Protein AF-A0A6N8J4V5-F1 (afdb_monomer)

Foldseek 3Di:
DVVVVVVVVVVVVVVVPPPPPQPPPDPQQVVLLVLLVQLLVQVLLCVLCCVVCDPPQDDPNFGWDWAWDDDPLKTKIFIWGDDPDIWTQKMWIWNDSDPPTDIDIDRDTGHDDPVRVLLVLLVVVVVVVVVVDPLQDDDDQWDWDWHWDADPVATKIKIDTDHNDPQKDKDFSIKMFGAHPVRHTDDIDGQHPDIDIDGLDDPPPPDAAEAEDECQVPPDQEDGSNNSSRCSNCCVSNVYQKYWYGYNFKIWIQHVVVRDITIDGVVCVCCQVPPDADADDDDDDDDDDDDDPPAPADDPVVVVQLVLLVQLLLFVVLVVLVVVVCVVVVNPPDDAKDWAWDDDDQKTKIFIDGPVDQFWTQKIWIAGVVSDPVRIDIDRDIDGDDPVRNVFSLLQVLVVVVVVVVCPVVDPVQKDWDWYWDDDPQWTKIKIAIAGPDPQKGKDAVIWMWTADPVRDTDDIGGPHPDIDIHGRDPPPDLPRAEAEDECQVDPDQEQGSNNLSSCQNCVVPNSYQWYWYGGPQWIWIQGNVVRWIWIDGVVVVVCVVVVHDDDDDTHTD

Sequence (558 aa):
MKCIAMLFAAMLTAFAALAQKEEPLAKNALEAETEGRLLARLDYIHAFAYPYFGKMSMYNNKPTIYIPYVDGDSNRVIVCTSAAEPKVVYSVAFTEMTKTANVITSHQVRDFTSTERELYTMIERTVLEAKRDSFFHFPENAYAKFRPIITPFGHKLYLYADPVKHDKLYFGDDFVLEFDKDNRLMARKQLHKYVYDYGLHDRNLPDTVFGYHSHTQEDNDDFTATDICKILYYQTIAGWNNFVVEGNHFLTFWDYKKDRAVRYDKDEFVDYYTNKPYHGKHLVLVQTERQDSGQIPLTTEMQQIATDGLYLANLSTITIFATHHSAKQGKLTNQNLHAVAYMEGHICKLVFFKEANFGKAFATVSFDERYDSSYLKTEYQSRNFTPYERKLYQMYVSAIDVIKDYNLQKRDTSVHFIIQPVISGSSKKVYVTTESNDPGKLIFGNDFYIEFAKNKDYLKIIPLHNTAEFLTQSNNISADTLLGIHSHFNEADDFLTATDISKLARYRLRAGWSHFVVRGKTHLCFWNFEKAQVIYWDAKLFKSLYTGKPYHGKIMFL

Nearest PDB structures (foldseek):
  4akr-assembly1_A  TM=2.526E-01  e=6.071E-03  Dictyostelium discoideum AX2
  1y8c-assembly1_A  TM=4.325E-01  e=2.622E-01  Clostridium acetobutylicum ATCC 824
  3k44-assembly1_A  TM=2.724E-01  e=1.715E-01  Drosophila melanogaster
  5gao-assembly1_p  TM=2.629E-01  e=2.307E+00  Saccharomyces cerevisiae
  7krj-assembly1_B  TM=1.492E-01  e=2.852E+00  Homo sapiens

Radius of gyration: 31.16 Å; Cα contacts (8 Å, |Δi|>4): 994; chains: 1; bounding box: 76×67×89 Å

Solvent-accessible surface area (backbone atoms only — not comparable to full-atom values): 31638 Å² total; per-residue (Å²): 116,75,70,60,56,53,55,51,55,56,53,60,60,64,70,73,67,78,67,80,76,69,52,74,69,55,73,68,39,55,50,17,50,57,50,3,54,50,49,23,50,36,53,51,50,42,61,69,47,38,82,80,64,57,92,56,60,55,56,95,92,26,47,45,46,73,49,45,47,75,57,88,74,34,38,34,35,37,35,26,42,63,55,100,78,56,35,32,46,31,38,40,38,28,69,55,99,52,100,82,42,71,71,48,74,44,71,64,72,39,77,63,53,74,67,55,44,54,44,49,49,46,52,53,52,50,55,57,49,52,73,76,37,83,86,69,60,74,62,92,68,44,45,81,43,74,45,56,46,80,52,101,91,43,35,35,35,39,38,34,47,40,52,73,50,89,50,45,44,56,48,41,40,24,34,42,35,35,31,46,98,85,57,46,80,74,47,74,45,75,74,30,93,53,71,48,82,43,74,50,66,68,92,80,63,96,70,49,57,63,45,57,52,77,27,65,90,43,98,47,40,58,60,46,28,64,52,45,14,50,52,66,60,42,27,82,74,58,54,44,54,31,37,38,32,34,20,73,57,23,38,27,35,38,37,62,90,77,70,46,76,49,47,44,55,39,60,67,48,48,50,60,74,72,75,58,91,84,88,80,67,76,89,93,91,80,76,84,82,92,74,75,95,68,72,55,78,65,56,72,62,59,56,47,31,53,52,49,2,53,51,47,21,50,38,51,51,50,48,53,53,50,48,54,53,38,40,75,70,67,74,61,82,64,88,66,68,45,63,50,47,49,72,60,86,65,34,38,37,38,39,28,30,38,75,96,48,77,77,36,31,44,27,39,37,33,27,43,80,80,74,46,75,90,56,55,44,76,43,83,54,76,38,74,50,51,81,64,52,45,50,43,51,53,52,45,55,54,48,54,55,51,58,67,68,68,64,66,77,82,65,58,85,57,48,48,77,50,68,47,50,44,78,56,92,92,47,37,39,33,39,37,38,42,38,47,70,46,91,57,38,49,48,47,39,56,21,30,35,37,37,43,44,99,85,71,52,74,71,49,78,44,73,60,27,79,53,68,48,77,46,74,56,61,100,73,71,56,88,77,45,57,38,45,69,54,77,28,62,87,34,88,43,46,59,74,45,32,65,53,43,14,49,49,67,64,40,42,89,78,66,50,35,52,32,35,40,35,34,23,74,57,22,37,28,38,37,34,59,86,76,75,31,45,34,46,36,39,39,62,43,53,49,23,70,72,66,78,44,92,69,94,64,72,64,40,74,93

Secondary structure (DSSP, 8-state):
-HHHHHHHHHHHHHSS--S---PPPPHHHHHHHHHHHHHHHHHHHHHHHHHHH-S--EETTEEEEEEEEEETTEEEEEEEE-SSS--EEEEEEES--STT---EEE---BPPPHHHHHHHHHHHHHHHHHHH-TT----TTEEEEEEEEEETTEEEEEEEEEESSTTEEEE---EEEEE-TT--EEEEEES-SS-EEEE---TT-TT--EEEEE-TTSS-SS--HHHHHHHHHHHHHHT-SEEEEE-SSEEEEEETTTTEEEEEEHHHHHHHHHSS---S----------S--------HHHHHHHHHHHHHHHHHHHHHHHHHHHHHTT----TTEEEEEEEETTEEEEEEEEGGGTTEESEEEEEETT--GGG-EEE---EEPPHHHHHHHHHHHHHHHHHHHTT--S--TTEEEEEEEEEETTEEEEEEEEEESSTTEEEEES-EEEEE-TTS-EEEEEES-SSEEEEE--TT--TT--EEEEE-TTSS-SS--HHHHHHHHHHHHHH--SEEEEE-SSEEEEEETTTTEEEEEEHHHHHHHHTT------EEE-

Organism: NCBI:txid1031224

Mean predicted aligned error: 16.58 Å

Structure (mmCIF, N/CA/C/O backbone):
data_AF-A0A6N8J4V5-F1
#
_entry.id   AF-A0A6N8J4V5-F1
#
loop_
_atom_site.group_PDB
_atom_site.id
_atom_site.type_symbol
_atom_site.label_atom_id
_atom_site.label_alt_id
_atom_site.label_comp_id
_atom_site.label_asym_id
_atom_site.label_entity_id
_atom_site.label_seq_id
_atom_site.pdbx_PDB_ins_code
_atom_site.Cartn_x
_atom_site.Cartn_y
_atom_site.Cartn_z
_atom_site.occupancy
_atom_site.B_iso_or_equiv
_atom_site.auth_seq_id
_atom_site.auth_comp_id
_atom_site.auth_asym_id
_atom_site.auth_atom_id
_atom_site.pdbx_PDB_model_num
ATOM 1 N N . MET A 1 1 ? 13.779 48.898 -19.397 1.00 43.38 1 MET A N 1
ATOM 2 C CA . MET A 1 1 ? 14.444 47.848 -18.583 1.00 43.38 1 MET A CA 1
ATOM 3 C C . MET A 1 1 ? 13.754 47.556 -17.245 1.00 43.38 1 MET A C 1
ATOM 5 O O . MET A 1 1 ? 13.722 46.395 -16.871 1.00 43.38 1 MET A O 1
ATOM 9 N N . LYS A 1 2 ? 13.133 48.525 -16.549 1.00 35.12 2 LYS A N 1
ATOM 10 C CA . LYS A 1 2 ? 12.426 48.260 -15.272 1.00 35.12 2 LYS A CA 1
ATOM 11 C C . LYS A 1 2 ? 11.104 47.468 -15.394 1.00 35.12 2 LYS A C 1
ATOM 13 O O . LYS A 1 2 ? 10.768 46.748 -14.465 1.00 35.12 2 LYS A O 1
ATOM 18 N N . CYS A 1 3 ? 10.409 47.502 -16.538 1.00 31.02 3 CYS A N 1
ATOM 19 C CA . CYS A 1 3 ? 9.178 46.710 -16.737 1.00 31.02 3 CYS A CA 1
ATOM 20 C C . CYS A 1 3 ? 9.423 45.225 -17.074 1.00 31.02 3 CYS A C 1
ATOM 22 O O . CYS A 1 3 ? 8.566 44.396 -16.801 1.00 31.02 3 CYS A O 1
ATOM 24 N N . ILE A 1 4 ? 10.598 44.867 -17.607 1.00 35.50 4 ILE A N 1
ATOM 25 C CA . ILE A 1 4 ? 10.940 43.467 -17.934 1.00 35.50 4 ILE A CA 1
ATOM 26 C C . ILE A 1 4 ? 11.382 42.709 -16.671 1.00 35.50 4 ILE A C 1
ATOM 28 O O . ILE A 1 4 ? 11.051 41.541 -16.505 1.00 35.50 4 ILE A O 1
ATOM 32 N N . ALA A 1 5 ? 12.031 43.398 -15.725 1.00 32.78 5 ALA A N 1
ATOM 33 C CA . ALA A 1 5 ? 12.398 42.823 -14.430 1.00 32.78 5 ALA A CA 1
ATOM 34 C C . ALA A 1 5 ? 11.179 42.540 -13.524 1.00 32.78 5 ALA A C 1
ATOM 36 O O . ALA A 1 5 ? 11.186 41.556 -12.791 1.00 32.78 5 ALA A O 1
ATOM 37 N N . MET A 1 6 ? 10.109 43.345 -13.609 1.00 31.02 6 MET A N 1
ATOM 38 C CA . MET A 1 6 ? 8.864 43.094 -12.861 1.00 31.02 6 MET A CA 1
ATOM 39 C C . MET A 1 6 ? 8.032 41.936 -13.440 1.00 31.02 6 MET A C 1
ATOM 41 O O . MET A 1 6 ? 7.442 41.182 -12.673 1.00 31.02 6 MET A O 1
ATOM 45 N N . LEU A 1 7 ? 8.045 41.728 -14.762 1.00 29.95 7 LEU A N 1
ATOM 46 C CA . LEU A 1 7 ? 7.399 40.567 -15.396 1.00 29.95 7 LEU A CA 1
ATOM 47 C C . LEU A 1 7 ? 8.146 39.251 -15.122 1.00 29.95 7 LEU A C 1
ATOM 49 O O . LEU A 1 7 ? 7.507 38.217 -14.953 1.00 29.95 7 LEU A O 1
ATOM 53 N N . PHE A 1 8 ? 9.476 39.287 -14.990 1.00 32.00 8 PHE A N 1
ATOM 54 C CA . PHE A 1 8 ? 10.262 38.111 -14.596 1.00 32.00 8 PHE A CA 1
ATOM 55 C C . PHE A 1 8 ? 10.085 37.751 -13.111 1.00 32.00 8 PHE A C 1
ATOM 57 O O . PHE A 1 8 ? 9.993 36.573 -12.777 1.00 32.00 8 PHE A O 1
ATOM 64 N N . ALA A 1 9 ? 9.961 38.744 -12.222 1.00 30.38 9 ALA A N 1
ATOM 65 C CA . ALA A 1 9 ? 9.697 38.508 -10.800 1.00 30.38 9 ALA A CA 1
ATOM 66 C C . ALA A 1 9 ? 8.271 37.981 -10.531 1.00 30.38 9 ALA A C 1
ATOM 68 O O . ALA A 1 9 ? 8.096 37.158 -9.638 1.00 30.38 9 ALA A O 1
ATOM 69 N N . ALA A 1 10 ? 7.275 38.385 -11.331 1.00 29.69 10 ALA A N 1
ATOM 70 C CA . ALA A 1 10 ? 5.906 37.865 -11.242 1.00 29.69 10 ALA A CA 1
ATOM 71 C C . ALA A 1 10 ? 5.740 36.457 -11.856 1.00 29.69 10 ALA A C 1
ATOM 73 O O . ALA A 1 10 ? 4.889 35.692 -11.410 1.00 29.69 10 ALA A O 1
ATOM 74 N N . MET A 1 11 ? 6.569 36.074 -12.838 1.00 30.78 11 MET A N 1
ATOM 75 C CA . MET A 1 11 ? 6.603 34.692 -13.350 1.00 30.78 11 MET A CA 1
ATOM 76 C C . MET A 1 11 ? 7.375 33.736 -12.429 1.00 30.78 11 MET A C 1
ATOM 78 O O . MET A 1 11 ? 7.034 32.560 -12.355 1.00 30.78 11 MET A O 1
ATOM 82 N N . LEU A 1 12 ? 8.372 34.224 -11.684 1.00 28.36 12 LEU A N 1
ATOM 83 C CA . LEU A 1 12 ? 9.133 33.409 -10.726 1.00 28.36 12 LEU A CA 1
ATOM 84 C C . LEU A 1 12 ? 8.368 33.109 -9.426 1.00 28.36 12 LEU A C 1
ATOM 86 O O . LEU A 1 12 ? 8.661 32.108 -8.778 1.00 28.36 12 LEU A O 1
ATOM 90 N N . THR A 1 13 ? 7.358 33.903 -9.063 1.00 29.02 13 THR A N 1
ATOM 91 C CA . THR A 1 13 ? 6.465 33.597 -7.929 1.00 29.02 13 THR A CA 1
ATOM 92 C C . THR A 1 13 ? 5.266 32.728 -8.319 1.00 29.02 13 THR A C 1
ATOM 94 O O . THR A 1 13 ? 4.735 32.027 -7.463 1.00 29.02 13 THR A O 1
ATOM 97 N N . ALA A 1 14 ? 4.884 32.685 -9.602 1.00 27.34 14 ALA A N 1
ATOM 98 C CA . ALA A 1 14 ? 3.804 31.823 -10.093 1.00 27.34 14 ALA A CA 1
ATOM 99 C C . ALA A 1 14 ? 4.209 30.342 -10.257 1.00 27.34 14 ALA A C 1
ATOM 101 O O . ALA A 1 14 ? 3.346 29.471 -10.244 1.00 27.34 14 ALA A O 1
ATOM 102 N N . PHE A 1 15 ? 5.508 30.032 -10.357 1.00 30.36 15 PHE A N 1
ATOM 103 C CA . PHE A 1 15 ? 6.008 28.649 -10.462 1.00 30.36 15 PHE A CA 1
ATOM 104 C C . PHE A 1 15 ? 6.510 28.048 -9.139 1.00 30.36 15 PHE A C 1
ATOM 106 O O . PHE A 1 15 ? 6.890 26.881 -9.100 1.00 30.36 15 PHE A O 1
ATOM 113 N N . ALA A 1 16 ? 6.469 28.809 -8.041 1.00 28.78 16 ALA A N 1
ATOM 114 C CA . ALA A 1 16 ? 6.816 28.328 -6.701 1.00 28.78 16 ALA A CA 1
ATOM 115 C C . ALA A 1 16 ? 5.611 27.766 -5.912 1.00 28.78 16 ALA A C 1
ATOM 117 O O . ALA A 1 16 ? 5.762 27.400 -4.750 1.00 28.78 16 ALA A O 1
ATOM 118 N N . ALA A 1 17 ? 4.423 27.675 -6.521 1.00 30.38 17 ALA A N 1
ATOM 119 C CA . ALA A 1 17 ? 3.192 27.247 -5.853 1.00 30.38 17 ALA A CA 1
ATOM 120 C C . ALA A 1 17 ? 2.355 26.286 -6.716 1.00 30.38 17 ALA A C 1
ATOM 122 O O . ALA A 1 17 ? 1.204 26.553 -7.030 1.00 30.38 17 ALA A O 1
ATOM 123 N N . LEU A 1 18 ? 2.938 25.147 -7.086 1.00 31.78 18 LEU A N 1
ATOM 124 C CA . LEU A 1 18 ? 2.182 23.921 -7.373 1.00 31.78 18 LEU A CA 1
ATOM 125 C C . LEU A 1 18 ? 2.818 22.761 -6.592 1.00 31.78 18 LEU A C 1
ATOM 127 O O . LEU A 1 18 ? 3.110 21.693 -7.120 1.00 31.78 18 LEU A O 1
ATOM 131 N N . ALA A 1 19 ? 3.076 22.995 -5.304 1.00 34.00 19 ALA A N 1
ATOM 132 C CA . ALA A 1 19 ? 2.968 21.908 -4.344 1.00 34.00 19 ALA A CA 1
ATOM 133 C C . ALA A 1 19 ? 1.486 21.508 -4.337 1.00 34.00 19 ALA A C 1
ATOM 135 O O . ALA A 1 19 ? 0.637 22.398 -4.237 1.00 34.00 19 ALA A O 1
ATOM 136 N N . GLN A 1 20 ? 1.167 20.216 -4.493 1.00 41.47 20 GLN A N 1
ATOM 137 C CA . GLN A 1 20 ? -0.179 19.729 -4.182 1.00 41.47 20 GLN A CA 1
ATOM 138 C C . GLN A 1 20 ? -0.545 20.304 -2.819 1.00 41.47 20 GLN A C 1
ATOM 140 O O . GLN A 1 20 ? 0.218 20.163 -1.858 1.00 41.47 20 GLN A O 1
ATOM 145 N N . LYS A 1 21 ? -1.662 21.021 -2.756 1.00 42.50 21 LYS A N 1
ATOM 146 C CA . LYS A 1 21 ? -2.195 21.443 -1.477 1.00 42.50 21 LYS A CA 1
ATOM 147 C C . LYS A 1 21 ? -2.714 20.152 -0.855 1.00 42.50 21 LYS A C 1
ATOM 149 O O . LYS A 1 21 ? -3.780 19.687 -1.234 1.00 42.50 21 LYS A O 1
ATOM 154 N N . GLU A 1 22 ? -1.897 19.500 -0.022 1.00 47.97 22 GLU A N 1
ATOM 155 C CA . GLU A 1 22 ? -2.415 18.511 0.921 1.00 47.97 22 GLU A CA 1
ATOM 156 C C . GLU A 1 22 ? -3.588 19.213 1.598 1.00 47.97 22 GLU A C 1
ATOM 158 O O . GLU A 1 22 ? -3.392 20.232 2.272 1.00 47.97 22 GLU A O 1
ATOM 163 N N . GLU A 1 23 ? -4.808 18.756 1.320 1.00 51.62 23 GLU A N 1
ATOM 164 C CA . GLU A 1 23 ? -5.949 19.323 2.008 1.00 51.62 23 GLU A CA 1
ATOM 165 C C . GLU A 1 23 ? -5.798 18.884 3.462 1.00 51.62 23 GLU A C 1
ATOM 167 O O . GLU A 1 23 ? -5.682 17.680 3.734 1.00 51.62 23 GLU A O 1
ATOM 172 N N . PRO A 1 24 ? -5.698 19.837 4.405 1.00 57.16 24 PRO A N 1
ATOM 173 C CA . PRO A 1 24 ? -5.602 19.479 5.800 1.00 57.16 24 PRO A CA 1
ATOM 174 C C . PRO A 1 24 ? -6.800 18.599 6.130 1.00 57.16 24 PRO A C 1
ATOM 176 O O . PRO A 1 24 ? -7.930 18.889 5.725 1.00 57.16 24 PRO A O 1
ATOM 179 N N . LEU A 1 25 ? -6.541 17.517 6.863 1.00 58.78 25 LEU A N 1
ATOM 180 C CA . LEU A 1 25 ? -7.602 16.672 7.384 1.00 58.78 25 LEU A CA 1
ATOM 181 C C . LEU A 1 25 ? -8.667 17.568 8.017 1.00 58.78 25 LEU A C 1
ATOM 183 O O . LEU A 1 25 ? -8.349 18.496 8.774 1.00 58.78 25 LEU A O 1
ATOM 187 N N . ALA A 1 26 ? -9.935 17.298 7.704 1.00 67.12 26 ALA A N 1
ATOM 188 C CA . ALA A 1 26 ? -11.021 17.966 8.398 1.00 67.12 26 ALA A CA 1
ATOM 189 C C . ALA A 1 26 ? -10.807 17.808 9.912 1.00 67.12 26 ALA A C 1
ATOM 191 O O . ALA A 1 26 ? -10.281 16.794 10.370 1.00 67.12 26 ALA A O 1
ATOM 192 N N . LYS A 1 27 ? -11.231 18.790 10.713 1.00 66.75 27 LYS A N 1
ATOM 193 C CA . LYS A 1 27 ? -11.065 18.754 12.179 1.00 66.75 27 LYS A CA 1
ATOM 194 C C . LYS A 1 27 ? -11.504 17.410 12.790 1.00 66.75 27 LYS A C 1
ATOM 196 O O . LYS A 1 27 ? -10.830 16.884 13.669 1.00 66.75 27 LYS A O 1
ATOM 201 N N . ASN A 1 28 ? -12.582 16.837 12.257 1.00 72.12 28 ASN A N 1
ATOM 202 C CA . ASN A 1 28 ? -13.127 15.549 12.681 1.00 72.12 28 ASN A CA 1
ATOM 203 C C . ASN A 1 28 ? -12.191 14.364 12.369 1.00 72.12 28 ASN A C 1
ATOM 205 O O . ASN A 1 28 ? -12.191 13.389 13.108 1.00 72.12 28 ASN A O 1
ATOM 209 N N . ALA A 1 29 ? -11.382 14.441 11.311 1.00 72.50 29 ALA A N 1
ATOM 210 C CA . ALA A 1 29 ? -10.413 13.409 10.953 1.00 72.50 29 ALA A CA 1
ATOM 211 C C . ALA A 1 29 ? -9.157 13.449 11.847 1.00 72.50 29 ALA A C 1
ATOM 213 O O . ALA A 1 29 ? -8.621 12.399 12.185 1.00 72.50 29 ALA A O 1
ATOM 214 N N . LEU A 1 30 ? -8.731 14.627 12.323 1.00 77.69 30 LEU A N 1
ATOM 215 C CA . LEU A 1 30 ? -7.656 14.728 13.326 1.00 77.69 30 LEU A CA 1
ATOM 216 C C . LEU A 1 30 ? -8.088 14.165 14.693 1.00 77.69 30 LEU A C 1
ATOM 218 O O . LEU A 1 30 ? -7.321 13.493 15.389 1.00 77.69 30 LEU A O 1
ATOM 222 N N . GLU A 1 31 ? -9.332 14.444 15.078 1.00 86.81 31 GLU A N 1
ATOM 223 C CA . GLU A 1 31 ? -9.961 13.857 16.260 1.00 86.81 31 GLU A CA 1
ATOM 224 C C . GLU A 1 31 ? -10.067 12.332 16.121 1.00 86.81 31 GLU A C 1
ATOM 226 O O . GLU A 1 31 ? -9.621 11.608 17.013 1.00 86.81 31 GLU A O 1
ATOM 231 N N . ALA A 1 32 ? -10.541 11.846 14.968 1.00 88.75 32 ALA A N 1
ATOM 232 C CA . ALA A 1 32 ? -10.594 10.423 14.651 1.00 88.75 32 ALA A CA 1
ATOM 233 C C . ALA A 1 32 ? -9.212 9.756 14.711 1.00 88.75 32 ALA A C 1
ATOM 235 O O . ALA A 1 32 ? -9.100 8.653 15.239 1.00 88.75 32 ALA A O 1
ATOM 236 N N . GLU A 1 33 ? -8.150 10.416 14.244 1.00 87.56 33 GLU A N 1
ATOM 237 C CA . GLU A 1 33 ? -6.786 9.891 14.349 1.00 87.56 33 GLU A CA 1
ATOM 238 C C . GLU A 1 33 ? -6.322 9.763 15.800 1.00 87.56 33 GLU A C 1
ATOM 240 O O . GLU A 1 33 ? -5.808 8.715 16.202 1.00 87.56 33 GLU A O 1
ATOM 245 N N . THR A 1 34 ? -6.540 10.799 16.610 1.00 89.12 34 THR A N 1
ATOM 246 C CA . THR A 1 34 ? -6.152 10.783 18.026 1.00 89.12 34 THR A CA 1
ATOM 247 C C . THR A 1 34 ? -6.883 9.675 18.782 1.00 89.12 34 THR A C 1
ATOM 249 O O . THR A 1 34 ? -6.273 8.901 19.524 1.00 89.12 34 THR A O 1
ATOM 252 N N . GLU A 1 35 ? -8.195 9.576 18.578 1.00 94.19 35 GLU A N 1
ATOM 253 C CA . GLU A 1 35 ? -9.034 8.577 19.231 1.00 94.19 35 GLU A CA 1
ATOM 254 C C . GLU A 1 35 ? -8.734 7.170 18.705 1.00 94.19 35 GLU A C 1
ATOM 256 O O . GLU A 1 35 ? -8.572 6.249 19.500 1.00 94.19 35 GLU A O 1
ATOM 261 N N . GLY A 1 36 ? -8.549 7.002 17.396 1.00 93.50 36 GLY A N 1
ATOM 262 C CA . GLY A 1 36 ? -8.233 5.720 16.771 1.00 93.50 36 GLY A CA 1
ATOM 263 C C . GLY A 1 36 ? -6.896 5.134 17.218 1.00 93.50 36 GLY A C 1
ATOM 264 O O . GLY A 1 36 ? -6.810 3.938 17.498 1.00 93.50 36 GLY A O 1
ATOM 265 N N . ARG A 1 37 ? -5.863 5.968 17.393 1.00 93.06 37 ARG A N 1
ATOM 266 C CA . ARG A 1 37 ? -4.580 5.539 17.979 1.00 93.06 37 ARG A CA 1
ATOM 267 C C . ARG A 1 37 ? -4.731 5.088 19.430 1.00 93.06 37 ARG A C 1
ATOM 269 O O . ARG A 1 37 ? -4.135 4.084 19.827 1.00 93.06 37 ARG A O 1
ATOM 276 N N . LEU A 1 38 ? -5.531 5.804 20.224 1.00 94.50 38 LEU A N 1
ATOM 277 C CA . LEU A 1 38 ? -5.825 5.399 21.597 1.00 94.50 38 LEU A CA 1
ATOM 278 C C . LEU A 1 38 ? -6.577 4.063 21.620 1.00 94.50 38 LEU A C 1
ATOM 280 O O . LEU A 1 38 ? -6.174 3.165 22.353 1.00 94.50 38 LEU A O 1
ATOM 284 N N . LEU A 1 39 ? -7.606 3.897 20.787 1.00 96.12 39 LEU A N 1
ATOM 285 C CA . LEU A 1 39 ? -8.352 2.643 20.657 1.00 96.12 39 LEU A CA 1
ATOM 286 C C . LEU A 1 39 ? -7.438 1.472 20.266 1.00 96.12 39 LEU A C 1
ATOM 288 O O . LEU A 1 39 ? -7.474 0.434 20.930 1.00 96.12 39 LEU A O 1
ATOM 292 N N . ALA A 1 40 ? -6.551 1.660 19.279 1.00 93.56 40 ALA A N 1
ATOM 293 C CA . ALA A 1 40 ? -5.564 0.651 18.891 1.00 93.56 40 ALA A CA 1
ATOM 294 C C . ALA A 1 40 ? -4.680 0.252 20.080 1.00 93.56 40 ALA A C 1
ATOM 296 O O . ALA A 1 40 ? -4.491 -0.934 20.356 1.00 93.56 40 ALA A O 1
ATOM 297 N N . ARG A 1 41 ? -4.177 1.240 20.834 1.00 93.88 41 ARG A N 1
ATOM 298 C CA . ARG A 1 41 ? -3.389 1.000 22.049 1.00 93.88 41 ARG A CA 1
ATOM 299 C C . ARG A 1 41 ? -4.188 0.213 23.088 1.00 93.88 41 ARG A C 1
ATOM 301 O O . ARG A 1 41 ? -3.642 -0.722 23.661 1.00 93.88 41 ARG A O 1
ATOM 308 N N . LEU A 1 42 ? -5.458 0.541 23.324 1.00 95.56 42 LEU A N 1
ATOM 309 C CA . LEU A 1 42 ? -6.314 -0.193 24.265 1.00 95.56 42 LEU A CA 1
ATOM 310 C C . LEU A 1 42 ? -6.540 -1.651 23.833 1.00 95.56 42 LEU A C 1
ATOM 312 O O . LEU A 1 42 ? -6.533 -2.545 24.683 1.00 95.56 42 LEU A O 1
ATOM 316 N N . ASP A 1 43 ? -6.684 -1.910 22.532 1.00 92.88 43 ASP A N 1
ATOM 317 C CA . ASP A 1 43 ? -6.781 -3.270 21.991 1.00 92.88 43 ASP A CA 1
ATOM 318 C C . ASP A 1 43 ? -5.472 -4.054 22.156 1.00 92.88 43 ASP A C 1
ATOM 320 O O . ASP A 1 43 ? -5.508 -5.220 22.565 1.00 92.88 43 ASP A O 1
ATOM 324 N N . TYR A 1 44 ? -4.316 -3.417 21.949 1.00 92.44 44 TYR A N 1
ATOM 325 C CA . TYR A 1 44 ? -3.015 -4.015 22.263 1.00 92.44 44 TYR A CA 1
ATOM 326 C C . TYR A 1 44 ? -2.846 -4.297 23.761 1.00 92.44 44 TYR A C 1
ATOM 328 O O . TYR A 1 44 ? -2.410 -5.389 24.124 1.00 92.44 44 TYR A O 1
ATOM 336 N N . ILE A 1 45 ? -3.245 -3.367 24.634 1.00 94.31 45 ILE A N 1
ATOM 337 C CA . ILE A 1 45 ? -3.204 -3.535 26.095 1.00 94.31 45 ILE A CA 1
ATOM 338 C C . ILE A 1 45 ? -4.047 -4.741 26.518 1.00 94.31 45 ILE A C 1
ATOM 340 O O . ILE A 1 45 ? -3.584 -5.586 27.286 1.00 94.31 45 ILE A O 1
ATOM 344 N N . HIS A 1 46 ? -5.269 -4.850 25.995 1.00 93.06 46 HIS A N 1
ATOM 345 C CA . HIS A 1 46 ? -6.152 -5.974 26.287 1.00 93.06 46 HIS A CA 1
ATOM 346 C C . HIS A 1 46 ? -5.563 -7.305 25.802 1.00 93.06 46 HIS A C 1
ATOM 348 O O . HIS A 1 46 ? -5.522 -8.269 26.568 1.00 93.06 46 HIS A O 1
ATOM 354 N N . ALA A 1 47 ? -5.059 -7.351 24.565 1.00 89.75 47 ALA A N 1
ATOM 355 C CA . ALA A 1 47 ? -4.454 -8.551 23.992 1.00 89.75 47 ALA A CA 1
ATOM 356 C C . ALA A 1 47 ? -3.186 -8.988 24.744 1.00 89.75 47 ALA A C 1
ATOM 358 O O . ALA A 1 47 ? -3.001 -10.178 24.996 1.00 89.75 47 ALA A O 1
ATOM 359 N N . PHE A 1 48 ? -2.342 -8.037 25.153 1.00 91.44 48 PHE A N 1
ATOM 360 C CA . PHE A 1 48 ? -1.140 -8.302 25.944 1.00 91.44 48 PHE A CA 1
ATOM 361 C C . PHE A 1 48 ? -1.474 -8.832 27.343 1.00 91.44 48 PHE A C 1
ATOM 363 O O . PHE A 1 48 ? -0.801 -9.730 27.842 1.00 91.44 48 PHE A O 1
ATOM 370 N N . ALA A 1 49 ? -2.529 -8.310 27.974 1.00 92.62 49 ALA A N 1
ATOM 371 C CA . ALA A 1 49 ? -2.961 -8.733 29.303 1.00 92.62 49 ALA A CA 1
ATOM 372 C C . ALA A 1 49 ? -3.705 -10.083 29.310 1.00 92.62 49 ALA A C 1
ATOM 374 O O . ALA A 1 49 ? -3.776 -10.742 30.350 1.00 92.62 49 ALA A O 1
ATOM 375 N N . TYR A 1 50 ? -4.254 -10.505 28.166 1.00 90.56 50 TYR A N 1
ATOM 376 C CA . TYR A 1 50 ? -5.091 -11.701 28.040 1.00 90.56 50 TYR A CA 1
ATOM 377 C C . TYR A 1 50 ? -4.490 -12.989 28.636 1.00 90.56 50 TYR A C 1
ATOM 379 O O . TYR A 1 50 ? -5.215 -13.700 29.337 1.00 90.56 50 TYR A O 1
ATOM 387 N N . PRO A 1 51 ? -3.187 -13.300 28.469 1.00 90.62 51 PRO A N 1
ATOM 388 C CA . PRO A 1 51 ? -2.579 -14.483 29.081 1.00 90.62 51 PRO A CA 1
ATOM 389 C C . PRO A 1 51 ? -2.616 -14.504 30.617 1.00 90.62 51 PRO A C 1
ATOM 391 O O . PRO A 1 51 ? -2.545 -15.583 31.198 1.00 90.62 51 PRO A O 1
ATOM 394 N N . TYR A 1 52 ? -2.732 -13.347 31.279 1.00 89.44 52 TYR A N 1
ATOM 395 C CA . TYR A 1 52 ? -2.671 -13.245 32.742 1.00 89.44 52 TYR A CA 1
ATOM 396 C C . TYR A 1 52 ? -4.020 -13.511 33.418 1.00 89.44 52 TYR A C 1
ATOM 398 O O . TYR A 1 52 ? -4.056 -14.070 34.509 1.00 89.44 52 TYR A O 1
ATOM 406 N N . PHE A 1 53 ? -5.133 -13.152 32.773 1.00 84.50 53 PHE A N 1
ATOM 407 C CA . PHE A 1 53 ? -6.480 -13.400 33.307 1.00 84.50 53 PHE A CA 1
ATOM 408 C C . PHE A 1 53 ? -7.232 -14.538 32.594 1.00 84.50 53 PHE A C 1
ATOM 410 O O . PHE A 1 53 ? -8.199 -15.068 33.139 1.00 84.50 53 PHE A O 1
ATOM 417 N N . GLY A 1 54 ? -6.806 -14.940 31.392 1.00 78.75 54 GLY A N 1
ATOM 418 C CA . GLY A 1 54 ? -7.409 -16.029 30.621 1.00 78.75 54 GLY A CA 1
ATOM 419 C C . GLY A 1 54 ? -8.878 -15.796 30.232 1.00 78.75 54 GLY A C 1
ATOM 420 O O . GLY A 1 54 ? -9.378 -14.676 30.182 1.00 78.75 54 GLY A O 1
ATOM 421 N N . LYS A 1 55 ? -9.625 -16.873 29.957 1.00 73.75 55 LYS A N 1
ATOM 422 C CA . LYS A 1 55 ? -11.070 -16.796 29.656 1.00 73.75 55 LYS A CA 1
ATOM 423 C C . LYS A 1 55 ? -11.911 -16.706 30.931 1.00 73.75 55 LYS A C 1
ATOM 425 O O . LYS A 1 55 ? -12.696 -17.600 31.230 1.00 73.75 55 LYS A O 1
ATOM 430 N N . MET A 1 56 ? -11.751 -15.631 31.694 1.00 81.81 56 MET A N 1
ATOM 431 C CA . MET A 1 56 ? -12.554 -15.392 32.897 1.00 81.81 56 MET A CA 1
ATOM 432 C C . MET A 1 56 ? -13.908 -14.747 32.568 1.00 81.81 56 MET A C 1
ATOM 434 O O . MET A 1 56 ? -14.183 -13.663 33.061 1.00 81.81 56 MET A O 1
ATOM 438 N N . SER A 1 57 ? -14.741 -15.385 31.735 1.00 80.25 57 SER A N 1
ATOM 439 C CA . SER A 1 57 ? -16.048 -14.846 31.297 1.00 80.25 57 SER A CA 1
ATOM 440 C C . SER A 1 57 ? -17.100 -14.770 32.411 1.00 80.25 57 SER A C 1
ATOM 442 O O . SER A 1 57 ? -18.104 -14.071 32.274 1.00 80.25 57 SER A O 1
ATOM 444 N N . MET A 1 58 ? -16.871 -15.490 33.512 1.00 82.19 58 MET A N 1
ATOM 445 C CA . MET A 1 58 ? -17.729 -15.537 34.690 1.00 82.19 58 MET A CA 1
ATOM 446 C C . MET A 1 58 ? -16.877 -15.462 35.963 1.00 82.19 58 MET A C 1
ATOM 448 O O . MET A 1 58 ? -15.808 -16.065 36.036 1.00 82.19 58 MET A O 1
ATOM 452 N N . TYR A 1 59 ? -17.380 -14.784 36.993 1.00 85.25 59 TYR A N 1
ATOM 453 C CA . TYR A 1 59 ? -16.832 -14.799 38.351 1.00 85.25 59 TYR A CA 1
ATOM 454 C C . TYR A 1 59 ? -17.980 -14.956 39.351 1.00 85.25 59 TYR A C 1
ATOM 456 O O . TYR A 1 59 ? -18.883 -14.122 39.390 1.00 85.25 59 TYR A O 1
ATOM 464 N N . ASN A 1 60 ? -17.981 -16.033 40.143 1.00 86.50 60 ASN A N 1
ATOM 465 C CA . ASN A 1 60 ? -19.079 -16.374 41.061 1.00 86.50 60 ASN A CA 1
ATOM 466 C C . ASN A 1 60 ? -20.467 -16.299 40.391 1.00 86.50 60 ASN A C 1
ATOM 468 O O . ASN A 1 60 ? -21.377 -15.641 40.894 1.00 86.50 60 ASN A O 1
ATOM 472 N N . ASN A 1 61 ? -20.610 -16.942 39.226 1.00 85.44 61 ASN A N 1
ATOM 473 C CA . ASN A 1 61 ? -21.824 -16.951 38.396 1.00 85.44 61 ASN A CA 1
ATOM 474 C C . ASN A 1 61 ? -22.297 -15.573 37.891 1.00 85.44 61 ASN A C 1
ATOM 476 O O . ASN A 1 61 ? -23.423 -15.449 37.416 1.00 85.44 61 ASN A O 1
ATOM 480 N N . LYS A 1 62 ? -21.442 -14.546 37.942 1.00 85.06 62 LYS A N 1
ATOM 481 C CA . LYS A 1 62 ? -21.705 -13.225 37.358 1.00 85.06 62 LYS A CA 1
ATOM 482 C C . LYS A 1 62 ? -20.877 -13.048 36.083 1.00 85.06 62 LYS A C 1
ATOM 484 O O . LYS A 1 62 ? -19.678 -13.329 36.142 1.00 85.06 62 LYS A O 1
ATOM 489 N N . PRO A 1 63 ? -21.461 -12.567 34.971 1.00 87.56 63 PRO A N 1
ATOM 490 C CA . PRO A 1 63 ? -20.697 -12.195 33.785 1.00 87.56 63 PRO A CA 1
ATOM 491 C C . PRO A 1 63 ? -19.626 -11.163 34.125 1.00 87.56 63 PRO A C 1
ATOM 493 O O . PRO A 1 63 ? -19.821 -10.329 35.016 1.00 87.56 63 PRO A O 1
ATOM 496 N N . THR A 1 64 ? -18.506 -11.207 33.418 1.00 91.06 64 THR A N 1
ATOM 497 C CA . THR A 1 64 ? -17.406 -10.260 33.605 1.00 91.06 64 THR A CA 1
ATOM 498 C C . THR A 1 64 ? -17.250 -9.319 32.417 1.00 91.06 64 THR A C 1
ATOM 500 O O . THR A 1 64 ? -17.654 -9.618 31.293 1.00 91.06 64 THR A O 1
ATOM 503 N N . ILE A 1 65 ? -16.655 -8.159 32.683 1.00 92.44 65 ILE A N 1
ATOM 504 C CA . ILE A 1 65 ? -16.321 -7.138 31.692 1.00 92.44 65 ILE A CA 1
ATOM 505 C C . ILE A 1 65 ? -14.834 -6.812 31.827 1.00 92.44 65 ILE A C 1
ATOM 507 O O . ILE A 1 65 ? -14.332 -6.614 32.938 1.00 92.44 65 ILE A O 1
ATOM 511 N N . TYR A 1 66 ? -14.151 -6.745 30.686 1.00 94.38 66 TYR A N 1
ATOM 512 C CA . TYR A 1 66 ? -12.746 -6.365 30.571 1.00 94.38 66 TYR A CA 1
ATOM 513 C C . TYR A 1 66 ? -12.649 -4.895 30.174 1.00 94.38 66 TYR A C 1
ATOM 515 O O . TYR A 1 66 ? -13.198 -4.503 29.144 1.00 94.38 66 TYR A O 1
ATOM 523 N N . ILE A 1 67 ? -11.946 -4.089 30.970 1.00 96.69 67 ILE A N 1
ATOM 524 C CA . ILE A 1 67 ? -11.773 -2.656 30.703 1.00 96.69 67 ILE A CA 1
ATOM 525 C C . ILE A 1 67 ? -10.273 -2.346 30.628 1.00 96.69 67 ILE A C 1
ATOM 527 O O . ILE A 1 67 ? -9.626 -2.241 31.676 1.00 96.69 67 ILE A O 1
ATOM 531 N N . PRO A 1 68 ? -9.694 -2.244 29.415 1.00 96.88 68 PRO A N 1
ATOM 532 C CA . PRO A 1 68 ? -8.357 -1.697 29.231 1.00 96.88 68 PRO A CA 1
ATOM 533 C C . PRO A 1 68 ? -8.381 -0.170 29.371 1.00 96.88 68 PRO A C 1
ATOM 535 O O . PRO A 1 68 ? -9.307 0.479 28.887 1.00 96.88 68 PRO A O 1
ATOM 538 N N . TYR A 1 69 ? -7.361 0.411 30.000 1.00 97.19 69 TYR A N 1
ATOM 539 C CA . TYR A 1 69 ? -7.175 1.861 30.080 1.00 97.19 69 TYR A CA 1
ATOM 540 C C . TYR A 1 69 ? -5.710 2.235 30.337 1.00 97.19 69 TYR A C 1
ATOM 542 O O . TYR A 1 69 ? -4.876 1.389 30.670 1.00 97.19 69 TYR A O 1
ATOM 550 N N . VAL A 1 70 ? -5.401 3.519 30.163 1.00 94.50 70 VAL A N 1
ATOM 551 C CA . VAL A 1 70 ? -4.086 4.104 30.446 1.00 94.50 70 VAL A CA 1
ATOM 552 C C . VAL A 1 70 ? -4.200 4.990 31.686 1.00 94.50 70 VAL A C 1
ATOM 554 O O . VAL A 1 70 ? -5.143 5.768 31.810 1.00 94.50 70 VAL A O 1
ATOM 557 N N . ASP A 1 71 ? -3.246 4.855 32.600 1.00 92.62 71 ASP A N 1
ATOM 558 C CA . ASP A 1 71 ? -3.154 5.572 33.873 1.00 92.62 71 ASP A CA 1
ATOM 559 C C . ASP A 1 71 ? -1.730 6.121 34.032 1.00 92.62 71 ASP A C 1
ATOM 561 O O . ASP A 1 71 ? -0.819 5.422 34.486 1.00 92.62 71 ASP A O 1
ATOM 565 N N . GLY A 1 72 ? -1.518 7.352 33.556 1.00 90.19 72 GLY A N 1
ATOM 566 C CA . GLY A 1 72 ? -0.179 7.919 33.381 1.00 90.19 72 GLY A CA 1
ATOM 567 C C . GLY A 1 72 ? 0.668 7.054 32.443 1.00 90.19 72 GLY A C 1
ATOM 568 O O . GLY A 1 72 ? 0.259 6.761 31.319 1.00 90.19 72 GLY A O 1
ATOM 569 N N . ASP A 1 73 ? 1.820 6.596 32.931 1.00 89.12 73 ASP A N 1
ATOM 570 C CA . ASP A 1 73 ? 2.715 5.693 32.192 1.00 89.12 73 ASP A CA 1
ATOM 571 C C . ASP A 1 73 ? 2.324 4.207 32.324 1.00 89.12 73 ASP A C 1
ATOM 573 O O . ASP A 1 73 ? 2.946 3.332 31.718 1.00 89.12 73 ASP A O 1
ATOM 577 N N . SER A 1 74 ? 1.297 3.889 33.120 1.00 93.69 74 SER A N 1
ATOM 578 C CA . SER A 1 74 ? 0.835 2.518 33.337 1.00 93.69 74 SER A CA 1
ATOM 579 C C . SER A 1 74 ? -0.282 2.146 32.366 1.00 93.69 74 SER A C 1
ATOM 581 O O . SER A 1 74 ? -1.304 2.820 32.262 1.00 93.69 74 SER A O 1
ATOM 583 N N . ASN A 1 75 ? -0.119 1.018 31.684 1.00 96.75 75 ASN A N 1
ATOM 584 C CA . ASN A 1 75 ? -1.189 0.351 30.958 1.00 96.75 75 ASN A CA 1
ATOM 585 C C . ASN A 1 75 ? -1.880 -0.636 31.896 1.00 96.75 75 ASN A C 1
ATOM 587 O O . ASN A 1 75 ? -1.212 -1.414 32.584 1.00 96.75 75 ASN A O 1
ATOM 591 N N . ARG A 1 76 ? -3.212 -0.622 31.922 1.00 97.44 76 ARG A N 1
ATOM 592 C CA . ARG A 1 76 ? -3.992 -1.423 32.862 1.00 97.44 76 ARG A CA 1
ATOM 593 C C . ARG A 1 76 ? -5.142 -2.138 32.176 1.00 97.44 76 ARG A C 1
ATOM 595 O O . ARG A 1 76 ? -5.749 -1.615 31.248 1.00 97.44 76 ARG A O 1
ATOM 602 N N . VAL A 1 77 ? -5.471 -3.320 32.684 1.00 97.62 77 VAL A N 1
ATOM 603 C CA . VAL A 1 77 ? -6.725 -4.020 32.390 1.00 97.62 77 VAL A CA 1
ATOM 604 C C . VAL A 1 77 ? -7.348 -4.442 33.701 1.00 97.62 77 VAL A C 1
ATOM 606 O O . VAL A 1 77 ? -6.701 -5.114 34.504 1.00 97.62 77 VAL A O 1
ATOM 609 N N . ILE A 1 78 ? -8.610 -4.083 33.908 1.00 97.38 78 ILE A N 1
ATOM 610 C CA . ILE A 1 78 ? -9.410 -4.630 35.003 1.00 97.38 78 ILE A CA 1
ATOM 611 C C . ILE A 1 78 ? -10.437 -5.619 34.472 1.00 97.38 78 ILE A C 1
ATOM 613 O O . ILE A 1 78 ? -11.008 -5.431 33.397 1.00 97.38 78 ILE A O 1
ATOM 617 N N . VAL A 1 79 ? -10.684 -6.661 35.259 1.00 96.50 79 VAL A N 1
ATOM 618 C CA . VAL A 1 79 ? -11.830 -7.550 35.098 1.00 96.50 79 VAL A CA 1
ATOM 619 C C . VAL A 1 79 ? -12.796 -7.250 36.228 1.00 96.50 79 VAL A C 1
ATOM 621 O O . VAL A 1 79 ? -12.421 -7.292 37.403 1.00 96.50 79 VAL A O 1
ATOM 624 N N . CYS A 1 80 ? -14.034 -6.930 35.881 1.00 95.31 80 CYS A N 1
ATOM 625 C CA . CYS A 1 80 ? -15.062 -6.559 36.844 1.00 95.31 80 CYS A CA 1
ATOM 626 C C . CYS A 1 80 ? -16.352 -7.340 36.615 1.00 95.31 80 CYS A C 1
ATOM 628 O O . CYS A 1 80 ? -16.610 -7.823 35.515 1.00 95.31 80 CYS A O 1
ATOM 630 N N . THR A 1 81 ? -17.149 -7.506 37.667 1.00 93.69 81 THR A N 1
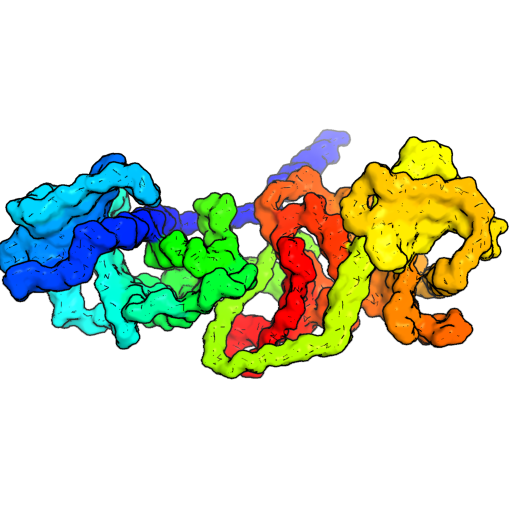ATOM 631 C CA . THR A 1 81 ? -18.447 -8.184 37.582 1.00 93.69 81 THR A CA 1
ATOM 632 C C . THR A 1 81 ? -19.513 -7.261 37.004 1.00 93.69 81 THR A C 1
ATOM 634 O O . THR A 1 81 ? -19.604 -6.098 37.381 1.00 93.69 81 THR A O 1
ATOM 637 N N . SER A 1 82 ? -20.369 -7.801 36.138 1.00 88.06 82 SER A N 1
ATOM 638 C CA . SER A 1 82 ? -21.617 -7.162 35.720 1.00 88.06 82 SER A CA 1
ATOM 639 C C . SER A 1 82 ? -22.734 -7.598 36.674 1.00 88.06 82 SER A C 1
ATOM 641 O O . SER A 1 82 ? -23.285 -8.694 36.558 1.00 88.06 82 SER A O 1
ATOM 643 N N . ALA A 1 83 ? -23.004 -6.786 37.696 1.00 85.62 83 ALA A N 1
ATOM 644 C CA . ALA A 1 83 ? -24.006 -7.047 38.732 1.00 85.62 83 ALA A CA 1
ATOM 645 C C . ALA A 1 83 ? -24.536 -5.733 39.325 1.00 85.62 83 ALA A C 1
ATOM 647 O O . ALA A 1 83 ? -23.962 -4.682 39.071 1.00 85.62 83 ALA A O 1
ATOM 648 N N . ALA A 1 84 ? -25.586 -5.803 40.154 1.00 85.00 84 ALA A N 1
ATOM 649 C CA . ALA A 1 84 ? -26.147 -4.633 40.847 1.00 85.00 84 ALA A CA 1
ATOM 650 C C . ALA A 1 84 ? -25.103 -3.875 41.692 1.00 85.00 84 ALA A C 1
ATOM 652 O O . ALA A 1 84 ? -25.134 -2.653 41.773 1.00 85.00 84 ALA A O 1
ATOM 653 N N . GLU A 1 85 ? -24.150 -4.606 42.272 1.00 91.00 85 GLU A N 1
ATOM 654 C CA . GLU A 1 85 ? -22.970 -4.055 42.940 1.00 91.00 85 GLU A CA 1
ATOM 655 C C . GLU A 1 85 ? -21.712 -4.570 42.229 1.00 91.00 85 GLU A C 1
ATOM 657 O O . GLU A 1 85 ? -21.179 -5.631 42.587 1.00 91.00 85 GLU A O 1
ATOM 662 N N . PRO A 1 86 ? -21.258 -3.884 41.169 1.00 94.75 86 PRO A N 1
ATOM 663 C CA . PRO A 1 86 ? -20.094 -4.318 40.417 1.00 94.75 86 PRO A CA 1
ATOM 664 C C . PRO A 1 86 ? -18.823 -4.071 41.241 1.00 94.75 86 PRO A C 1
ATOM 666 O O . PRO A 1 86 ? -18.699 -3.059 41.941 1.00 94.75 86 PRO A O 1
ATOM 669 N N . LYS A 1 87 ? -17.859 -4.988 41.136 1.00 96.56 87 LYS A N 1
ATOM 670 C CA . LYS A 1 87 ? -16.543 -4.908 41.792 1.00 96.56 87 LYS A CA 1
ATOM 671 C C . LYS A 1 87 ? -15.446 -5.299 40.809 1.00 96.56 87 LYS A C 1
ATOM 673 O O . LYS A 1 87 ? -15.681 -6.127 39.925 1.00 96.56 87 LYS A O 1
ATOM 678 N N . VAL A 1 88 ? -14.244 -4.760 40.998 1.00 97.31 88 VAL A N 1
ATOM 679 C CA . VAL A 1 88 ? -13.041 -5.261 40.323 1.00 97.31 88 VAL A CA 1
ATOM 680 C C . VAL A 1 88 ? -12.638 -6.558 41.009 1.00 97.31 88 VAL A C 1
ATOM 682 O O . VAL A 1 88 ? -12.512 -6.595 42.229 1.00 97.31 88 VAL A O 1
ATOM 685 N N . VAL A 1 89 ? -12.469 -7.624 40.232 1.00 96.38 89 VAL A N 1
ATOM 686 C CA . VAL A 1 89 ? -12.112 -8.967 40.724 1.00 96.38 89 VAL A CA 1
ATOM 687 C C . VAL A 1 89 ? -10.717 -9.394 4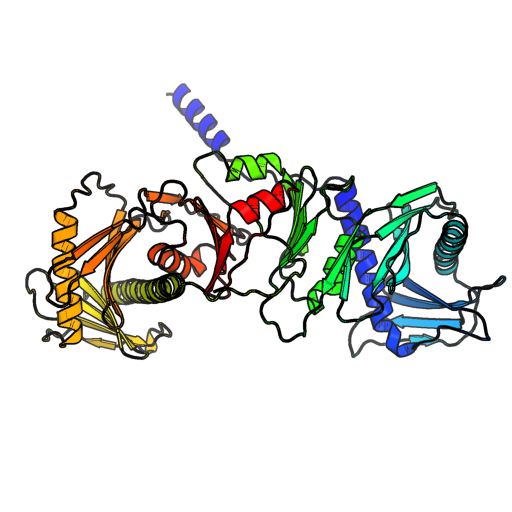0.287 1.00 96.38 89 VAL A C 1
ATOM 689 O O . VAL A 1 89 ? -10.141 -10.317 40.858 1.00 96.38 89 VAL A O 1
ATOM 692 N N . TYR A 1 90 ? -10.172 -8.720 39.276 1.00 96.38 90 TYR A N 1
ATOM 693 C CA . TYR A 1 90 ? -8.814 -8.931 38.810 1.00 96.38 90 TYR A CA 1
ATOM 694 C C . TYR A 1 90 ? -8.266 -7.662 38.166 1.00 96.38 90 TYR A C 1
ATOM 696 O O . TYR A 1 90 ? -9.014 -6.918 37.530 1.00 96.38 90 TYR A O 1
ATOM 704 N N . SER A 1 91 ? -6.965 -7.421 38.288 1.00 96.75 91 SER A N 1
ATOM 705 C CA . SER A 1 91 ? -6.296 -6.329 37.582 1.00 96.75 91 SER A CA 1
ATOM 706 C C . SER A 1 91 ? -4.904 -6.726 37.119 1.00 96.75 91 SER A C 1
ATOM 708 O O . SER A 1 91 ? -4.162 -7.350 37.876 1.00 96.75 91 SER A O 1
ATOM 710 N N . VAL A 1 92 ? -4.538 -6.283 35.922 1.00 96.94 92 VAL A N 1
ATOM 711 C CA . VAL A 1 92 ? -3.200 -6.394 35.336 1.00 96.94 92 VAL A CA 1
ATOM 712 C C . VAL A 1 92 ? -2.679 -4.987 35.080 1.00 96.94 92 VAL A C 1
ATOM 714 O O . VAL A 1 92 ? -3.420 -4.155 34.558 1.00 96.94 92 VAL A O 1
ATOM 717 N N . ALA A 1 93 ? -1.426 -4.716 35.433 1.00 96.69 93 ALA A N 1
ATOM 718 C CA . ALA A 1 93 ? -0.753 -3.451 35.162 1.00 96.69 93 ALA A CA 1
ATOM 719 C C . ALA A 1 93 ? 0.672 -3.683 34.643 1.00 96.69 93 ALA A C 1
ATOM 721 O O . ALA A 1 93 ? 1.377 -4.560 35.142 1.00 96.69 93 ALA A O 1
ATOM 722 N N . PHE A 1 94 ? 1.094 -2.897 33.654 1.00 95.81 94 PHE A N 1
ATOM 723 C CA . PHE A 1 94 ? 2.427 -2.959 33.045 1.00 95.81 94 PHE A CA 1
ATOM 724 C C . PHE A 1 94 ? 2.778 -1.628 32.370 1.00 95.81 94 PHE A C 1
ATOM 726 O O . PHE A 1 94 ? 1.897 -0.907 31.908 1.00 95.81 94 PHE A O 1
ATOM 733 N N . THR A 1 95 ? 4.060 -1.280 32.294 1.00 92.50 95 THR A N 1
ATOM 734 C CA . THR A 1 95 ? 4.524 -0.044 31.632 1.00 92.50 95 THR A CA 1
ATOM 735 C C . THR A 1 95 ? 4.821 -0.259 30.149 1.00 92.50 95 THR A C 1
ATOM 737 O O . THR A 1 95 ? 4.514 0.590 29.319 1.00 92.50 95 THR A O 1
ATOM 740 N N . GLU A 1 96 ? 5.341 -1.434 29.795 1.00 89.56 96 GLU A N 1
ATOM 741 C CA . GLU A 1 96 ? 5.746 -1.787 28.434 1.00 89.56 96 GLU A CA 1
ATOM 742 C C . GLU A 1 96 ? 5.033 -3.054 27.949 1.00 89.56 96 GLU A C 1
ATOM 744 O O . GLU A 1 96 ? 4.707 -3.935 28.740 1.00 89.56 96 GLU A O 1
ATOM 749 N N . MET A 1 97 ? 4.823 -3.169 26.636 1.00 86.31 97 MET A N 1
ATOM 750 C CA . MET A 1 97 ? 4.223 -4.346 25.988 1.00 86.31 97 MET A CA 1
ATOM 751 C C . MET A 1 97 ? 5.307 -5.241 25.375 1.00 86.31 97 MET A C 1
ATOM 753 O O . MET A 1 97 ? 5.300 -5.537 24.181 1.00 86.31 97 MET A O 1
ATOM 757 N N . THR A 1 98 ? 6.287 -5.640 26.188 1.00 85.81 98 THR A N 1
ATOM 758 C CA . THR A 1 98 ? 7.423 -6.478 25.770 1.00 85.81 98 THR A CA 1
ATOM 759 C C . THR A 1 98 ? 7.406 -7.827 26.486 1.00 85.81 98 THR A C 1
ATOM 761 O O . THR A 1 98 ? 6.797 -7.987 27.541 1.00 85.81 98 THR A O 1
ATOM 764 N N . LYS A 1 99 ? 8.107 -8.831 25.938 1.00 75.44 99 LYS A N 1
ATOM 765 C CA . LYS A 1 99 ? 8.213 -10.163 26.573 1.00 75.44 99 LYS A CA 1
ATOM 766 C C . LYS A 1 99 ? 8.876 -10.130 27.956 1.00 75.44 99 LYS A C 1
ATOM 768 O O . LYS A 1 99 ? 8.702 -11.064 28.728 1.00 75.44 99 LYS A O 1
ATOM 773 N N . THR A 1 100 ? 9.651 -9.088 28.245 1.00 77.81 100 THR A N 1
ATOM 774 C CA . THR A 1 100 ? 10.375 -8.882 29.507 1.00 77.81 100 THR A CA 1
ATOM 775 C C . THR A 1 100 ? 9.701 -7.845 30.402 1.00 77.81 100 THR A C 1
ATOM 777 O O . THR A 1 100 ? 10.303 -7.410 31.381 1.00 77.81 100 THR A O 1
ATOM 780 N N . ALA A 1 101 ? 8.484 -7.412 30.060 1.00 82.88 101 ALA A N 1
ATOM 781 C CA . ALA A 1 101 ? 7.767 -6.408 30.825 1.00 82.88 101 ALA A CA 1
ATOM 782 C C . ALA A 1 101 ? 7.528 -6.877 32.262 1.00 82.88 101 ALA A C 1
ATOM 784 O O . ALA A 1 101 ? 7.190 -8.035 32.518 1.00 82.88 101 ALA A O 1
ATOM 785 N N . ASN A 1 102 ? 7.669 -5.949 33.205 1.00 89.81 102 ASN A N 1
ATOM 786 C CA . ASN A 1 102 ? 7.329 -6.205 34.592 1.00 89.81 102 ASN A CA 1
ATOM 787 C C . ASN A 1 102 ? 5.805 -6.083 34.744 1.00 89.81 102 ASN A C 1
ATOM 789 O O . ASN A 1 102 ? 5.257 -4.981 34.671 1.00 89.81 102 ASN A O 1
ATOM 793 N N . VAL A 1 103 ? 5.122 -7.221 34.879 1.00 93.94 103 VAL A N 1
ATOM 794 C CA . VAL A 1 103 ? 3.657 -7.289 34.937 1.00 93.94 103 VAL A CA 1
ATOM 795 C C . VAL A 1 103 ? 3.201 -7.507 36.372 1.00 93.94 103 VAL A C 1
ATOM 797 O O . VAL A 1 103 ? 3.575 -8.483 37.018 1.00 93.94 103 VAL A O 1
ATOM 800 N N . ILE A 1 104 ? 2.355 -6.604 36.860 1.00 94.56 104 ILE A N 1
ATOM 801 C CA . ILE A 1 104 ? 1.757 -6.667 38.191 1.00 94.56 104 ILE A CA 1
ATOM 802 C C . ILE A 1 104 ? 0.326 -7.167 38.046 1.00 94.56 104 ILE A C 1
ATOM 804 O O . ILE A 1 104 ? -0.508 -6.522 37.412 1.00 94.56 104 ILE A O 1
ATOM 808 N N . THR A 1 105 ? 0.027 -8.300 38.672 1.00 95.25 105 THR A N 1
ATOM 809 C CA . THR A 1 105 ? -1.320 -8.875 38.713 1.00 95.25 105 THR A CA 1
ATOM 810 C C . THR A 1 105 ? -1.882 -8.842 40.127 1.00 95.25 105 THR A C 1
ATOM 812 O O . THR A 1 105 ? -1.160 -9.121 41.082 1.00 95.25 105 THR A O 1
ATOM 815 N N . SER A 1 106 ? -3.177 -8.574 40.273 1.00 94.38 106 SER A N 1
ATOM 816 C CA . SER A 1 106 ? -3.881 -8.672 41.555 1.00 94.38 106 SER A CA 1
ATOM 817 C C . SER A 1 106 ? -5.216 -9.387 41.390 1.00 94.38 106 SER A C 1
ATOM 819 O O . SER A 1 106 ? -5.992 -9.048 40.501 1.00 94.38 106 SER A O 1
ATOM 821 N N . HIS A 1 107 ? -5.483 -10.345 42.280 1.00 92.69 107 HIS A N 1
ATOM 822 C CA . HIS A 1 107 ? -6.764 -11.052 42.421 1.00 92.69 107 HIS A CA 1
ATOM 823 C C . HIS A 1 107 ? -7.636 -10.472 43.548 1.00 92.69 107 HIS A C 1
ATOM 825 O O . HIS A 1 107 ? -8.618 -11.088 43.965 1.00 92.69 107 HIS A O 1
ATOM 831 N N . GLN A 1 108 ? -7.252 -9.326 44.114 1.00 93.56 108 GLN A N 1
ATOM 832 C CA . GLN A 1 108 ? -7.996 -8.736 45.216 1.00 93.56 108 GLN A CA 1
ATOM 833 C C . GLN A 1 108 ? -9.325 -8.171 44.711 1.00 93.56 108 GLN A C 1
ATOM 835 O O . GLN A 1 108 ? -9.348 -7.277 43.864 1.00 93.56 108 GLN A O 1
ATOM 840 N N . VAL A 1 109 ? -10.428 -8.651 45.292 1.00 95.94 109 VAL A N 1
ATOM 841 C CA . VAL A 1 109 ? -11.741 -8.039 45.083 1.00 95.94 109 VAL A CA 1
ATOM 842 C C . VAL A 1 109 ? -11.750 -6.671 45.752 1.00 95.94 109 VAL A C 1
ATOM 844 O O . VAL A 1 109 ? -11.504 -6.562 46.954 1.00 95.94 109 VAL A O 1
ATOM 847 N N . ARG A 1 110 ? -12.024 -5.624 44.976 1.00 97.56 110 ARG A N 1
ATOM 848 C CA . ARG A 1 110 ? -12.010 -4.242 45.460 1.00 97.56 110 ARG A CA 1
ATOM 849 C C . ARG A 1 110 ? -13.048 -3.378 44.760 1.00 97.56 110 ARG A C 1
ATOM 851 O O . ARG A 1 110 ? -13.597 -3.734 43.715 1.00 97.56 110 ARG A O 1
ATOM 858 N N . ASP A 1 111 ? -13.291 -2.218 45.353 1.00 97.62 111 ASP A N 1
ATOM 859 C CA . ASP A 1 111 ? -14.014 -1.144 44.692 1.00 97.62 111 ASP A CA 1
ATOM 860 C C . ASP A 1 111 ? -13.223 -0.560 43.519 1.00 97.62 111 ASP A C 1
ATOM 862 O O . ASP A 1 111 ? -11.994 -0.674 43.430 1.00 97.62 111 ASP A O 1
ATOM 866 N N . PHE A 1 112 ? -13.970 0.045 42.601 1.00 97.69 112 PHE A N 1
ATOM 867 C CA . PHE A 1 112 ? -13.416 0.803 41.490 1.00 97.69 112 PHE A CA 1
ATOM 868 C C . PHE A 1 112 ? -12.732 2.071 42.007 1.00 97.69 112 PHE A C 1
ATOM 870 O O . PHE A 1 112 ? -13.222 2.711 42.941 1.00 97.69 112 PHE A O 1
ATOM 877 N N . THR A 1 113 ? -11.644 2.475 41.359 1.00 96.69 113 THR A N 1
ATOM 878 C CA . THR A 1 113 ? -11.170 3.862 41.450 1.00 96.69 113 THR A CA 1
ATOM 879 C C . THR A 1 113 ? -12.165 4.803 40.757 1.00 96.69 113 THR A C 1
ATOM 881 O O . THR A 1 113 ? -13.083 4.348 40.069 1.00 96.69 113 THR A O 1
ATOM 884 N N . SER A 1 114 ? -11.998 6.121 40.910 1.00 94.69 114 SER A N 1
ATOM 885 C CA . SER A 1 114 ? -12.852 7.108 40.230 1.00 94.69 114 SER A CA 1
ATOM 886 C C . SER A 1 114 ? -12.854 6.910 38.710 1.00 94.69 114 SER A C 1
ATOM 888 O O . SER A 1 114 ? -13.914 6.730 38.119 1.00 94.69 114 SER A O 1
ATOM 890 N N . THR A 1 115 ? -11.672 6.823 38.095 1.00 95.06 115 THR A N 1
ATOM 891 C CA . THR A 1 115 ? -11.528 6.618 36.647 1.00 95.06 115 THR A CA 1
ATOM 892 C C . THR A 1 115 ? -12.152 5.300 36.197 1.00 95.06 115 THR A C 1
ATOM 894 O O . THR A 1 115 ? -12.912 5.267 35.234 1.00 95.06 115 THR A O 1
ATOM 897 N N . GLU A 1 116 ? -11.888 4.196 36.902 1.00 97.56 116 GLU A N 1
ATOM 898 C CA . GLU A 1 116 ? -12.456 2.899 36.523 1.00 97.56 116 GLU A CA 1
ATOM 899 C C . GLU A 1 116 ? -13.991 2.891 36.654 1.00 97.56 116 GLU A C 1
ATOM 901 O O . GLU A 1 116 ? -14.683 2.277 35.839 1.00 97.56 116 GLU A O 1
ATOM 906 N N . ARG A 1 117 ? -14.535 3.598 37.657 1.00 96.38 117 ARG A N 1
ATOM 907 C CA . ARG A 1 117 ? -15.979 3.771 37.844 1.00 96.38 117 ARG A CA 1
ATOM 908 C C . ARG A 1 117 ? -16.594 4.549 36.684 1.00 96.38 117 ARG A C 1
ATOM 910 O O . ARG A 1 117 ? -17.664 4.161 36.216 1.00 96.38 117 ARG A O 1
ATOM 917 N N . GLU A 1 118 ? -15.947 5.613 36.222 1.00 96.25 118 GLU A N 1
ATOM 918 C CA . GLU A 1 118 ? -16.405 6.396 35.069 1.00 96.25 118 GLU A CA 1
ATOM 919 C C . GLU A 1 118 ? -16.441 5.543 33.794 1.00 96.25 118 GLU A C 1
ATOM 921 O O . GLU A 1 118 ? -17.484 5.455 33.140 1.00 96.25 118 GLU A O 1
ATOM 926 N N . LEU A 1 119 ? -15.354 4.817 33.503 1.00 97.62 119 LEU A N 1
ATOM 927 C CA . LEU A 1 119 ? -15.272 3.912 32.352 1.00 97.62 119 LEU A CA 1
ATOM 928 C C . LEU A 1 119 ? -16.346 2.815 32.401 1.00 97.62 119 LEU A C 1
ATOM 930 O O . LEU A 1 119 ? -17.032 2.570 31.407 1.00 97.62 119 LEU A O 1
ATOM 934 N N . TYR A 1 120 ? -16.540 2.185 33.565 1.00 97.12 120 TYR A N 1
ATOM 935 C CA . TYR A 1 120 ? -17.585 1.178 33.761 1.00 97.12 120 TYR A CA 1
ATOM 936 C C . TYR A 1 120 ? -18.989 1.762 33.548 1.00 97.12 120 TYR A C 1
ATOM 938 O O . TYR A 1 120 ? -19.830 1.129 32.912 1.00 97.12 120 TYR A O 1
ATOM 946 N N . THR A 1 121 ? -19.244 2.977 34.042 1.00 96.12 121 THR A N 1
ATOM 947 C CA . THR A 1 121 ? -20.559 3.631 33.931 1.00 96.12 121 THR A CA 1
ATOM 948 C C . THR A 1 121 ? -20.950 3.866 32.471 1.00 96.12 121 THR A C 1
ATOM 950 O O . THR A 1 121 ? -22.107 3.650 32.107 1.00 96.12 121 THR A O 1
ATOM 953 N N . MET A 1 122 ? -19.999 4.252 31.612 1.00 97.50 122 MET A N 1
ATOM 954 C CA . MET A 1 122 ? -20.249 4.383 30.170 1.00 97.50 122 MET A CA 1
ATOM 955 C C . MET A 1 122 ? -20.633 3.043 29.524 1.00 97.50 122 MET A C 1
ATOM 957 O O . MET A 1 122 ? -21.577 2.988 28.730 1.00 97.50 122 MET A O 1
ATOM 961 N N . ILE A 1 123 ? -19.956 1.946 29.891 1.00 96.06 123 ILE A N 1
ATOM 962 C CA . ILE A 1 123 ? -20.286 0.599 29.395 1.00 96.06 123 ILE A CA 1
ATOM 963 C C . ILE A 1 123 ? -21.682 0.183 29.860 1.00 96.06 123 ILE A C 1
ATOM 965 O O . ILE A 1 123 ? -22.494 -0.249 29.045 1.00 96.06 123 ILE A O 1
ATOM 969 N N . GLU A 1 124 ? -21.988 0.340 31.148 1.00 94.38 124 GLU A N 1
ATOM 970 C CA . GLU A 1 124 ? -23.284 -0.034 31.718 1.00 94.38 124 GLU A CA 1
ATOM 971 C C . GLU A 1 124 ? -24.443 0.691 31.022 1.00 94.38 124 GLU A C 1
ATOM 973 O O . GLU A 1 124 ? -25.418 0.054 30.616 1.00 94.38 124 GLU A O 1
ATOM 978 N N . ARG A 1 125 ? -24.312 2.006 30.807 1.00 93.75 125 ARG A N 1
ATOM 979 C CA . ARG A 1 125 ? -25.317 2.801 30.085 1.00 93.75 125 ARG A CA 1
ATOM 980 C C . ARG A 1 125 ? -25.460 2.354 28.636 1.00 93.75 125 ARG A C 1
ATOM 982 O O . ARG A 1 125 ? -26.580 2.182 28.169 1.00 93.75 125 ARG A O 1
ATOM 989 N N . THR A 1 126 ? -24.350 2.077 27.955 1.00 94.00 126 THR A N 1
ATOM 990 C CA . THR A 1 126 ? -24.381 1.557 26.579 1.00 94.00 126 THR A CA 1
ATOM 991 C C . THR A 1 126 ? -25.110 0.217 26.502 1.00 94.00 126 THR A C 1
ATOM 993 O O . THR A 1 126 ? -25.944 0.025 25.625 1.00 94.00 126 THR A O 1
ATOM 996 N N . VAL A 1 127 ? -24.855 -0.704 27.437 1.00 91.25 127 VAL A N 1
ATOM 997 C CA . VAL A 1 127 ? -25.539 -2.007 27.488 1.00 91.25 127 VAL A CA 1
ATOM 998 C C . VAL A 1 127 ? -27.039 -1.845 27.739 1.00 91.25 127 VAL A C 1
ATOM 1000 O O . VAL A 1 127 ? -27.839 -2.582 27.162 1.00 91.25 127 VAL A O 1
ATOM 1003 N N . LEU A 1 128 ? -27.439 -0.906 28.601 1.00 90.19 128 LEU A N 1
ATOM 1004 C CA . LEU A 1 128 ? -28.854 -0.612 28.840 1.00 90.19 128 LEU A CA 1
ATOM 1005 C C . LEU A 1 128 ? -29.539 -0.072 27.584 1.00 90.19 128 LEU A C 1
ATOM 1007 O O . LEU A 1 128 ? -30.649 -0.509 27.283 1.00 90.19 128 LEU A O 1
ATOM 1011 N N . GLU A 1 129 ? -28.880 0.814 26.840 1.00 90.69 129 GLU A N 1
ATOM 1012 C CA . GLU A 1 129 ? -29.432 1.328 25.586 1.00 90.69 129 GLU A CA 1
ATOM 1013 C C . GLU A 1 129 ? -29.469 0.270 24.483 1.00 90.69 129 GLU A C 1
ATOM 1015 O O . GLU A 1 129 ? -30.491 0.118 23.818 1.00 90.69 129 GLU A O 1
ATOM 1020 N N . ALA A 1 130 ? -28.425 -0.550 24.352 1.00 87.94 130 ALA A N 1
ATOM 1021 C CA . ALA A 1 130 ? -28.386 -1.628 23.366 1.00 87.94 130 ALA A CA 1
ATOM 1022 C C . ALA A 1 130 ? -29.459 -2.704 23.583 1.00 87.94 130 ALA A C 1
ATOM 1024 O O . ALA A 1 130 ? -29.886 -3.358 22.640 1.00 87.94 130 ALA A O 1
ATOM 1025 N N . LYS A 1 131 ? -29.942 -2.878 24.818 1.00 86.44 131 LYS A N 1
ATOM 1026 C CA . LYS A 1 131 ? -31.058 -3.789 25.123 1.00 86.44 131 LYS A CA 1
ATOM 1027 C C . LYS A 1 131 ? -32.429 -3.233 24.746 1.00 86.44 131 LYS A C 1
ATOM 1029 O O . LYS A 1 131 ? -33.378 -4.005 24.643 1.00 86.44 131 LYS A O 1
ATOM 1034 N N . ARG A 1 132 ? -32.561 -1.912 24.634 1.00 86.50 132 ARG A N 1
ATOM 1035 C CA . ARG A 1 132 ? -33.841 -1.231 24.389 1.00 86.50 132 ARG A CA 1
ATOM 1036 C C . ARG A 1 132 ? -34.070 -0.929 22.916 1.00 86.50 132 ARG A C 1
ATOM 1038 O O . ARG A 1 132 ? -35.210 -0.697 22.529 1.00 86.50 132 ARG A O 1
ATOM 1045 N N . ASP A 1 133 ? -33.001 -0.906 22.131 1.00 77.31 133 ASP A N 1
ATOM 1046 C CA . ASP A 1 133 ? -32.994 -0.317 20.804 1.00 77.31 133 ASP A CA 1
ATOM 1047 C C . ASP A 1 133 ? -32.356 -1.249 19.771 1.00 77.31 133 ASP A C 1
ATOM 1049 O O . ASP A 1 133 ? -31.260 -1.765 19.980 1.00 77.31 133 ASP A O 1
ATOM 1053 N N . SER A 1 134 ? -33.023 -1.420 18.630 1.00 82.88 134 SER A N 1
ATOM 1054 C CA . SER A 1 134 ? -32.502 -2.164 17.479 1.00 82.88 134 SER A CA 1
ATOM 1055 C C . SER A 1 134 ? -31.417 -1.411 16.701 1.00 82.88 134 SER A C 1
ATOM 1057 O O . SER A 1 134 ? -30.922 -1.930 15.708 1.00 82.88 134 SER A O 1
ATOM 1059 N N . PHE A 1 135 ? -31.065 -0.191 17.118 1.00 85.19 135 PHE A N 1
ATOM 1060 C CA . PHE A 1 135 ? -29.996 0.623 16.542 1.00 85.19 135 PHE A CA 1
ATOM 1061 C C . PHE A 1 135 ? -28.651 -0.108 16.495 1.00 85.19 135 PHE A C 1
ATOM 1063 O O . PHE A 1 135 ? -27.875 0.098 15.570 1.00 85.19 135 PHE A O 1
ATOM 1070 N N . PHE A 1 136 ? -28.378 -0.963 17.482 1.00 86.75 136 PHE A N 1
ATOM 1071 C CA . PHE A 1 136 ? -27.142 -1.733 17.536 1.00 86.75 136 PHE A CA 1
ATOM 1072 C C . PHE A 1 136 ? -27.346 -3.084 16.859 1.00 86.75 136 PHE A C 1
ATOM 1074 O O . PHE A 1 136 ? -28.026 -3.965 17.390 1.00 86.75 136 PHE A O 1
ATOM 1081 N N . HIS A 1 137 ? -26.728 -3.244 15.695 1.00 81.62 137 HIS A N 1
ATOM 1082 C CA . HIS A 1 137 ? -26.683 -4.497 14.959 1.00 81.62 137 HIS A CA 1
ATOM 1083 C C . HIS A 1 137 ? -25.234 -4.968 14.855 1.00 81.62 137 HIS A C 1
ATOM 1085 O O . HIS A 1 137 ? -24.336 -4.152 14.680 1.00 81.62 137 HIS A O 1
ATOM 1091 N N . PHE A 1 138 ? -25.012 -6.274 15.005 1.00 79.38 138 PHE A N 1
ATOM 1092 C CA . PHE A 1 138 ? -23.696 -6.884 14.841 1.00 79.38 138 PHE A CA 1
ATOM 1093 C C . PHE A 1 138 ? -23.816 -8.140 13.981 1.00 79.38 138 PHE A C 1
ATOM 1095 O O . PHE A 1 138 ? -24.799 -8.875 14.134 1.00 79.38 138 PHE A O 1
ATOM 1102 N N . PRO A 1 139 ? -22.799 -8.446 13.156 1.00 77.00 139 PRO A N 1
ATOM 1103 C CA . PRO A 1 139 ? -22.767 -9.666 12.366 1.00 77.00 139 PRO A CA 1
ATOM 1104 C C . PRO A 1 139 ? -22.926 -10.932 13.205 1.00 77.00 139 PRO A C 1
ATOM 1106 O O . PRO A 1 139 ? -22.398 -11.049 14.318 1.00 77.00 139 PRO A O 1
ATOM 1109 N N . GLU A 1 140 ? -23.562 -11.946 12.617 1.00 77.62 140 GLU A N 1
ATOM 1110 C CA . GLU A 1 140 ? -23.525 -13.295 13.173 1.00 77.62 140 GLU A CA 1
ATOM 1111 C C . GLU A 1 140 ? -22.066 -13.771 13.299 1.00 77.62 140 GLU A C 1
ATOM 1113 O O . GLU A 1 140 ? -21.268 -13.666 12.366 1.00 77.62 140 GLU A O 1
ATOM 1118 N N . ASN A 1 141 ? -21.710 -14.346 14.451 1.00 80.69 141 ASN A N 1
ATOM 1119 C CA . ASN A 1 141 ? -20.335 -14.737 14.801 1.00 80.69 141 ASN A CA 1
ATOM 1120 C C . ASN A 1 141 ? -19.357 -13.565 15.007 1.00 80.69 141 ASN A C 1
ATOM 1122 O O . ASN A 1 141 ? -18.148 -13.735 14.821 1.00 80.69 141 ASN A O 1
ATOM 1126 N N . ALA A 1 142 ? -19.854 -12.402 15.425 1.00 83.88 142 ALA A N 1
ATOM 1127 C CA . ALA A 1 142 ? -19.047 -11.351 16.031 1.00 83.88 142 ALA A CA 1
ATOM 1128 C C . ALA A 1 142 ? -19.270 -11.282 17.549 1.00 83.88 142 ALA A C 1
ATOM 1130 O O . ALA A 1 142 ? -20.327 -11.657 18.058 1.00 83.88 142 ALA A O 1
ATOM 1131 N N . TYR A 1 143 ? -18.285 -10.764 18.279 1.00 84.88 143 TYR A N 1
ATOM 1132 C CA . TYR A 1 143 ? -18.486 -10.259 19.633 1.00 84.88 143 TYR A CA 1
ATOM 1133 C C . TYR A 1 143 ? -18.293 -8.743 19.653 1.00 84.88 143 TYR A C 1
ATOM 1135 O O . TYR A 1 143 ? -17.424 -8.201 18.971 1.00 84.88 143 TYR A O 1
ATOM 1143 N N . ALA A 1 144 ? -19.114 -8.058 20.445 1.00 87.50 144 ALA A N 1
ATOM 1144 C CA . ALA A 1 144 ? -19.038 -6.613 20.594 1.00 87.50 144 ALA A CA 1
ATOM 1145 C C . ALA A 1 144 ? -17.898 -6.230 21.549 1.00 87.50 144 ALA A C 1
ATOM 1147 O O . ALA A 1 144 ? -17.816 -6.730 22.677 1.00 87.50 144 ALA A O 1
ATOM 1148 N N . LYS A 1 145 ? -17.025 -5.320 21.115 1.00 90.88 145 LYS A N 1
ATOM 1149 C CA . LYS A 1 145 ? -16.003 -4.700 21.961 1.00 90.88 145 LYS A CA 1
ATOM 1150 C C . LYS A 1 145 ? -16.489 -3.349 22.456 1.00 90.88 145 LYS A C 1
ATOM 1152 O O . LYS A 1 145 ? -16.785 -2.471 21.660 1.00 90.88 145 LYS A O 1
ATOM 1157 N N . PHE A 1 146 ? -16.478 -3.165 23.771 1.00 94.19 146 PHE A N 1
ATOM 1158 C CA . PHE A 1 146 ? -16.726 -1.873 24.405 1.00 94.19 146 PHE A CA 1
ATOM 1159 C C . PHE A 1 146 ? -15.389 -1.192 24.703 1.00 94.19 146 PHE A C 1
ATOM 1161 O O . PHE A 1 146 ? -14.533 -1.765 25.387 1.00 94.19 146 PHE A O 1
ATOM 1168 N N . ARG A 1 147 ? -15.200 0.024 24.194 1.00 96.69 147 ARG A N 1
ATOM 1169 C CA . ARG A 1 147 ? -14.006 0.843 24.425 1.00 96.69 147 ARG A CA 1
ATOM 1170 C C . ARG A 1 147 ? -14.396 2.235 24.907 1.00 96.69 147 ARG A C 1
ATOM 1172 O O . ARG A 1 147 ? -14.526 3.151 24.093 1.00 96.69 147 ARG A O 1
ATOM 1179 N N . PRO A 1 148 ? -14.613 2.399 26.223 1.00 97.00 148 PRO A N 1
ATOM 1180 C CA . PRO A 1 148 ? -14.741 3.723 26.802 1.00 97.00 148 PRO A CA 1
ATOM 1181 C C . PRO A 1 148 ? -13.392 4.447 26.733 1.00 97.00 148 PRO A C 1
ATOM 1183 O O . PRO A 1 148 ? -12.361 3.890 27.113 1.00 97.00 148 PRO A O 1
ATOM 1186 N N . ILE A 1 149 ? -13.409 5.691 26.272 1.00 96.25 149 ILE A N 1
ATOM 1187 C CA . ILE A 1 149 ? -12.262 6.590 26.258 1.00 96.25 149 ILE A CA 1
ATOM 1188 C C . ILE A 1 149 ? -12.652 7.934 26.869 1.00 96.25 149 ILE A C 1
ATOM 1190 O O . ILE A 1 149 ? -13.772 8.421 26.712 1.00 96.25 149 ILE A O 1
ATOM 1194 N N . ILE A 1 150 ? -11.695 8.536 27.563 1.00 92.19 150 ILE A N 1
ATOM 1195 C CA . ILE A 1 150 ? -11.789 9.896 28.085 1.00 92.19 150 ILE A CA 1
ATOM 1196 C C . ILE A 1 150 ? -10.650 10.663 27.425 1.00 92.19 150 ILE A C 1
ATOM 1198 O O . ILE A 1 150 ? -9.478 10.369 27.667 1.00 92.19 150 ILE A O 1
ATOM 1202 N N . THR A 1 151 ? -10.989 11.596 26.542 1.00 86.75 151 THR A N 1
ATOM 1203 C CA . THR A 1 151 ? -10.018 12.391 25.780 1.00 86.75 151 THR A CA 1
ATOM 1204 C C . THR A 1 151 ? -10.272 13.882 26.005 1.00 86.75 151 THR A C 1
ATOM 1206 O O . THR A 1 151 ? -11.321 14.261 26.535 1.00 86.75 151 THR A O 1
ATOM 1209 N N . PRO A 1 152 ? -9.358 14.773 25.578 1.00 82.81 152 PRO A N 1
ATOM 1210 C CA . PRO A 1 152 ? -9.634 16.210 25.562 1.00 82.81 152 PRO A CA 1
ATOM 1211 C C . PRO A 1 152 ? -10.867 16.602 24.729 1.00 82.81 152 PRO A C 1
ATOM 1213 O O . PRO A 1 152 ? -11.389 17.701 24.908 1.00 82.81 152 PRO A O 1
ATOM 1216 N N . PHE A 1 153 ? -11.331 15.722 23.835 1.00 82.94 153 PHE A N 1
ATOM 1217 C CA . PHE A 1 153 ? -12.510 15.932 22.993 1.00 82.94 153 PHE A CA 1
ATOM 1218 C C . PHE A 1 153 ? -13.819 15.495 23.666 1.00 82.94 153 PHE A C 1
ATOM 1220 O O . PHE A 1 153 ? -14.894 15.851 23.192 1.00 82.94 153 PHE A O 1
ATOM 1227 N N . GLY A 1 154 ? -13.747 14.786 24.796 1.00 89.56 154 GLY A N 1
ATOM 1228 C CA . GLY A 1 154 ? -14.909 14.397 25.589 1.00 89.56 154 GLY A CA 1
ATOM 1229 C C . GLY A 1 154 ? -14.874 12.945 26.052 1.00 89.56 154 GLY A C 1
ATOM 1230 O O . GLY A 1 154 ? -13.876 12.235 25.917 1.00 89.56 154 GLY A O 1
ATOM 1231 N N . HIS A 1 155 ? -15.990 12.519 26.642 1.00 95.88 155 HIS A N 1
ATOM 1232 C CA . HIS A 1 155 ? -16.202 11.144 27.075 1.00 95.88 155 HIS A CA 1
ATOM 1233 C C . HIS A 1 155 ? -16.925 10.408 25.955 1.00 95.88 155 HIS A C 1
ATOM 1235 O O . HIS A 1 155 ? -18.017 10.809 25.545 1.00 95.88 155 HIS A O 1
ATOM 1241 N N . LYS A 1 156 ? -16.318 9.339 25.445 1.00 97.50 156 LYS A N 1
ATOM 1242 C CA . LYS A 1 156 ? -16.897 8.549 24.360 1.00 97.50 156 LYS A CA 1
ATOM 1243 C C . LYS A 1 156 ? -16.785 7.071 24.656 1.00 97.50 156 LYS A C 1
ATOM 1245 O O . LYS A 1 156 ? -15.830 6.622 25.281 1.00 97.50 156 LYS A O 1
ATOM 1250 N N . LEU A 1 157 ? -17.735 6.298 24.154 1.00 97.62 157 LEU A N 1
ATOM 1251 C CA . LEU A 1 157 ? -17.613 4.854 24.084 1.00 97.62 157 LEU A CA 1
ATOM 1252 C C . LEU A 1 157 ? -17.731 4.414 22.636 1.00 97.62 157 LEU A C 1
ATOM 1254 O O . LEU A 1 157 ? -18.746 4.653 21.987 1.00 97.62 157 LEU A O 1
ATOM 1258 N N . TYR A 1 158 ? -16.690 3.737 22.171 1.00 96.88 158 TYR A N 1
ATOM 1259 C CA . TYR A 1 158 ? -16.685 3.057 20.889 1.00 96.88 158 TYR A CA 1
ATOM 1260 C C . TYR A 1 158 ? -17.157 1.620 21.067 1.00 96.88 158 TYR A C 1
ATOM 1262 O O . TYR A 1 158 ? -16.732 0.920 21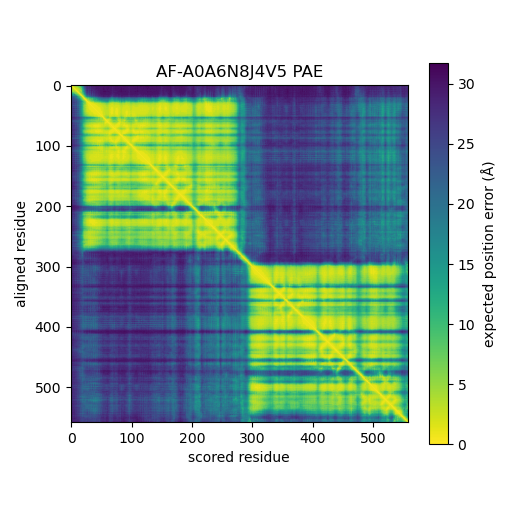.993 1.00 96.88 158 TYR A O 1
ATOM 1270 N N . LEU A 1 159 ? -18.058 1.204 20.188 1.00 93.88 159 LEU A N 1
ATOM 1271 C CA . LEU A 1 159 ? -18.646 -0.121 20.168 1.00 93.88 159 LEU A CA 1
ATOM 1272 C C . LEU A 1 159 ? -18.489 -0.689 18.761 1.00 93.88 159 LEU A C 1
ATOM 1274 O O . LEU A 1 159 ? -19.108 -0.183 17.836 1.00 93.88 159 LEU A O 1
ATOM 1278 N N . TYR A 1 160 ? -17.651 -1.707 18.599 1.00 91.50 160 TYR A N 1
ATOM 1279 C CA . TYR A 1 160 ? -17.343 -2.277 17.285 1.00 91.50 160 TYR A CA 1
ATOM 1280 C C . TYR A 1 160 ? -17.234 -3.799 17.332 1.00 91.50 160 TYR A C 1
ATOM 1282 O O . TYR A 1 160 ? -16.967 -4.394 18.386 1.00 91.50 160 TYR A O 1
ATOM 1290 N N . ALA A 1 161 ? -17.465 -4.427 16.182 1.00 85.62 161 ALA A N 1
ATOM 1291 C CA . ALA A 1 161 ? -17.485 -5.874 16.030 1.00 85.62 161 ALA A CA 1
ATOM 1292 C C . ALA A 1 161 ? -16.071 -6.451 15.896 1.00 85.62 161 ALA A C 1
ATOM 1294 O O . ALA A 1 161 ? -15.238 -5.945 15.143 1.00 85.62 161 ALA A O 1
ATOM 1295 N N . ASP A 1 162 ? -15.816 -7.568 16.570 1.00 83.31 162 ASP A N 1
ATOM 1296 C CA . ASP A 1 162 ? -14.660 -8.419 16.307 1.00 83.31 162 ASP A CA 1
ATOM 1297 C C . ASP A 1 162 ? -15.120 -9.833 15.927 1.00 83.31 162 ASP A C 1
ATOM 1299 O O . ASP A 1 162 ? -16.033 -10.373 16.561 1.00 83.31 162 ASP A O 1
ATOM 1303 N N . PRO A 1 163 ? -14.495 -10.471 14.925 1.00 82.50 163 PRO A N 1
ATOM 1304 C CA . PRO A 1 163 ? -14.882 -11.808 14.506 1.00 82.50 163 PRO A CA 1
ATOM 1305 C C . PRO A 1 163 ? -14.533 -12.855 15.569 1.00 82.50 163 PRO A C 1
ATOM 1307 O O . PRO A 1 163 ? -13.467 -12.829 16.184 1.00 82.50 163 PRO A O 1
ATOM 1310 N N . VAL A 1 164 ? -15.416 -13.842 15.745 1.00 80.81 164 VAL A N 1
ATOM 1311 C CA . VAL A 1 164 ? -15.156 -15.017 16.598 1.00 80.81 164 VAL A CA 1
ATOM 1312 C C . VAL A 1 164 ? -14.051 -15.902 16.005 1.00 80.81 164 VAL A C 1
ATOM 1314 O O . VAL A 1 164 ? -13.338 -16.582 16.746 1.00 80.81 164 VAL A O 1
ATOM 1317 N N . LYS A 1 165 ? -13.894 -15.907 14.675 1.00 76.25 165 LYS A N 1
ATOM 1318 C CA . LYS A 1 165 ? -12.817 -16.631 13.990 1.00 76.25 165 LYS A CA 1
ATOM 1319 C C . LYS A 1 165 ? -11.600 -15.724 13.791 1.00 76.25 165 LYS A C 1
ATOM 1321 O O . LYS A 1 165 ? -11.727 -14.614 13.291 1.00 76.25 165 LYS A O 1
ATOM 1326 N N . HIS A 1 166 ? -10.418 -16.219 14.157 1.00 71.94 166 HIS A N 1
ATOM 1327 C CA . HIS A 1 166 ? -9.169 -15.444 14.125 1.00 71.94 166 HIS A CA 1
ATOM 1328 C C . HIS A 1 166 ? -8.546 -15.282 12.727 1.00 71.94 166 HIS A C 1
ATOM 1330 O O . HIS A 1 166 ? -7.542 -14.591 12.593 1.00 71.94 166 HIS A O 1
ATOM 1336 N N . ASP A 1 167 ? -9.102 -15.928 11.704 1.00 72.56 167 ASP A N 1
ATOM 1337 C CA . ASP A 1 167 ? -8.705 -15.806 10.296 1.00 72.56 167 ASP A CA 1
ATOM 1338 C C . ASP A 1 167 ? -9.503 -14.719 9.558 1.00 72.56 167 ASP A C 1
ATOM 1340 O O . ASP A 1 167 ? -9.476 -14.652 8.330 1.00 72.56 167 ASP A O 1
ATOM 1344 N N . LYS A 1 168 ? -10.230 -13.875 10.297 1.00 75.06 168 LYS A N 1
ATOM 1345 C CA . LYS A 1 168 ? -11.071 -12.809 9.759 1.00 75.06 168 LYS A CA 1
ATOM 1346 C C . LYS A 1 168 ? -10.801 -11.467 10.427 1.00 75.06 168 LYS A C 1
ATOM 1348 O O . LYS A 1 168 ? -10.313 -11.400 11.556 1.00 75.06 168 LYS A O 1
ATOM 1353 N N . LEU A 1 169 ? -11.186 -10.409 9.728 1.00 79.81 169 LEU A N 1
ATOM 1354 C CA . LEU A 1 169 ? -11.183 -9.022 10.169 1.00 79.81 169 LEU A CA 1
ATOM 1355 C C . LEU A 1 169 ? -12.451 -8.339 9.656 1.00 79.81 169 LEU A C 1
ATOM 1357 O O . LEU A 1 169 ? -12.752 -8.418 8.472 1.00 79.81 169 LEU A O 1
ATOM 1361 N N . TYR A 1 170 ? -13.173 -7.658 10.544 1.00 81.75 170 TYR A N 1
ATOM 1362 C CA . TYR A 1 170 ? -14.339 -6.850 10.191 1.00 81.75 170 TYR A CA 1
ATOM 1363 C C . TYR A 1 170 ? -14.002 -5.358 10.239 1.00 81.75 170 TYR A C 1
ATOM 1365 O O . TYR A 1 170 ? -13.411 -4.897 11.223 1.00 81.75 170 TYR A O 1
ATOM 1373 N N . PHE A 1 171 ? -14.399 -4.635 9.191 1.00 80.38 171 PHE A N 1
ATOM 1374 C CA . PHE A 1 171 ? -14.536 -3.177 9.185 1.00 80.38 171 PHE A CA 1
ATOM 1375 C C . PHE A 1 171 ? -16.018 -2.824 9.104 1.00 80.38 171 PHE A C 1
ATOM 1377 O O . PHE A 1 171 ? -16.698 -3.318 8.206 1.00 80.38 171 PHE A O 1
ATOM 1384 N N . GLY A 1 172 ? -16.490 -1.971 10.009 1.00 80.94 172 GLY A N 1
ATOM 1385 C CA . GLY A 1 172 ? -17.861 -1.474 10.039 1.00 80.94 172 GLY A CA 1
ATOM 1386 C C . GLY A 1 172 ? -18.817 -2.218 10.979 1.00 80.94 172 GLY A C 1
ATOM 1387 O O . GLY A 1 172 ? -18.405 -3.102 11.729 1.00 80.94 172 GLY A O 1
ATOM 1388 N N . ASP A 1 173 ? -20.099 -1.818 10.961 1.00 82.94 173 ASP A N 1
ATOM 1389 C CA . ASP A 1 173 ? -21.045 -1.950 12.095 1.00 82.94 173 ASP A CA 1
ATOM 1390 C C . ASP A 1 173 ? -20.445 -1.425 13.409 1.00 82.94 173 ASP A C 1
ATOM 1392 O O . ASP A 1 173 ? -20.553 -2.008 14.495 1.00 82.94 173 ASP A O 1
ATOM 1396 N N . ASP A 1 174 ? -19.793 -0.275 13.280 1.00 90.81 174 ASP A N 1
ATOM 1397 C CA . ASP A 1 174 ? -19.130 0.414 14.367 1.00 90.81 174 ASP A CA 1
ATOM 1398 C C . ASP A 1 174 ? -19.996 1.583 14.841 1.00 90.81 174 ASP A C 1
ATOM 1400 O O . ASP A 1 174 ? -20.638 2.284 14.055 1.00 90.81 174 ASP A O 1
ATOM 1404 N N . PHE A 1 175 ? -19.992 1.837 16.144 1.00 93.00 175 PHE A N 1
ATOM 1405 C CA . PHE A 1 175 ? -20.795 2.873 16.776 1.00 93.00 175 PHE A CA 1
ATOM 1406 C C . PHE A 1 175 ? -19.946 3.699 17.735 1.00 93.00 175 PHE A C 1
ATOM 1408 O O . PHE A 1 175 ? -19.033 3.194 18.392 1.00 93.00 175 PHE A O 1
ATOM 1415 N N . VAL A 1 176 ? -20.304 4.971 17.870 1.00 95.19 176 VAL A N 1
ATOM 1416 C CA . VAL A 1 176 ? -19.793 5.854 18.916 1.00 95.19 176 VAL A CA 1
ATOM 1417 C C . VAL A 1 176 ? -20.955 6.420 19.719 1.00 95.19 176 VAL A C 1
ATOM 1419 O O . VAL A 1 176 ? -21.968 6.858 19.169 1.00 95.19 176 VAL A O 1
ATOM 1422 N N . LEU A 1 177 ? -20.817 6.386 21.039 1.00 96.69 177 LEU A N 1
ATOM 1423 C CA . LEU A 1 177 ? -21.710 7.037 21.985 1.00 96.69 177 LEU A CA 1
ATOM 1424 C C . LEU A 1 177 ? -20.942 8.161 22.670 1.00 96.69 177 LEU A C 1
ATOM 1426 O O . LEU A 1 177 ? -19.838 7.943 23.165 1.00 96.69 177 LEU A O 1
ATOM 1430 N N . GLU A 1 178 ? -21.531 9.347 22.706 1.00 96.31 178 GLU A N 1
ATOM 1431 C CA . GLU A 1 178 ? -20.949 10.539 23.317 1.00 96.31 178 GLU A CA 1
ATOM 1432 C C . GLU A 1 178 ? -21.628 10.820 24.652 1.00 96.31 178 GLU A C 1
ATOM 1434 O O . GLU A 1 178 ? -22.856 10.757 24.764 1.00 96.31 178 GLU A O 1
ATOM 1439 N N . PHE A 1 179 ? -20.831 11.158 25.659 1.00 96.88 179 PHE A N 1
ATOM 1440 C CA . PHE A 1 179 ? -21.296 11.381 27.017 1.00 96.88 179 PHE A CA 1
ATOM 1441 C C . PHE A 1 179 ? -20.896 12.764 27.538 1.00 96.88 179 PHE A C 1
ATOM 1443 O O . PHE A 1 179 ? -19.856 13.315 27.172 1.00 96.88 179 PHE A O 1
ATOM 1450 N N . ASP A 1 180 ? -21.721 13.319 28.428 1.00 94.19 180 ASP A N 1
ATOM 1451 C CA . ASP A 1 180 ? -21.337 14.481 29.228 1.00 94.19 180 ASP A CA 1
ATOM 1452 C C . ASP A 1 180 ? -20.313 14.096 30.318 1.00 94.19 180 ASP A C 1
ATOM 1454 O O . ASP A 1 180 ? -19.964 12.928 30.511 1.00 94.19 180 ASP A O 1
ATOM 1458 N N . LYS A 1 181 ? -19.837 15.095 31.067 1.00 91.62 181 LYS A N 1
ATOM 1459 C CA . LYS A 1 181 ? -18.864 14.907 32.159 1.00 91.62 181 LYS A CA 1
ATOM 1460 C C . LYS A 1 181 ? -19.402 14.065 33.326 1.00 91.62 181 LYS A C 1
ATOM 1462 O O . LYS A 1 181 ? -18.614 13.516 34.085 1.00 91.62 181 LYS A O 1
ATOM 1467 N N . ASP A 1 182 ? -20.724 13.935 33.446 1.00 92.00 182 ASP A N 1
ATOM 1468 C CA . ASP A 1 182 ? -21.415 13.086 34.425 1.00 92.00 182 ASP A CA 1
ATOM 1469 C C . ASP A 1 182 ? -21.787 11.711 33.814 1.00 92.00 182 ASP A C 1
ATOM 1471 O O . ASP A 1 182 ? -22.651 10.977 34.321 1.00 92.00 182 ASP A O 1
ATOM 1475 N N . ASN A 1 183 ? -21.155 11.363 32.686 1.00 92.62 183 ASN A N 1
ATOM 1476 C CA . ASN A 1 183 ? -21.367 10.168 31.878 1.00 92.62 183 ASN A CA 1
ATOM 1477 C C . ASN A 1 183 ? -22.808 9.985 31.373 1.00 92.62 183 ASN A C 1
ATOM 1479 O O . ASN A 1 183 ? -23.234 8.851 31.136 1.00 92.62 183 ASN A O 1
ATOM 1483 N N . ARG A 1 184 ? -23.623 11.045 31.253 1.00 93.50 184 ARG A N 1
ATOM 1484 C CA . ARG A 1 184 ? -24.973 10.998 30.645 1.00 93.50 184 ARG A CA 1
ATOM 1485 C C . ARG A 1 184 ? -24.856 10.919 29.137 1.00 93.50 184 ARG A C 1
ATOM 1487 O O . ARG A 1 184 ? -24.090 11.667 28.548 1.00 93.50 184 ARG A O 1
ATOM 1494 N N . LEU A 1 185 ? -25.603 9.993 28.533 1.00 94.75 185 LEU A N 1
ATOM 1495 C CA . LEU A 1 185 ? -25.604 9.804 27.088 1.00 94.75 185 LEU A CA 1
ATOM 1496 C C . LEU A 1 185 ? -26.178 11.056 26.420 1.00 94.75 185 LEU A C 1
ATOM 1498 O O . LEU A 1 185 ? -27.327 11.416 26.669 1.00 94.75 185 LEU A O 1
ATOM 1502 N N . MET A 1 186 ? -25.366 11.700 25.589 1.00 95.75 186 MET A N 1
ATOM 1503 C CA . MET A 1 186 ? -25.712 12.918 24.859 1.00 95.75 186 MET A CA 1
ATOM 1504 C C . MET A 1 186 ? -26.117 12.603 23.424 1.00 95.75 186 MET A C 1
ATOM 1506 O O . MET A 1 186 ? -27.108 13.133 22.927 1.00 95.75 186 MET A O 1
ATOM 1510 N N . ALA A 1 187 ? -25.355 11.730 22.766 1.00 94.19 187 ALA A N 1
ATOM 1511 C CA . ALA A 1 187 ? -25.577 11.356 21.380 1.00 94.19 187 ALA A CA 1
ATOM 1512 C C . ALA A 1 187 ? -25.084 9.934 21.108 1.00 94.19 187 ALA A C 1
ATOM 1514 O O . ALA A 1 187 ? -24.255 9.383 21.831 1.00 94.19 187 ALA A O 1
ATOM 1515 N N . ARG A 1 188 ? -25.592 9.349 20.026 1.00 93.00 188 ARG A N 1
ATOM 1516 C CA . ARG A 1 188 ? -25.101 8.095 19.457 1.00 93.00 188 ARG A CA 1
ATOM 1517 C C . ARG A 1 188 ? -25.039 8.234 17.947 1.00 93.00 188 ARG A C 1
ATOM 1519 O O . ARG A 1 188 ? -25.926 8.844 17.348 1.00 93.00 188 ARG A O 1
ATOM 1526 N N . LYS A 1 189 ? -24.008 7.660 17.344 1.00 91.56 189 LYS A N 1
ATOM 1527 C CA . LYS A 1 189 ? -23.780 7.693 15.905 1.00 91.56 189 LYS A CA 1
ATOM 1528 C C . LYS A 1 189 ? -23.281 6.332 15.441 1.00 91.56 189 LYS A C 1
ATOM 1530 O O . LYS A 1 189 ? -22.387 5.757 16.056 1.00 91.56 189 LYS A O 1
ATOM 1535 N N . GLN A 1 190 ? -23.863 5.841 14.354 1.00 89.25 190 GLN A N 1
ATOM 1536 C CA . GLN A 1 190 ? -23.310 4.727 13.598 1.00 89.25 190 GLN A CA 1
ATOM 1537 C C . GLN A 1 190 ? -22.208 5.293 12.698 1.00 89.25 190 GLN A C 1
ATOM 1539 O O . GLN A 1 190 ? -22.418 6.295 12.011 1.00 89.25 190 GLN A O 1
ATOM 1544 N N . LEU A 1 191 ? -21.013 4.721 12.793 1.00 87.56 191 LEU A N 1
ATOM 1545 C CA . LEU A 1 191 ? -19.830 5.147 12.050 1.00 87.56 191 LEU A CA 1
ATOM 1546 C C . LEU A 1 191 ? -19.802 4.533 10.650 1.00 87.56 191 LEU A C 1
ATOM 1548 O O . LEU A 1 191 ? -19.391 5.219 9.715 1.00 87.56 191 LEU A O 1
ATOM 1552 N N . HIS A 1 192 ? -20.299 3.299 10.523 1.00 84.44 192 HIS A N 1
ATOM 1553 C CA . HIS A 1 192 ? -20.427 2.573 9.261 1.00 84.44 192 HIS A CA 1
ATOM 1554 C C . HIS A 1 192 ? -21.729 1.773 9.236 1.00 84.44 192 HIS A C 1
ATOM 1556 O O . HIS A 1 192 ? -22.052 1.079 10.204 1.00 84.44 192 HIS A O 1
ATOM 1562 N N . LYS A 1 193 ? -22.470 1.873 8.135 1.00 76.44 193 LYS A N 1
ATOM 1563 C CA . LYS A 1 193 ? -23.731 1.169 7.866 1.00 76.44 193 LYS A CA 1
ATOM 1564 C C . LYS A 1 193 ? -23.517 -0.262 7.379 1.00 76.44 193 LYS A C 1
ATOM 1566 O O . LYS A 1 193 ? -24.445 -1.063 7.462 1.00 76.44 193 LYS A O 1
ATOM 1571 N N . TYR A 1 194 ? -22.338 -0.560 6.837 1.00 75.06 194 TYR A N 1
ATOM 1572 C CA . TYR A 1 194 ? -22.013 -1.858 6.251 1.00 75.06 194 TYR A CA 1
ATOM 1573 C C . TYR A 1 194 ? -20.818 -2.508 6.935 1.00 75.06 194 TYR A C 1
ATOM 1575 O O . TYR A 1 194 ? -19.927 -1.820 7.429 1.00 75.06 194 TYR A O 1
ATOM 1583 N N . VAL A 1 195 ? -20.786 -3.842 6.901 1.00 73.62 195 VAL A N 1
ATOM 1584 C CA . VAL A 1 195 ? -19.655 -4.643 7.377 1.00 73.62 195 VAL A CA 1
ATOM 1585 C C . VAL A 1 195 ? -18.923 -5.258 6.207 1.00 73.62 195 VAL A C 1
ATOM 1587 O O . VAL A 1 195 ? -19.500 -5.998 5.412 1.00 73.62 195 VAL A O 1
ATOM 1590 N N . TYR A 1 196 ? -17.622 -5.017 6.166 1.00 72.62 196 TYR A N 1
ATOM 1591 C CA . TYR A 1 196 ? -16.702 -5.655 5.244 1.00 72.62 196 TYR A CA 1
ATOM 1592 C C . TYR A 1 196 ? -15.927 -6.763 5.966 1.00 72.62 196 TYR A C 1
ATOM 1594 O O . TYR A 1 196 ? -15.258 -6.514 6.971 1.00 72.62 196 TYR A O 1
ATOM 1602 N N . ASP A 1 197 ? -16.016 -7.989 5.443 1.00 71.56 197 ASP A N 1
ATOM 1603 C CA . ASP A 1 197 ? -15.318 -9.175 5.953 1.00 71.56 197 ASP A CA 1
ATOM 1604 C C . ASP A 1 197 ? -14.040 -9.446 5.149 1.00 71.56 197 ASP A C 1
ATOM 1606 O O . ASP A 1 197 ? -14.086 -9.818 3.973 1.00 71.56 197 ASP A O 1
ATOM 1610 N N . TYR A 1 198 ? -12.891 -9.272 5.798 1.00 68.12 198 TYR A N 1
ATOM 1611 C CA . TYR A 1 198 ? -11.573 -9.546 5.240 1.00 68.12 198 TYR A CA 1
ATOM 1612 C C . TYR A 1 198 ? -11.027 -10.860 5.786 1.00 68.12 198 TYR A C 1
ATOM 1614 O O . TYR A 1 198 ? -10.848 -11.026 6.992 1.00 68.12 198 TYR A O 1
ATOM 1622 N N . GLY A 1 199 ? -10.667 -11.776 4.886 1.00 66.12 199 GLY A N 1
ATOM 1623 C CA . GLY A 1 199 ? -9.893 -12.960 5.244 1.00 66.12 199 GLY A CA 1
ATOM 1624 C C . GLY A 1 199 ? -8.440 -12.594 5.550 1.00 66.12 199 GLY A C 1
ATOM 1625 O O . GLY A 1 199 ? -7.721 -12.104 4.681 1.00 66.12 199 GLY A O 1
ATOM 1626 N N . LEU A 1 200 ? -7.985 -12.881 6.766 1.00 65.50 200 LEU A N 1
ATOM 1627 C CA . LEU A 1 200 ? -6.572 -12.867 7.128 1.00 65.50 200 LEU A CA 1
ATOM 1628 C C . LEU A 1 200 ? -5.973 -14.195 6.651 1.00 65.50 200 LEU A C 1
ATOM 1630 O O . LEU A 1 200 ? -6.014 -15.206 7.352 1.00 65.50 200 LEU A O 1
ATOM 1634 N N . HIS A 1 201 ? -5.499 -14.226 5.405 1.00 54.16 201 HIS A N 1
ATOM 1635 C CA . HIS A 1 201 ? -4.836 -15.407 4.855 1.00 54.16 201 HIS A CA 1
ATOM 1636 C C . HIS A 1 201 ? -3.577 -15.787 5.653 1.00 54.16 201 HIS A C 1
ATOM 1638 O O . HIS A 1 201 ? -2.989 -14.969 6.359 1.00 54.16 201 HIS A O 1
ATOM 1644 N N . ASP A 1 202 ? -3.185 -17.058 5.527 1.00 45.62 202 ASP A N 1
ATOM 1645 C CA . ASP A 1 202 ? -2.042 -17.670 6.206 1.00 45.62 202 ASP A CA 1
ATOM 1646 C C . ASP A 1 202 ? -0.792 -16.775 6.116 1.00 45.62 202 ASP A C 1
ATOM 1648 O O . ASP A 1 202 ? -0.496 -16.230 5.049 1.00 45.62 202 ASP A O 1
ATOM 1652 N N . ARG A 1 203 ? -0.037 -16.644 7.219 1.00 44.66 203 ARG A N 1
ATOM 1653 C CA . ARG A 1 203 ? 1.108 -15.710 7.394 1.00 44.66 203 ARG A CA 1
ATOM 1654 C C . ARG A 1 203 ? 2.256 -15.892 6.380 1.00 44.66 203 ARG A C 1
ATOM 1656 O O . ARG A 1 203 ? 3.271 -15.211 6.469 1.00 44.66 203 ARG A O 1
ATOM 1663 N N . ASN A 1 204 ? 2.101 -16.829 5.449 1.00 41.81 204 ASN A N 1
ATOM 1664 C CA . ASN A 1 204 ? 3.035 -17.205 4.402 1.00 41.81 204 ASN A CA 1
ATOM 1665 C C . ASN A 1 204 ? 2.674 -16.643 3.017 1.00 41.81 204 ASN A C 1
ATOM 1667 O O . ASN A 1 204 ? 3.347 -16.999 2.054 1.00 41.81 204 ASN A O 1
ATOM 1671 N N . LEU A 1 205 ? 1.649 -15.790 2.878 1.00 41.31 205 LEU A N 1
ATOM 1672 C CA . LEU A 1 205 ? 1.502 -14.983 1.664 1.00 41.31 205 LEU A CA 1
ATOM 1673 C C . LEU A 1 205 ? 2.510 -13.822 1.720 1.00 41.31 205 LEU A C 1
ATOM 1675 O O . LEU A 1 205 ? 2.337 -12.923 2.543 1.00 41.31 205 LEU A O 1
ATOM 1679 N N . PRO A 1 206 ? 3.538 -13.778 0.853 1.00 39.72 206 PRO A N 1
ATOM 1680 C CA . PRO A 1 206 ? 4.541 -12.711 0.872 1.00 39.72 206 PRO A CA 1
ATOM 1681 C C . PRO A 1 206 ? 4.006 -11.361 0.347 1.00 39.72 206 PRO A C 1
ATOM 1683 O O . PRO A 1 206 ? 4.767 -10.399 0.208 1.00 39.72 206 PRO A O 1
ATOM 1686 N N . ASP A 1 207 ? 2.711 -11.273 0.004 1.00 45.38 207 ASP A N 1
ATOM 1687 C CA . ASP A 1 207 ? 2.284 -10.397 -1.085 1.00 45.38 207 ASP A CA 1
ATOM 1688 C C . ASP A 1 207 ? 1.144 -9.397 -0.850 1.00 45.38 207 ASP A C 1
ATOM 1690 O O . ASP A 1 207 ? 0.848 -8.620 -1.759 1.00 45.38 207 ASP A O 1
ATOM 1694 N N . THR A 1 208 ? 0.578 -9.283 0.352 1.00 46.25 208 THR A N 1
ATOM 1695 C CA . THR A 1 208 ? -0.495 -8.300 0.607 1.00 46.25 208 THR A CA 1
ATOM 1696 C C . THR A 1 208 ? 0.067 -6.909 0.928 1.00 46.25 208 THR A C 1
ATOM 1698 O O . THR A 1 208 ? 0.239 -6.537 2.080 1.00 46.25 208 THR A O 1
ATOM 1701 N N . VAL A 1 209 ? 0.362 -6.107 -0.099 1.00 53.91 209 VAL A N 1
ATOM 1702 C CA . VAL A 1 209 ? 1.041 -4.796 0.045 1.00 53.91 209 VAL A CA 1
ATOM 1703 C C . VAL A 1 209 ? 0.097 -3.666 0.512 1.00 53.91 209 VAL A C 1
ATOM 1705 O O . VAL A 1 209 ? 0.565 -2.614 0.952 1.00 53.91 209 VAL A O 1
ATOM 1708 N N . PHE A 1 210 ? -1.225 -3.853 0.442 1.00 54.66 210 PHE A N 1
ATOM 1709 C CA . PHE A 1 210 ? -2.192 -2.750 0.502 1.00 54.66 210 PHE A CA 1
ATOM 1710 C C . PHE A 1 210 ? -3.557 -3.184 1.063 1.00 54.66 210 PHE A C 1
ATOM 1712 O O . PHE A 1 210 ? -4.065 -4.233 0.668 1.00 54.66 210 PHE A O 1
ATOM 1719 N N . GLY A 1 211 ? -4.149 -2.384 1.955 1.00 63.75 211 GLY A N 1
ATOM 1720 C CA . GLY A 1 211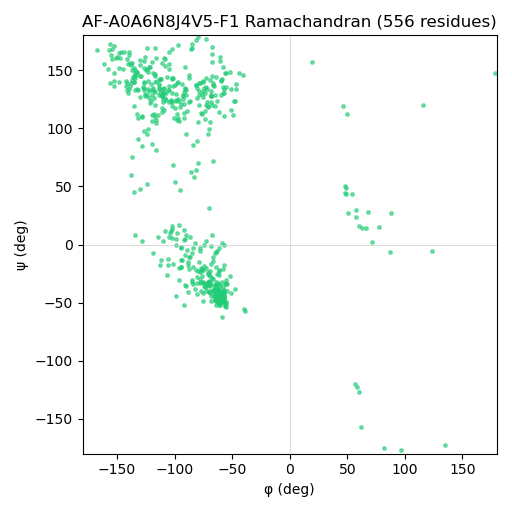 ? -5.528 -2.543 2.439 1.00 63.75 211 GLY A CA 1
ATOM 1721 C C . GLY A 1 211 ? -6.466 -1.463 1.883 1.00 63.75 211 GLY A C 1
ATOM 1722 O O . GLY A 1 211 ? -6.021 -0.377 1.515 1.00 63.75 211 GLY A O 1
ATOM 1723 N N . TYR A 1 212 ? -7.759 -1.764 1.778 1.00 70.38 212 TYR A N 1
ATOM 1724 C CA . TYR A 1 212 ? -8.756 -0.866 1.191 1.00 70.38 212 TYR A CA 1
ATOM 1725 C C . TYR A 1 212 ? -10.137 -1.118 1.782 1.00 70.38 212 TYR A C 1
ATOM 1727 O O . TYR A 1 212 ? -10.518 -2.286 1.869 1.00 70.38 212 TYR A O 1
ATOM 1735 N N . HIS A 1 213 ? -10.915 -0.064 2.033 1.00 72.12 213 HIS A N 1
ATOM 1736 C CA . HIS A 1 213 ? -12.376 -0.153 2.160 1.00 72.12 213 HIS A CA 1
ATOM 1737 C C . HIS A 1 213 ? -13.086 1.126 1.685 1.00 72.12 213 HIS A C 1
ATOM 1739 O O . HIS A 1 213 ? -12.454 2.163 1.480 1.00 72.12 213 HIS A O 1
ATOM 1745 N N . SER A 1 214 ? -14.405 1.052 1.467 1.00 74.75 214 SER A N 1
ATOM 1746 C CA . SER A 1 214 ? -15.203 2.152 0.897 1.00 74.75 214 SER A CA 1
ATOM 1747 C C . SER A 1 214 ? -16.210 2.726 1.897 1.00 74.75 214 SER A C 1
ATOM 1749 O O . SER A 1 214 ? -16.922 1.992 2.581 1.00 74.75 214 SER A O 1
ATOM 1751 N N . HIS A 1 215 ? -16.285 4.054 1.922 1.00 79.62 215 HIS A N 1
ATOM 1752 C CA . HIS A 1 215 ? -17.262 4.901 2.607 1.00 79.62 215 HIS A CA 1
ATOM 1753 C C . HIS A 1 215 ? -18.238 5.579 1.622 1.00 79.62 215 HIS A C 1
ATOM 1755 O O . HIS A 1 215 ? -19.003 6.459 1.997 1.00 79.62 215 HIS A O 1
ATOM 1761 N N . THR A 1 216 ? -18.272 5.175 0.349 1.00 70.88 216 THR A N 1
ATOM 1762 C CA . THR A 1 216 ? -19.155 5.782 -0.677 1.00 70.88 216 THR A CA 1
ATOM 1763 C C . THR A 1 216 ? -20.659 5.593 -0.439 1.00 70.88 216 THR A C 1
ATOM 1765 O O . THR A 1 216 ? -21.488 6.142 -1.159 1.00 70.88 216 THR A O 1
ATOM 1768 N N . GLN A 1 217 ? -21.037 4.789 0.551 1.00 69.75 217 GLN A N 1
ATOM 1769 C CA . GLN A 1 217 ? -22.426 4.634 0.999 1.00 69.75 217 GLN A CA 1
ATOM 1770 C C . GLN A 1 217 ? -22.632 5.155 2.433 1.00 69.75 217 GLN A C 1
ATOM 1772 O O . GLN A 1 217 ? -23.713 5.022 3.015 1.00 69.75 217 GLN A O 1
ATOM 1777 N N . GLU A 1 218 ? -21.591 5.767 2.988 1.00 73.50 218 GLU A N 1
ATOM 1778 C CA . GLU A 1 218 ? -21.529 6.334 4.325 1.00 73.50 218 GLU A CA 1
ATOM 1779 C C . GLU A 1 218 ? -21.604 7.862 4.259 1.00 73.50 218 GLU A C 1
ATOM 1781 O O . GLU A 1 218 ? -21.447 8.478 3.204 1.00 73.50 218 GLU A O 1
ATOM 1786 N N . ASP A 1 219 ? -21.849 8.491 5.407 1.00 74.75 219 ASP A N 1
ATOM 1787 C CA . ASP A 1 219 ? -21.959 9.953 5.506 1.00 74.75 219 ASP A CA 1
ATOM 1788 C C . ASP A 1 219 ? -20.592 10.619 5.802 1.00 74.75 219 ASP A C 1
ATOM 1790 O O . ASP A 1 219 ? -20.525 11.809 6.117 1.00 74.75 219 ASP A O 1
ATOM 1794 N N . ASN A 1 220 ? -19.495 9.853 5.769 1.00 79.00 220 ASN A N 1
ATOM 1795 C CA . ASN A 1 220 ? -18.128 10.302 6.032 1.00 79.00 220 ASN A CA 1
ATOM 1796 C C . ASN A 1 220 ? -17.231 10.085 4.801 1.00 79.00 220 ASN A C 1
ATOM 1798 O O . ASN A 1 220 ? -17.401 9.142 4.042 1.00 79.00 220 ASN A O 1
ATOM 1802 N N . ASP A 1 221 ? -16.255 10.972 4.608 1.00 77.44 221 ASP A N 1
ATOM 1803 C CA . ASP A 1 221 ? -15.300 10.860 3.495 1.00 77.44 221 ASP A CA 1
ATOM 1804 C C . ASP A 1 221 ? -13.908 10.386 3.931 1.00 77.44 221 ASP A C 1
ATOM 1806 O O . ASP A 1 221 ? -13.082 10.032 3.097 1.00 77.44 221 ASP A O 1
ATOM 1810 N N . ASP A 1 222 ? -13.647 10.390 5.238 1.00 83.25 222 ASP A N 1
ATOM 1811 C CA . ASP A 1 222 ? -12.352 10.080 5.839 1.00 83.25 222 ASP A CA 1
ATOM 1812 C C . ASP A 1 222 ? -12.428 8.842 6.729 1.00 83.25 222 ASP A C 1
ATOM 1814 O O . ASP A 1 222 ? -13.513 8.390 7.105 1.00 83.25 222 ASP A O 1
ATOM 1818 N N . PHE A 1 223 ? -11.253 8.359 7.140 1.00 87.00 223 PHE A N 1
ATOM 1819 C CA . PHE A 1 223 ? -11.119 7.389 8.218 1.00 87.00 223 PHE A CA 1
ATOM 1820 C C . PHE A 1 223 ? -11.871 7.828 9.482 1.00 87.00 223 PHE A C 1
ATOM 1822 O O . PHE A 1 223 ? -11.734 8.954 9.967 1.00 87.00 223 PHE A O 1
ATOM 1829 N N . THR A 1 224 ? -12.610 6.896 10.068 1.00 91.38 224 THR A N 1
ATOM 1830 C CA . THR A 1 224 ? -13.138 6.999 11.427 1.00 91.38 224 THR A CA 1
ATOM 1831 C C . THR A 1 224 ? -12.102 6.532 12.452 1.00 91.38 224 THR A C 1
ATOM 1833 O O . THR A 1 224 ? -11.076 5.931 12.120 1.00 91.38 224 THR A O 1
ATOM 1836 N N . ALA A 1 225 ? -12.374 6.776 13.736 1.00 92.50 225 ALA A N 1
ATOM 1837 C CA . ALA A 1 225 ? -11.509 6.289 14.806 1.00 92.50 225 ALA A CA 1
ATOM 1838 C C . ALA A 1 225 ? -11.425 4.752 14.824 1.00 92.50 225 ALA A C 1
ATOM 1840 O O . ALA A 1 225 ? -10.366 4.198 15.126 1.00 92.50 225 ALA A O 1
ATOM 1841 N N . THR A 1 226 ? -12.508 4.048 14.477 1.00 92.88 226 THR A N 1
ATOM 1842 C CA . THR A 1 226 ? -12.502 2.582 14.430 1.00 92.88 226 THR A CA 1
ATOM 1843 C C . THR A 1 226 ? -11.743 2.057 13.218 1.00 92.88 226 THR A C 1
ATOM 1845 O O . THR A 1 226 ? -10.978 1.110 13.385 1.00 92.88 226 THR A O 1
ATOM 1848 N N . ASP A 1 227 ? -11.801 2.728 12.062 1.00 90.69 227 ASP A N 1
ATOM 1849 C CA . ASP A 1 227 ? -10.942 2.394 10.916 1.00 90.69 227 ASP A CA 1
ATOM 1850 C C . ASP A 1 227 ? -9.465 2.446 11.304 1.00 90.69 227 ASP A C 1
ATOM 1852 O O . ASP A 1 227 ? -8.740 1.465 11.154 1.00 90.69 227 ASP A O 1
ATOM 1856 N N . ILE A 1 228 ? -9.027 3.569 11.882 1.00 91.19 228 ILE A N 1
ATOM 1857 C CA . ILE A 1 228 ? -7.633 3.772 12.301 1.00 91.19 228 ILE A CA 1
ATOM 1858 C C . ILE A 1 228 ? -7.243 2.742 13.364 1.00 91.19 228 ILE A C 1
ATOM 1860 O O . ILE A 1 228 ? -6.156 2.166 13.296 1.00 91.19 228 ILE A O 1
ATOM 1864 N N . CYS A 1 229 ? -8.144 2.442 14.305 1.00 92.38 229 CYS A N 1
ATOM 1865 C CA . CYS A 1 229 ? -7.934 1.389 15.294 1.00 92.38 229 CYS A CA 1
ATOM 1866 C C . CYS A 1 229 ? -7.644 0.034 14.634 1.00 92.38 229 CYS A C 1
ATOM 1868 O O . CYS A 1 229 ? -6.644 -0.612 14.957 1.00 92.38 229 CYS A O 1
ATOM 1870 N N . LYS A 1 230 ? -8.502 -0.403 13.704 1.00 89.44 230 LYS A N 1
ATOM 1871 C CA . LYS A 1 230 ? -8.367 -1.692 13.011 1.00 89.44 230 LYS A CA 1
ATOM 1872 C C . LYS A 1 230 ? -7.115 -1.724 12.139 1.00 89.44 230 LYS A C 1
ATOM 1874 O O . LYS A 1 230 ? -6.357 -2.688 12.210 1.00 89.44 230 LYS A O 1
ATOM 1879 N N . ILE A 1 231 ? -6.856 -0.658 11.386 1.00 87.62 231 ILE A N 1
ATOM 1880 C CA . ILE A 1 231 ? -5.674 -0.499 10.528 1.00 87.62 231 ILE A CA 1
ATOM 1881 C C . ILE A 1 231 ? -4.394 -0.664 11.345 1.00 87.62 231 ILE A C 1
ATOM 1883 O O . ILE A 1 231 ? -3.533 -1.449 10.957 1.00 87.62 231 ILE A O 1
ATOM 1887 N N . LEU A 1 232 ? -4.276 0.021 12.486 1.00 87.88 232 LEU A N 1
ATOM 1888 C CA . LEU A 1 232 ? -3.089 -0.035 13.345 1.00 87.88 232 LEU A CA 1
ATOM 1889 C C . LEU A 1 232 ? -2.962 -1.353 14.117 1.00 87.88 232 LEU A C 1
ATOM 1891 O O . LEU A 1 232 ? -1.849 -1.821 14.366 1.00 87.88 232 LEU A O 1
ATOM 1895 N N . TYR A 1 233 ? -4.080 -1.961 14.515 1.00 87.06 233 TYR A N 1
ATOM 1896 C CA . TYR A 1 233 ? -4.069 -3.225 15.251 1.00 87.06 233 TYR A CA 1
ATOM 1897 C C . TYR A 1 233 ? -3.744 -4.424 14.348 1.00 87.06 233 TYR A C 1
ATOM 1899 O O . TYR A 1 233 ? -2.954 -5.292 14.720 1.00 87.06 233 TYR A O 1
ATOM 1907 N N . TYR A 1 234 ? -4.312 -4.469 13.139 1.00 81.00 234 TYR A N 1
ATOM 1908 C CA . TYR A 1 234 ? -4.161 -5.603 12.225 1.00 81.00 234 TYR A CA 1
ATOM 1909 C C . TYR A 1 234 ? -3.014 -5.459 11.226 1.00 81.00 234 TYR A C 1
ATOM 1911 O 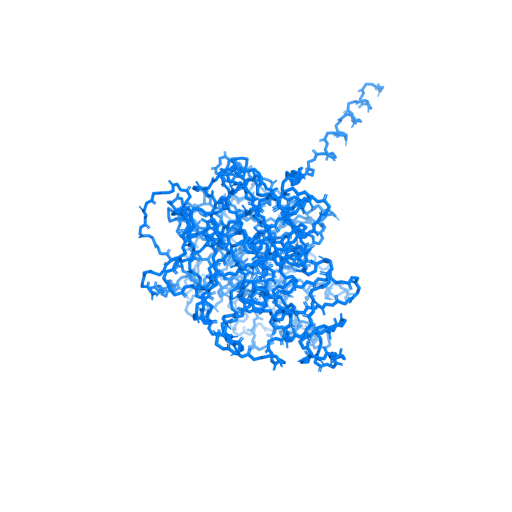O . TYR A 1 234 ? -2.622 -6.471 10.653 1.00 81.00 234 TYR A O 1
ATOM 1919 N N . GLN A 1 235 ? -2.422 -4.270 11.057 1.00 76.75 235 GLN A N 1
ATOM 1920 C CA . GLN A 1 235 ? -1.288 -4.007 10.156 1.00 76.75 235 GLN A CA 1
ATOM 1921 C C . GLN A 1 235 ? -0.248 -5.134 10.140 1.00 76.75 235 GLN A C 1
ATOM 1923 O O . GLN A 1 235 ? 0.070 -5.684 9.089 1.00 76.75 235 GLN A O 1
ATOM 1928 N N . THR A 1 236 ? 0.298 -5.471 11.313 1.00 70.12 236 THR A N 1
ATOM 1929 C CA . THR A 1 236 ? 1.409 -6.432 11.431 1.00 70.12 236 THR A CA 1
ATOM 1930 C C . THR A 1 236 ? 0.980 -7.862 11.122 1.00 70.12 236 THR A C 1
ATOM 1932 O O . THR A 1 236 ? 1.793 -8.672 10.686 1.00 70.12 236 THR A O 1
ATOM 1935 N N . ILE A 1 237 ? -0.301 -8.167 11.331 1.00 71.50 237 ILE A N 1
ATOM 1936 C CA . ILE A 1 237 ? -0.895 -9.480 11.083 1.00 71.50 237 ILE A CA 1
ATOM 1937 C C . ILE A 1 237 ? -1.258 -9.624 9.599 1.00 71.50 237 ILE A C 1
ATOM 1939 O O . ILE A 1 237 ? -1.070 -10.696 9.034 1.00 71.50 237 ILE A O 1
ATOM 1943 N N . ALA A 1 238 ? -1.750 -8.551 8.974 1.00 70.38 238 ALA A N 1
ATOM 1944 C CA . ALA A 1 238 ? -2.206 -8.521 7.586 1.00 70.38 238 ALA A CA 1
ATOM 1945 C C . ALA A 1 238 ? -1.093 -8.201 6.567 1.00 70.38 238 ALA A C 1
ATOM 1947 O O . ALA A 1 238 ? -1.278 -8.427 5.373 1.00 70.38 238 ALA A O 1
ATOM 1948 N N . GLY A 1 239 ? 0.057 -7.688 7.022 1.00 68.00 239 GLY A N 1
ATOM 1949 C CA . GLY A 1 239 ? 1.214 -7.373 6.176 1.00 68.00 239 GLY A CA 1
ATOM 1950 C C . GLY A 1 239 ? 1.095 -6.073 5.372 1.00 68.00 239 GLY A C 1
ATOM 1951 O O . GLY A 1 239 ? 1.866 -5.868 4.437 1.00 68.00 239 GLY A O 1
ATOM 1952 N N . TRP A 1 240 ? 0.149 -5.191 5.709 1.00 72.25 240 TRP A N 1
ATOM 1953 C CA . TRP A 1 240 ? -0.133 -3.989 4.922 1.00 72.25 240 TRP A CA 1
ATOM 1954 C C . TRP A 1 240 ? 0.963 -2.920 5.029 1.00 72.25 240 TRP A C 1
ATOM 1956 O O . TRP A 1 240 ? 1.379 -2.548 6.125 1.00 72.25 240 TRP A O 1
ATOM 1966 N N . ASN A 1 241 ? 1.365 -2.370 3.875 1.00 68.94 241 ASN A N 1
ATOM 1967 C CA . ASN A 1 241 ? 2.299 -1.239 3.773 1.00 68.94 241 ASN A CA 1
ATOM 1968 C C . ASN A 1 241 ? 1.610 0.101 3.510 1.00 68.94 241 ASN A C 1
ATOM 1970 O O . ASN A 1 241 ? 2.213 1.139 3.778 1.00 68.94 241 ASN A O 1
ATOM 1974 N N . ASN A 1 242 ? 0.350 0.092 3.071 1.00 69.25 242 ASN A N 1
ATOM 1975 C CA . ASN A 1 242 ? -0.536 1.257 3.065 1.00 69.25 242 ASN A CA 1
ATOM 1976 C C . ASN A 1 242 ? -1.991 0.795 3.226 1.00 69.25 242 ASN A C 1
ATOM 1978 O O . ASN A 1 242 ? -2.298 -0.370 2.953 1.00 69.25 242 ASN A O 1
ATOM 1982 N N . PHE A 1 243 ? -2.880 1.704 3.620 1.00 76.75 243 PHE A N 1
ATOM 1983 C CA . PHE A 1 243 ? -4.322 1.454 3.664 1.00 76.75 243 PHE A CA 1
ATOM 1984 C C . PHE A 1 243 ? -5.096 2.631 3.057 1.00 76.75 243 PHE A C 1
ATOM 1986 O O . PHE A 1 243 ? -4.688 3.772 3.246 1.00 76.75 243 PHE A O 1
ATOM 1993 N N . VAL A 1 244 ? -6.197 2.397 2.342 1.00 78.44 244 VAL A N 1
ATOM 1994 C CA . VAL A 1 244 ? -7.026 3.471 1.762 1.00 78.44 244 VAL A CA 1
ATOM 1995 C C . VAL A 1 244 ? -8.488 3.369 2.148 1.00 78.44 244 VAL A C 1
ATOM 1997 O O . VAL A 1 244 ? -9.070 2.289 2.128 1.00 78.44 244 VAL A O 1
ATOM 2000 N N . VAL A 1 245 ? -9.075 4.532 2.417 1.00 78.88 245 VAL A N 1
ATOM 2001 C CA . VAL A 1 245 ? -10.515 4.742 2.507 1.00 78.88 245 VAL A CA 1
ATOM 2002 C C . VAL A 1 245 ? -10.994 5.595 1.345 1.00 78.88 245 VAL A C 1
ATOM 2004 O O . VAL A 1 245 ? -10.452 6.668 1.074 1.00 78.88 245 VAL A O 1
ATOM 2007 N N . GLU A 1 246 ? -12.014 5.099 0.651 1.00 76.88 246 GLU A N 1
ATOM 2008 C CA . GLU A 1 246 ? -12.704 5.830 -0.408 1.00 76.88 246 GLU A CA 1
ATOM 2009 C C . GLU A 1 246 ? -13.985 6.483 0.119 1.00 76.88 246 GLU A C 1
ATOM 2011 O O . GLU A 1 246 ? -14.988 5.805 0.313 1.00 76.88 246 GLU A O 1
ATOM 2016 N N . GLY A 1 247 ? -13.982 7.802 0.282 1.00 76.50 247 GLY A N 1
ATOM 2017 C CA . GLY A 1 247 ? -15.170 8.609 0.542 1.00 76.50 247 GLY A CA 1
ATOM 2018 C C . GLY A 1 247 ? -16.006 8.926 -0.703 1.00 76.50 247 GLY A C 1
ATOM 2019 O O . GLY A 1 247 ? -15.661 8.588 -1.844 1.00 76.50 247 GLY A O 1
ATOM 2020 N N . ASN A 1 248 ? -17.109 9.642 -0.486 1.00 77.31 248 ASN A N 1
ATOM 2021 C CA . ASN A 1 248 ? -17.926 10.222 -1.553 1.00 77.31 248 ASN A CA 1
ATOM 2022 C C . ASN A 1 248 ? -17.156 11.306 -2.305 1.00 77.31 248 ASN A C 1
ATOM 2024 O O . ASN A 1 248 ? -17.161 11.310 -3.533 1.00 77.31 248 ASN A O 1
ATOM 2028 N N . HIS A 1 249 ? -16.468 12.183 -1.571 1.00 77.88 249 HIS A N 1
ATOM 2029 C CA . HIS A 1 249 ? -15.752 13.322 -2.151 1.00 77.88 249 HIS A CA 1
ATOM 2030 C C . HIS A 1 249 ? -14.235 13.214 -2.037 1.00 77.88 249 HIS A C 1
ATOM 2032 O O . HIS A 1 249 ? -13.542 13.984 -2.685 1.00 77.88 249 HIS A O 1
ATOM 2038 N N . PHE A 1 250 ? -13.687 12.302 -1.227 1.00 77.12 250 PHE A N 1
ATOM 2039 C CA . PHE A 1 250 ? -12.242 12.238 -0.992 1.00 77.12 250 PHE A CA 1
ATOM 2040 C C . PHE A 1 250 ? -11.699 10.810 -0.997 1.00 77.12 250 PHE A C 1
ATOM 2042 O O . PHE A 1 250 ? -12.419 9.849 -0.749 1.00 77.12 250 PHE A O 1
ATOM 2049 N N . LEU A 1 251 ? -10.405 10.683 -1.278 1.00 71.06 251 LEU A N 1
ATOM 2050 C CA . LEU A 1 251 ? -9.608 9.484 -1.044 1.00 71.06 251 LEU A CA 1
ATOM 2051 C C . LEU A 1 251 ? -8.623 9.769 0.086 1.00 71.06 251 LEU A C 1
ATOM 2053 O O . LEU A 1 251 ? -7.820 10.701 -0.025 1.00 71.06 251 LEU A O 1
ATOM 2057 N N . THR A 1 252 ? -8.638 8.944 1.130 1.00 76.94 252 THR A N 1
ATOM 2058 C CA . THR A 1 252 ? -7.782 9.136 2.305 1.00 76.94 252 THR A CA 1
ATOM 2059 C C . THR A 1 252 ? -6.874 7.922 2.493 1.00 76.94 252 THR A C 1
ATOM 2061 O O . THR A 1 252 ? -7.322 6.782 2.573 1.00 76.94 252 THR A O 1
ATOM 2064 N N . PHE A 1 253 ? -5.564 8.164 2.518 1.00 76.62 253 PHE A N 1
ATOM 2065 C CA . PHE A 1 253 ? -4.498 7.163 2.516 1.00 76.62 253 PHE A CA 1
ATOM 2066 C C . PHE A 1 253 ? -3.791 7.149 3.860 1.00 76.62 253 PHE A C 1
ATOM 2068 O O . PHE A 1 253 ? -3.296 8.182 4.289 1.00 76.62 253 PHE A O 1
ATOM 2075 N N . TRP A 1 254 ? -3.668 5.987 4.482 1.00 78.69 254 TRP A N 1
ATOM 2076 C CA . TRP A 1 254 ? -2.770 5.744 5.600 1.00 78.69 254 TRP A CA 1
ATOM 2077 C C . TRP A 1 254 ? -1.423 5.233 5.078 1.00 78.69 254 TRP A C 1
ATOM 2079 O O . TRP A 1 254 ? -1.339 4.127 4.536 1.00 78.69 254 TRP A O 1
ATOM 2089 N N . ASP A 1 255 ? -0.371 6.035 5.242 1.00 71.88 255 ASP A N 1
ATOM 2090 C CA . ASP A 1 255 ? 1.010 5.657 4.922 1.00 71.88 255 ASP A CA 1
ATOM 2091 C C . ASP A 1 255 ? 1.695 5.190 6.209 1.00 71.88 255 ASP A C 1
ATOM 2093 O O . ASP A 1 255 ? 1.999 5.998 7.090 1.00 71.88 255 ASP A O 1
ATOM 2097 N N . TYR A 1 256 ? 1.957 3.887 6.331 1.00 72.69 256 TYR A N 1
ATOM 2098 C CA . TYR A 1 256 ? 2.564 3.345 7.549 1.00 72.69 256 TYR A CA 1
ATOM 2099 C C . TYR A 1 256 ? 4.019 3.774 7.742 1.00 72.69 256 TYR A C 1
ATOM 2101 O O . TYR A 1 256 ? 4.477 3.836 8.879 1.00 72.69 256 TYR A O 1
ATOM 2109 N N . LYS A 1 257 ? 4.768 4.075 6.670 1.00 67.88 257 LYS A N 1
ATOM 2110 C CA . LYS A 1 257 ? 6.160 4.538 6.812 1.00 67.88 257 LYS A CA 1
ATOM 2111 C C . LYS A 1 257 ? 6.207 5.942 7.395 1.00 67.88 257 LYS A C 1
ATOM 2113 O O . LYS A 1 257 ? 7.129 6.260 8.141 1.00 67.88 257 LYS A O 1
ATOM 2118 N N . LYS A 1 258 ? 5.228 6.769 7.033 1.00 69.12 258 LYS A N 1
ATOM 2119 C CA . LYS A 1 258 ? 5.084 8.139 7.540 1.00 69.12 258 LYS A CA 1
ATOM 2120 C C . LYS A 1 258 ? 4.216 8.229 8.793 1.00 69.12 258 LYS A C 1
ATOM 2122 O O . LYS A 1 258 ? 4.164 9.299 9.388 1.00 69.12 258 LYS A O 1
ATOM 2127 N N . ASP A 1 259 ? 3.552 7.134 9.158 1.00 75.31 259 ASP A N 1
ATOM 2128 C CA . ASP A 1 259 ? 2.616 7.023 10.276 1.00 75.31 259 ASP A CA 1
ATOM 2129 C C . ASP A 1 259 ? 1.581 8.160 10.284 1.00 75.31 259 ASP A C 1
ATOM 2131 O O . ASP A 1 259 ? 1.401 8.839 11.291 1.00 75.31 259 ASP A O 1
ATOM 2135 N N . ARG A 1 260 ? 0.940 8.424 9.137 1.00 75.12 260 ARG A N 1
ATOM 2136 C CA . ARG A 1 260 ? -0.065 9.494 9.003 1.00 75.12 260 ARG A CA 1
ATOM 2137 C C . ARG A 1 260 ? -1.067 9.234 7.881 1.00 75.12 260 ARG A C 1
ATOM 2139 O O . ARG A 1 260 ? -0.757 8.521 6.921 1.00 75.12 260 ARG A O 1
ATOM 2146 N N . ALA A 1 261 ? -2.220 9.898 7.968 1.00 76.25 261 ALA A N 1
ATOM 2147 C CA . ALA A 1 261 ? -3.193 9.964 6.884 1.00 76.25 261 ALA A CA 1
ATOM 2148 C C . ALA A 1 261 ? -2.916 11.133 5.913 1.00 76.25 261 ALA A C 1
ATOM 2150 O O . ALA A 1 261 ? -2.478 12.206 6.330 1.00 76.25 261 ALA A O 1
ATOM 2151 N N . VAL A 1 262 ? -3.196 10.943 4.621 1.00 71.81 262 VAL A N 1
ATOM 2152 C CA . VAL A 1 262 ? -3.134 11.973 3.567 1.00 71.81 262 VAL A CA 1
ATOM 2153 C C . VAL A 1 262 ? -4.407 11.913 2.725 1.00 71.81 262 VAL A C 1
ATOM 2155 O O . VAL A 1 262 ? -4.827 10.827 2.334 1.00 71.81 262 VAL A O 1
ATOM 2158 N N . ARG A 1 263 ? -5.017 13.066 2.440 1.00 74.19 263 ARG A N 1
ATOM 2159 C CA . ARG A 1 263 ? -6.335 13.188 1.800 1.00 74.19 263 ARG A CA 1
ATOM 2160 C C . ARG A 1 263 ? -6.250 13.882 0.438 1.00 74.19 263 ARG A C 1
ATOM 2162 O O . ARG A 1 263 ? -5.467 14.815 0.274 1.00 74.19 263 ARG A O 1
ATOM 2169 N N . TYR A 1 264 ? -7.093 13.455 -0.502 1.00 65.56 264 TYR A N 1
ATOM 2170 C CA . TYR A 1 264 ? -7.201 14.013 -1.855 1.00 65.56 264 TYR A CA 1
ATOM 2171 C C . TYR A 1 264 ? -8.668 14.142 -2.291 1.00 65.56 264 TYR A C 1
ATOM 2173 O O . TYR A 1 264 ? -9.442 13.228 -2.024 1.00 65.56 264 TYR A O 1
ATOM 2181 N N . ASP A 1 265 ? -9.053 15.235 -2.958 1.00 75.94 265 ASP A N 1
ATOM 2182 C CA . ASP A 1 265 ? -10.402 15.417 -3.535 1.00 75.94 265 ASP A CA 1
ATOM 2183 C C . ASP A 1 265 ? -10.627 14.468 -4.711 1.00 75.94 265 ASP A C 1
ATOM 2185 O O . ASP A 1 265 ? -9.809 14.438 -5.615 1.00 75.94 265 ASP A O 1
ATOM 2189 N N . LYS A 1 266 ? -11.717 13.701 -4.704 1.00 63.91 266 LYS A N 1
ATOM 2190 C CA . LYS A 1 266 ? -12.009 12.587 -5.612 1.00 63.91 266 LYS A CA 1
ATOM 2191 C C . LYS A 1 266 ? -12.292 13.027 -7.047 1.00 63.91 266 LYS A C 1
ATOM 2193 O O . LYS A 1 266 ? -11.907 12.308 -7.965 1.00 63.91 266 LYS A O 1
ATOM 2198 N N . ASP A 1 267 ? -12.937 14.166 -7.260 1.00 55.72 267 ASP A N 1
ATOM 2199 C CA . ASP A 1 267 ? -13.258 14.641 -8.607 1.00 55.72 267 ASP A CA 1
ATOM 2200 C C . ASP A 1 267 ? -12.040 15.307 -9.233 1.00 55.72 267 ASP A C 1
ATOM 2202 O O . ASP A 1 267 ? -11.694 14.989 -10.369 1.00 55.72 267 ASP A O 1
ATOM 2206 N N . GLU A 1 268 ? -11.309 16.127 -8.472 1.00 52.06 268 GLU A N 1
ATOM 2207 C CA . GLU A 1 268 ? -9.992 16.614 -8.888 1.00 52.06 268 GLU A CA 1
ATOM 2208 C C . GLU A 1 268 ? -9.068 15.446 -9.180 1.00 52.06 268 GLU A C 1
ATOM 2210 O O . GLU A 1 268 ? -8.345 15.455 -10.170 1.00 52.06 268 GLU A O 1
ATOM 2215 N N . PHE A 1 269 ? -9.150 14.405 -8.361 1.00 49.72 269 PHE A N 1
ATOM 2216 C CA . PHE A 1 269 ? -8.464 13.162 -8.589 1.00 49.72 269 PHE A CA 1
ATOM 2217 C C . PHE A 1 269 ? -8.892 12.555 -9.939 1.00 49.72 269 PHE A C 1
ATOM 2219 O O . PHE A 1 269 ? -8.079 12.448 -10.849 1.00 49.72 269 PHE A O 1
ATOM 2226 N N . VAL A 1 270 ? -10.157 12.195 -10.142 1.00 43.34 270 VAL A N 1
ATOM 2227 C CA . VAL A 1 270 ? -10.645 11.510 -11.356 1.00 43.34 270 VAL A CA 1
ATOM 2228 C C . VAL A 1 270 ? -10.485 12.335 -12.628 1.00 43.34 270 VAL A C 1
ATOM 2230 O O . VAL A 1 270 ? -10.043 11.786 -13.641 1.00 43.34 270 VAL A O 1
ATOM 2233 N N . ASP A 1 271 ? -10.808 13.625 -12.618 1.00 40.75 271 ASP A N 1
ATOM 2234 C CA . ASP A 1 271 ? -10.654 14.515 -13.775 1.00 40.75 271 ASP A CA 1
ATOM 2235 C C . ASP A 1 271 ? -9.183 14.667 -14.164 1.00 40.75 271 ASP A C 1
ATOM 2237 O O . ASP A 1 271 ? -8.847 14.697 -15.356 1.00 40.75 271 ASP A O 1
ATOM 2241 N N . TYR A 1 272 ? -8.293 14.667 -13.170 1.00 38.88 272 TYR A N 1
ATOM 2242 C CA . TYR A 1 272 ? -6.853 14.641 -13.374 1.00 38.88 272 TYR A CA 1
ATOM 2243 C C . TYR A 1 272 ? -6.367 13.344 -14.048 1.00 38.88 272 TYR A C 1
ATOM 2245 O O . TYR A 1 272 ? -5.449 13.403 -14.869 1.00 38.88 272 TYR A O 1
ATOM 2253 N N . TYR A 1 273 ? -7.011 12.190 -13.805 1.00 38.03 273 TYR A N 1
ATOM 2254 C CA . TYR A 1 273 ? -6.648 10.908 -14.444 1.00 38.03 273 TYR A CA 1
ATOM 2255 C C . TYR A 1 273 ? -7.424 10.558 -15.707 1.00 38.03 273 TYR A C 1
ATOM 2257 O O . TYR A 1 273 ? -6.954 9.702 -16.457 1.00 38.03 273 TYR A O 1
ATOM 2265 N N . THR A 1 274 ? -8.589 11.158 -15.967 1.00 34.47 274 THR A N 1
ATOM 2266 C CA . THR A 1 274 ? -9.486 10.717 -17.049 1.00 34.47 274 THR A CA 1
ATOM 2267 C C . THR A 1 274 ? -9.528 11.637 -18.273 1.00 34.47 274 THR A C 1
ATOM 2269 O O . THR A 1 274 ? -9.730 11.089 -19.359 1.00 34.47 274 THR A O 1
ATOM 2272 N N . ASN A 1 275 ? -9.241 12.951 -18.166 1.00 31.05 275 ASN A N 1
ATOM 2273 C CA . ASN A 1 275 ? -9.533 13.929 -19.239 1.00 31.05 275 ASN A CA 1
ATOM 2274 C C . ASN A 1 275 ? -8.435 14.967 -19.628 1.00 31.05 275 ASN A C 1
ATOM 2276 O O . ASN A 1 275 ? -8.730 15.843 -20.445 1.00 31.05 275 ASN A O 1
ATOM 2280 N N . LYS A 1 276 ? -7.173 14.913 -19.151 1.00 32.22 276 LYS A N 1
ATOM 2281 C CA . LYS A 1 276 ? -6.095 15.852 -19.587 1.00 32.22 276 LYS A CA 1
ATOM 2282 C C . LYS A 1 276 ? -4.718 15.191 -19.847 1.00 32.22 276 LYS A C 1
ATOM 2284 O O . LYS A 1 276 ? -4.412 14.190 -19.204 1.00 32.22 276 LYS A O 1
ATOM 2289 N N . PRO A 1 277 ? -3.881 15.735 -20.769 1.00 30.27 277 PRO A N 1
ATOM 2290 C CA . PRO A 1 277 ? -2.484 15.319 -20.948 1.00 30.27 277 PRO A CA 1
ATOM 2291 C C . PRO A 1 277 ? -1.650 15.676 -19.708 1.00 30.27 277 PRO A C 1
ATOM 2293 O O . PRO A 1 277 ? -1.813 16.748 -19.126 1.00 30.27 277 PRO A O 1
ATOM 2296 N N . TYR A 1 278 ? -0.807 14.739 -19.279 1.00 31.27 278 TYR A N 1
ATOM 2297 C CA . TYR A 1 278 ? -0.345 14.607 -17.897 1.00 31.27 278 TYR A CA 1
ATOM 2298 C C . TYR A 1 278 ? 0.985 15.322 -17.598 1.00 31.27 278 TYR A C 1
ATOM 2300 O O . TYR A 1 278 ? 1.952 15.186 -18.343 1.00 31.27 278 TYR A O 1
ATOM 2308 N N . HIS A 1 279 ? 1.063 15.990 -16.440 1.00 26.19 279 HIS A N 1
ATOM 2309 C CA . HIS A 1 279 ? 2.305 16.380 -15.760 1.00 26.19 279 HIS A CA 1
ATOM 2310 C C . HIS A 1 279 ? 2.181 16.121 -14.235 1.00 26.19 279 HIS A C 1
ATOM 2312 O O . HIS A 1 279 ? 2.070 17.059 -13.455 1.00 26.19 279 HIS A O 1
ATOM 2318 N N . GLY A 1 280 ? 2.257 14.846 -13.808 1.00 24.52 280 GLY A N 1
ATOM 2319 C CA . GLY A 1 280 ? 2.756 14.428 -12.476 1.00 24.52 280 GLY A CA 1
ATOM 2320 C C . GLY A 1 280 ? 1.803 13.728 -11.472 1.00 24.52 280 GLY A C 1
ATOM 2321 O O . GLY A 1 280 ? 0.878 14.344 -10.984 1.00 24.52 280 GLY A O 1
ATOM 2322 N N . LYS A 1 281 ? 2.138 12.487 -11.060 1.00 28.75 281 LYS A N 1
ATOM 2323 C CA . LYS A 1 281 ? 1.881 11.762 -9.767 1.00 28.75 281 LYS A CA 1
ATOM 2324 C C . LYS A 1 281 ? 0.442 11.797 -9.146 1.00 28.75 281 LYS A C 1
ATOM 2326 O O . LYS A 1 281 ? 0.005 12.875 -8.776 1.00 28.75 281 LYS A O 1
ATOM 2331 N N . HIS A 1 282 ? -0.382 10.749 -8.902 1.00 28.23 282 HIS A N 1
ATOM 2332 C CA . HIS A 1 282 ? -0.357 9.335 -8.414 1.00 28.23 282 HIS A CA 1
ATOM 2333 C C . HIS A 1 282 ? -1.825 8.736 -8.356 1.00 28.23 282 HIS A C 1
ATOM 2335 O O . HIS A 1 282 ? -2.655 9.523 -7.949 1.00 28.23 282 HIS A O 1
ATOM 2341 N N . LEU A 1 283 ? -2.180 7.427 -8.569 1.00 26.73 283 LEU A N 1
ATOM 2342 C CA . LEU A 1 283 ? -3.439 6.728 -8.088 1.00 26.73 283 LEU A CA 1
ATOM 2343 C C . LEU A 1 283 ? -3.424 5.158 -7.925 1.00 26.73 283 LEU A C 1
ATOM 2345 O O . LEU A 1 283 ? -2.931 4.477 -8.817 1.00 26.73 283 LEU A O 1
ATOM 2349 N N . VAL A 1 284 ? -4.055 4.686 -6.808 1.00 26.64 284 VAL A N 1
ATOM 2350 C CA . VAL A 1 284 ? -4.861 3.480 -6.310 1.00 26.64 284 VAL A CA 1
ATOM 2351 C C . VAL A 1 284 ? -4.893 2.083 -6.955 1.00 26.64 284 VAL A C 1
ATOM 2353 O O . VAL A 1 284 ? -4.702 1.976 -8.160 1.00 26.64 284 VAL A O 1
ATOM 2356 N N . LEU A 1 285 ? -5.248 1.051 -6.125 1.00 25.42 285 LEU A N 1
ATOM 2357 C CA . LEU A 1 285 ? -6.317 0.029 -6.371 1.00 25.42 285 LEU A CA 1
ATOM 2358 C C . LEU A 1 285 ? -6.793 -0.888 -5.196 1.00 25.42 285 LEU A C 1
ATOM 2360 O O . LEU A 1 285 ? -6.182 -0.913 -4.137 1.00 25.42 285 LEU A O 1
ATOM 2364 N N . VAL A 1 286 ? -7.932 -1.584 -5.426 1.00 26.78 286 VAL A N 1
ATOM 2365 C CA . VAL A 1 286 ? -9.072 -2.002 -4.549 1.00 26.78 286 VAL A CA 1
ATOM 2366 C C . VAL A 1 286 ? -9.173 -3.523 -4.231 1.00 26.78 286 VAL A C 1
ATOM 2368 O O . VAL A 1 286 ? -8.652 -4.363 -4.956 1.00 26.78 286 VAL A O 1
ATOM 2371 N N . GLN A 1 287 ? -9.913 -3.832 -3.153 1.00 24.56 287 GLN A N 1
ATOM 2372 C CA . GLN A 1 287 ? -10.458 -5.091 -2.585 1.00 24.56 287 GLN A CA 1
ATOM 2373 C C . GLN A 1 287 ? -11.047 -6.144 -3.558 1.00 24.56 287 GLN A C 1
ATOM 2375 O O . GLN A 1 287 ? -11.717 -5.813 -4.533 1.00 24.56 287 GLN A O 1
ATOM 2380 N N . THR A 1 288 ? -10.884 -7.436 -3.225 1.00 24.08 288 THR A N 1
ATOM 2381 C CA . THR A 1 288 ? -11.603 -8.562 -3.856 1.00 24.08 288 THR A CA 1
ATOM 2382 C C . THR A 1 288 ? -12.617 -9.170 -2.887 1.00 24.08 288 THR A C 1
ATOM 2384 O O . THR A 1 288 ? -12.220 -9.774 -1.889 1.00 24.08 288 THR A O 1
ATOM 2387 N N . GLU A 1 289 ? -13.910 -9.090 -3.206 1.00 24.17 289 GLU A N 1
ATOM 2388 C CA . GLU A 1 289 ? -14.889 -10.071 -2.727 1.00 24.17 289 GLU A CA 1
ATOM 2389 C C . GLU A 1 289 ? -14.775 -11.349 -3.562 1.00 24.17 289 GLU A C 1
ATOM 2391 O O . GLU A 1 289 ? -14.567 -11.328 -4.778 1.00 24.17 289 GLU A O 1
ATOM 2396 N N . ARG A 1 290 ? -14.863 -12.493 -2.889 1.00 27.41 290 ARG A N 1
ATOM 2397 C CA . ARG A 1 290 ? -14.652 -13.806 -3.489 1.00 27.41 290 ARG A CA 1
ATOM 2398 C C . ARG A 1 290 ? -15.883 -14.228 -4.296 1.00 27.41 290 ARG A C 1
ATOM 2400 O O . ARG A 1 290 ? -16.895 -14.605 -3.717 1.00 27.41 290 ARG A O 1
ATOM 2407 N N . GLN A 1 291 ? -15.738 -14.319 -5.611 1.00 28.20 291 GLN A N 1
ATOM 2408 C CA . GLN A 1 291 ? -16.373 -15.376 -6.399 1.00 28.20 291 GLN A CA 1
ATOM 2409 C C . GLN A 1 291 ? -15.319 -15.952 -7.340 1.00 28.20 291 GLN A C 1
ATOM 2411 O O . GLN A 1 291 ? -14.828 -15.253 -8.216 1.00 28.20 291 GLN A O 1
ATOM 2416 N N . ASP A 1 292 ? -14.953 -17.206 -7.068 1.00 28.77 292 ASP A N 1
ATOM 2417 C CA . ASP A 1 292 ? -14.044 -18.078 -7.812 1.00 28.77 292 ASP A CA 1
ATOM 2418 C C . ASP A 1 292 ? -12.685 -17.472 -8.191 1.00 28.77 292 ASP A C 1
ATOM 2420 O O . ASP A 1 292 ? -12.558 -16.608 -9.052 1.00 28.77 292 ASP A O 1
ATOM 2424 N N . SER A 1 293 ? -11.616 -17.991 -7.578 1.00 30.45 293 SER A N 1
ATOM 2425 C CA . SER A 1 293 ? -10.231 -17.717 -7.967 1.00 30.45 293 SER A CA 1
ATOM 2426 C C . SER A 1 293 ? -9.934 -18.300 -9.354 1.00 30.45 293 SER A C 1
ATOM 2428 O O . SER A 1 293 ? -9.217 -19.287 -9.498 1.00 30.45 293 SER A O 1
ATOM 2430 N N . GLY A 1 294 ? -10.497 -17.685 -10.388 1.00 27.25 294 GLY A N 1
ATOM 2431 C CA . GLY A 1 294 ? -10.056 -17.793 -11.763 1.00 27.25 294 GLY A CA 1
ATOM 2432 C C . GLY A 1 294 ? -8.859 -16.878 -11.961 1.00 27.25 294 GLY A C 1
ATOM 2433 O O . GLY A 1 294 ? -8.974 -15.864 -12.644 1.00 27.25 294 GLY A O 1
ATOM 2434 N N . GLN A 1 295 ? -7.713 -17.224 -11.364 1.00 32.81 295 GLN A N 1
ATOM 2435 C CA . GLN A 1 295 ? -6.440 -16.722 -11.877 1.00 32.81 295 GLN A CA 1
ATOM 2436 C C . GLN A 1 295 ? -6.361 -17.163 -13.339 1.00 32.81 295 GLN A C 1
ATOM 2438 O O . GLN A 1 295 ? -6.270 -18.356 -13.630 1.00 32.81 295 GLN A O 1
ATOM 2443 N N . ILE A 1 296 ? -6.457 -16.214 -14.268 1.00 35.06 296 ILE A N 1
ATOM 2444 C CA . ILE A 1 296 ? -6.119 -16.497 -15.657 1.00 35.06 296 ILE A CA 1
ATOM 2445 C C . ILE A 1 296 ? -4.592 -16.456 -15.723 1.00 35.06 296 ILE A C 1
ATOM 2447 O O . ILE A 1 296 ? -4.016 -15.417 -15.389 1.00 35.06 296 ILE A O 1
ATOM 2451 N N . PRO A 1 297 ? -3.921 -17.553 -16.116 1.00 40.44 297 PRO A N 1
ATOM 2452 C CA . PRO A 1 297 ? -2.505 -17.489 -16.419 1.00 40.44 297 PRO A CA 1
ATOM 2453 C C . PRO A 1 297 ? -2.318 -16.440 -17.507 1.00 40.44 297 PRO A C 1
ATOM 2455 O O . PRO A 1 297 ? -3.037 -16.436 -18.507 1.00 40.44 297 PRO A O 1
ATOM 2458 N N . LEU A 1 298 ? -1.378 -15.534 -17.276 1.00 53.41 298 LEU A N 1
ATOM 2459 C CA . LEU A 1 298 ? -1.006 -14.495 -18.225 1.00 53.41 298 LEU A CA 1
ATOM 2460 C C . LEU A 1 298 ? -0.890 -15.064 -19.630 1.00 53.41 298 LEU A C 1
ATOM 2462 O O . LEU A 1 298 ? -0.443 -16.200 -19.824 1.00 53.41 298 LEU A O 1
ATOM 2466 N N . THR A 1 299 ? -1.214 -14.245 -20.624 1.00 64.75 299 THR A N 1
ATOM 2467 C CA . THR A 1 299 ? -0.842 -14.615 -21.981 1.00 64.75 299 THR A CA 1
ATOM 2468 C C . THR A 1 299 ? 0.682 -14.768 -22.031 1.00 64.75 299 THR A C 1
ATOM 2470 O O . THR A 1 299 ? 1.430 -14.020 -21.395 1.00 64.75 299 THR A O 1
ATOM 2473 N N . THR A 1 300 ? 1.164 -15.747 -22.796 1.00 70.31 300 THR A N 1
ATOM 2474 C CA . THR A 1 300 ? 2.603 -15.961 -23.027 1.00 70.31 300 THR A CA 1
ATOM 2475 C C . THR A 1 300 ? 3.304 -14.676 -23.493 1.00 70.31 300 THR A C 1
ATOM 2477 O O . THR A 1 300 ? 4.482 -14.466 -23.224 1.00 70.31 300 THR A O 1
ATOM 2480 N N . GLU A 1 301 ? 2.560 -13.785 -24.147 1.00 71.94 301 GLU A N 1
ATOM 2481 C CA . GLU A 1 301 ? 3.015 -12.473 -24.589 1.00 71.94 301 GLU A CA 1
ATOM 2482 C C . GLU A 1 301 ? 3.367 -11.527 -23.430 1.00 71.94 301 GLU A C 1
ATOM 2484 O O . GLU A 1 301 ? 4.461 -10.968 -23.431 1.00 71.94 301 GLU A O 1
ATOM 2489 N N . MET A 1 302 ? 2.520 -11.397 -22.402 1.00 70.88 302 MET A N 1
ATOM 2490 C CA . MET A 1 302 ? 2.796 -10.530 -21.242 1.00 70.88 302 MET A CA 1
ATOM 2491 C C . MET A 1 302 ? 4.026 -10.995 -20.454 1.00 70.88 302 MET A C 1
ATOM 2493 O O . MET A 1 302 ? 4.871 -10.187 -20.066 1.00 70.88 302 MET A O 1
ATOM 2497 N N . GLN A 1 303 ? 4.166 -12.310 -20.265 1.00 71.81 303 GLN A N 1
ATOM 2498 C CA . GLN A 1 303 ? 5.348 -12.900 -19.625 1.00 71.81 303 GLN A CA 1
ATOM 2499 C C . GLN A 1 303 ? 6.620 -12.621 -20.427 1.00 71.81 303 GLN A C 1
ATOM 2501 O O . GLN A 1 303 ? 7.663 -12.289 -19.856 1.00 71.81 303 GLN A O 1
ATOM 2506 N N . GLN A 1 304 ? 6.535 -12.717 -21.757 1.00 76.38 304 GLN A N 1
ATOM 2507 C CA . GLN A 1 304 ? 7.652 -12.392 -22.632 1.00 76.38 304 GLN A CA 1
ATOM 2508 C C . GLN A 1 304 ? 8.005 -10.903 -22.571 1.00 76.38 304 GLN A C 1
ATOM 2510 O O . GLN A 1 304 ? 9.188 -10.581 -22.549 1.00 76.38 304 GLN A O 1
ATOM 2515 N N . ILE A 1 305 ? 7.020 -10.002 -22.499 1.00 81.75 305 ILE A N 1
ATOM 2516 C CA . ILE A 1 305 ? 7.251 -8.556 -22.374 1.00 81.75 305 ILE A CA 1
ATOM 2517 C C . ILE A 1 305 ? 7.998 -8.227 -21.077 1.00 81.75 305 ILE A C 1
ATOM 2519 O O . ILE A 1 305 ? 8.993 -7.503 -21.116 1.00 81.75 305 ILE A O 1
ATOM 2523 N N . ALA A 1 306 ? 7.574 -8.793 -19.944 1.00 76.94 306 ALA A N 1
ATOM 2524 C CA . ALA A 1 306 ? 8.247 -8.589 -18.662 1.00 76.94 306 ALA A CA 1
ATOM 2525 C C . ALA A 1 306 ? 9.673 -9.161 -18.658 1.00 76.94 306 ALA A C 1
ATOM 2527 O O . ALA A 1 306 ? 10.615 -8.494 -18.222 1.00 76.94 306 ALA A O 1
ATOM 2528 N N . THR A 1 307 ? 9.845 -10.363 -19.216 1.00 80.94 307 THR A N 1
ATOM 2529 C CA . THR A 1 307 ? 11.155 -11.017 -19.355 1.00 80.94 307 THR A CA 1
ATOM 2530 C C . THR A 1 307 ? 12.095 -10.194 -20.236 1.00 80.94 307 THR A C 1
ATOM 2532 O O . THR A 1 307 ? 13.231 -9.923 -19.844 1.00 80.94 307 THR A O 1
ATOM 2535 N N . ASP A 1 308 ? 11.617 -9.750 -21.402 1.00 82.94 308 ASP A N 1
ATOM 2536 C CA . ASP A 1 308 ? 12.379 -8.902 -22.317 1.00 82.94 308 ASP A CA 1
ATOM 2537 C C . ASP A 1 308 ? 12.726 -7.571 -21.638 1.00 82.94 308 ASP A C 1
ATOM 2539 O O . ASP A 1 308 ? 13.871 -7.133 -21.711 1.00 82.94 308 ASP A O 1
ATOM 2543 N N . GLY A 1 309 ? 11.786 -6.950 -20.922 1.00 85.31 309 GLY A N 1
ATOM 2544 C CA . GLY A 1 309 ? 12.008 -5.669 -20.256 1.00 85.31 309 GLY A CA 1
ATOM 2545 C C . GLY A 1 309 ? 13.056 -5.721 -19.146 1.00 85.31 309 GLY A C 1
ATOM 2546 O O . GLY A 1 309 ? 13.952 -4.876 -19.105 1.00 85.31 309 GLY A O 1
ATOM 2547 N N . LEU A 1 310 ? 13.016 -6.743 -18.289 1.00 82.12 310 LEU A N 1
ATOM 2548 C CA . LEU A 1 310 ? 14.044 -6.958 -17.264 1.00 82.12 310 LEU A CA 1
ATOM 2549 C C . LEU A 1 310 ? 15.410 -7.285 -17.883 1.00 82.12 310 LEU A C 1
ATOM 2551 O O . LEU A 1 310 ? 16.442 -6.785 -17.428 1.00 82.12 310 LEU A O 1
ATOM 2555 N N . TYR A 1 311 ? 15.431 -8.078 -18.957 1.00 85.44 311 TYR A N 1
ATOM 2556 C CA . TYR A 1 311 ? 16.661 -8.362 -19.690 1.00 85.44 311 TYR A CA 1
ATOM 2557 C C . TYR A 1 311 ? 17.258 -7.085 -20.302 1.00 85.44 311 TYR A C 1
ATOM 2559 O O . TYR A 1 311 ? 18.451 -6.823 -20.144 1.00 85.44 311 TYR A O 1
ATOM 2567 N N . LEU A 1 312 ? 16.433 -6.238 -20.925 1.00 89.12 312 LEU A N 1
ATOM 2568 C CA . LEU A 1 312 ? 16.845 -4.939 -21.461 1.00 89.12 312 LEU A CA 1
ATOM 2569 C C . LEU A 1 312 ? 17.383 -4.007 -20.369 1.00 89.12 312 LEU A C 1
ATOM 2571 O O . LEU A 1 312 ? 18.401 -3.348 -20.602 1.00 89.12 312 LEU A O 1
ATOM 2575 N N . ALA A 1 313 ? 16.767 -3.997 -19.181 1.00 84.12 313 ALA A N 1
ATOM 2576 C CA . ALA A 1 313 ? 17.240 -3.217 -18.037 1.00 84.12 313 ALA A CA 1
ATOM 2577 C C . ALA A 1 313 ? 18.681 -3.592 -17.666 1.00 84.12 313 ALA A C 1
ATOM 2579 O O . ALA A 1 313 ? 19.535 -2.715 -17.485 1.00 84.12 313 ALA A O 1
ATOM 2580 N N . ASN A 1 314 ? 18.965 -4.897 -17.618 1.00 82.19 314 ASN A N 1
ATOM 2581 C CA . ASN A 1 314 ? 20.306 -5.416 -17.376 1.00 82.19 314 ASN A CA 1
ATOM 2582 C C . ASN A 1 314 ? 21.258 -4.986 -18.495 1.00 82.19 314 ASN A C 1
ATOM 2584 O O . ASN A 1 314 ? 22.289 -4.379 -18.217 1.00 82.19 314 ASN A O 1
ATOM 2588 N N . LEU A 1 315 ? 20.893 -5.182 -19.766 1.00 86.38 315 LEU A N 1
ATOM 2589 C CA . LEU A 1 315 ? 21.734 -4.778 -20.900 1.00 86.38 315 LEU A CA 1
ATOM 2590 C C . LEU A 1 315 ? 22.085 -3.280 -20.885 1.00 86.38 315 LEU A C 1
ATOM 2592 O O . LEU A 1 315 ? 23.228 -2.899 -21.160 1.00 86.38 315 LEU A O 1
ATOM 2596 N N . SER A 1 316 ? 21.126 -2.415 -20.556 1.00 84.12 316 SER A N 1
ATOM 2597 C CA . SER A 1 316 ? 21.363 -0.972 -20.456 1.00 84.12 316 SER A CA 1
ATOM 2598 C C . SER A 1 316 ? 22.269 -0.641 -19.274 1.00 84.12 316 SER A C 1
ATOM 2600 O O . SER A 1 316 ? 23.211 0.133 -19.431 1.00 84.12 316 SER A O 1
ATOM 2602 N N . THR A 1 317 ? 22.027 -1.253 -18.111 1.00 80.75 317 THR A N 1
ATOM 2603 C CA . THR A 1 317 ? 22.872 -1.093 -16.918 1.00 80.75 317 THR A CA 1
ATOM 2604 C C . THR A 1 317 ? 24.312 -1.491 -17.226 1.00 80.75 317 THR A C 1
ATOM 2606 O O . THR A 1 317 ? 25.240 -0.740 -16.921 1.00 80.75 317 THR A O 1
ATOM 2609 N N . ILE A 1 318 ? 24.496 -2.608 -17.938 1.00 81.06 318 ILE A N 1
ATOM 2610 C CA . ILE A 1 318 ? 25.802 -3.075 -18.401 1.00 81.06 318 ILE A CA 1
ATOM 2611 C C . ILE A 1 318 ? 26.471 -2.040 -19.293 1.00 81.06 318 ILE A C 1
ATOM 2613 O O . ILE A 1 318 ? 27.630 -1.683 -19.080 1.00 81.06 318 ILE A O 1
ATOM 2617 N N . THR A 1 319 ? 25.724 -1.537 -20.273 1.00 84.00 319 THR A N 1
ATOM 2618 C CA . THR A 1 319 ? 26.216 -0.550 -21.235 1.00 84.00 319 THR A CA 1
ATOM 2619 C C . THR A 1 319 ? 26.695 0.714 -20.533 1.00 84.00 319 THR A C 1
ATOM 2621 O O . THR A 1 319 ? 27.815 1.166 -20.778 1.00 84.00 319 THR A O 1
ATOM 2624 N N . ILE A 1 320 ? 25.886 1.249 -19.618 1.00 77.81 320 ILE A N 1
ATOM 2625 C CA . ILE A 1 320 ? 26.194 2.468 -18.866 1.00 77.81 320 ILE A CA 1
ATOM 2626 C C . ILE A 1 320 ? 27.425 2.250 -17.981 1.00 77.81 320 ILE A C 1
ATOM 2628 O O . ILE A 1 320 ? 28.379 3.027 -18.050 1.00 77.81 320 ILE A O 1
ATOM 2632 N N . PHE A 1 321 ? 27.428 1.184 -17.176 1.00 75.56 321 PHE A N 1
ATOM 2633 C CA . PHE A 1 321 ? 28.500 0.903 -16.223 1.00 75.56 321 PHE A CA 1
ATOM 2634 C C . PHE A 1 321 ? 29.851 0.707 -16.920 1.00 75.56 321 PHE A C 1
ATOM 2636 O O . PHE A 1 321 ? 30.836 1.366 -16.577 1.00 75.56 321 PHE A O 1
ATOM 2643 N N . ALA A 1 322 ? 29.897 -0.150 -17.943 1.00 79.19 322 ALA A N 1
ATOM 2644 C CA . ALA A 1 322 ? 31.135 -0.460 -18.648 1.00 79.19 322 ALA A CA 1
ATOM 2645 C C . ALA A 1 322 ? 31.631 0.706 -19.518 1.00 79.19 322 ALA A C 1
ATOM 2647 O O . ALA A 1 322 ? 32.844 0.919 -19.599 1.00 79.19 322 ALA A O 1
ATOM 2648 N N . THR A 1 323 ? 30.734 1.500 -20.114 1.00 79.38 323 THR A N 1
ATOM 2649 C CA . THR A 1 323 ? 31.122 2.718 -20.850 1.00 79.38 323 THR A CA 1
ATOM 2650 C C . THR A 1 323 ? 31.730 3.751 -19.908 1.00 79.38 323 THR A C 1
ATOM 2652 O O . THR A 1 323 ? 32.821 4.251 -20.177 1.00 79.38 323 THR A O 1
ATOM 2655 N N . HIS A 1 324 ? 31.088 4.013 -18.764 1.00 77.88 324 HIS A N 1
ATOM 2656 C CA . HIS A 1 324 ? 31.602 4.946 -17.757 1.00 77.88 324 HIS A CA 1
ATOM 2657 C C . HIS A 1 324 ? 32.959 4.510 -17.198 1.00 77.88 324 HIS A C 1
ATOM 2659 O O . HIS A 1 324 ? 33.886 5.315 -17.102 1.00 77.88 324 HIS A O 1
ATOM 2665 N N . HIS A 1 325 ? 33.107 3.224 -16.868 1.00 76.44 325 HIS A N 1
ATOM 2666 C CA . HIS A 1 325 ? 34.379 2.682 -16.396 1.00 76.44 325 HIS A CA 1
ATOM 2667 C C . HIS A 1 325 ? 35.485 2.836 -17.449 1.00 76.44 325 HIS A C 1
ATOM 2669 O O . HIS A 1 325 ? 36.573 3.327 -17.153 1.00 76.44 325 HIS A O 1
ATOM 2675 N N . SER A 1 326 ? 35.206 2.464 -18.695 1.00 78.75 326 SER A N 1
ATOM 2676 C CA . SER A 1 326 ? 36.200 2.506 -19.769 1.00 78.75 326 SER A CA 1
ATOM 2677 C C . SER A 1 326 ? 36.572 3.939 -20.179 1.00 78.75 326 SER A C 1
ATOM 2679 O O . SER A 1 326 ? 37.723 4.200 -20.542 1.00 78.75 326 SER A O 1
ATOM 2681 N N . ALA A 1 327 ? 35.630 4.885 -20.069 1.00 78.50 327 ALA A N 1
ATOM 2682 C CA . ALA A 1 327 ? 35.885 6.313 -20.242 1.00 78.50 327 ALA A CA 1
ATOM 2683 C C . ALA A 1 327 ? 36.822 6.855 -19.150 1.00 78.50 327 ALA A C 1
ATOM 2685 O O . ALA A 1 327 ? 37.792 7.540 -19.469 1.00 78.50 327 ALA A O 1
ATOM 2686 N N . LYS A 1 328 ? 36.612 6.478 -17.877 1.00 77.75 328 LYS A N 1
ATOM 2687 C CA . LYS A 1 328 ? 37.511 6.847 -16.763 1.00 77.75 328 LYS A CA 1
ATOM 2688 C C . LYS A 1 328 ? 38.947 6.356 -16.952 1.00 77.75 328 LYS A C 1
ATOM 2690 O O . LYS A 1 328 ? 39.876 7.027 -16.522 1.00 77.75 328 LYS A O 1
ATOM 2695 N N . GLN A 1 329 ? 39.134 5.213 -17.610 1.00 78.38 329 GLN A N 1
ATOM 2696 C CA . GLN A 1 329 ? 40.460 4.667 -17.925 1.00 78.38 329 GLN A CA 1
ATOM 2697 C C . GLN A 1 329 ? 41.139 5.370 -19.120 1.00 78.38 329 GLN A C 1
ATOM 2699 O O . GLN A 1 329 ? 42.256 5.013 -19.493 1.00 78.38 329 GLN A O 1
ATOM 2704 N N . GLY A 1 330 ? 40.469 6.333 -19.770 1.00 75.12 330 GLY A N 1
ATOM 2705 C CA . GLY A 1 330 ? 40.998 7.073 -20.920 1.00 75.12 330 GLY A CA 1
ATOM 2706 C C . GLY A 1 330 ? 41.208 6.223 -22.180 1.00 75.12 330 GLY A C 1
ATOM 2707 O O . GLY A 1 330 ? 41.913 6.642 -23.095 1.00 75.12 330 GLY A O 1
ATOM 2708 N N . LYS A 1 331 ? 40.638 5.010 -22.239 1.00 71.31 331 LYS A N 1
ATOM 2709 C CA . LYS A 1 331 ? 40.856 4.052 -23.341 1.00 71.31 331 LYS A CA 1
ATOM 2710 C C . LYS A 1 331 ? 39.793 4.125 -24.439 1.00 71.31 331 LYS A C 1
ATOM 2712 O O . LYS A 1 331 ? 40.049 3.671 -25.554 1.00 71.31 331 LYS A O 1
ATOM 2717 N N . LEU A 1 332 ? 38.627 4.707 -24.150 1.00 68.44 332 LEU A N 1
ATOM 2718 C CA . LEU A 1 332 ? 37.531 4.903 -25.104 1.00 68.44 332 LEU A CA 1
ATOM 2719 C C . LEU A 1 332 ? 37.278 6.401 -25.316 1.00 68.44 332 LEU A C 1
ATOM 2721 O O . LEU A 1 332 ? 36.399 6.985 -24.697 1.00 68.44 332 LEU A O 1
ATOM 2725 N N . THR A 1 333 ? 38.079 7.036 -26.171 1.00 59.97 333 THR A N 1
ATOM 2726 C CA . THR A 1 333 ? 37.989 8.482 -26.463 1.00 59.97 333 THR A CA 1
ATOM 2727 C C . THR A 1 333 ? 37.481 8.797 -27.872 1.00 59.97 333 THR A C 1
ATOM 2729 O O . THR A 1 333 ? 37.412 9.961 -28.252 1.00 59.97 333 THR A O 1
ATOM 2732 N N . ASN A 1 334 ? 37.121 7.784 -28.668 1.00 58.75 334 ASN A N 1
ATOM 2733 C CA . ASN A 1 334 ? 36.708 7.997 -30.055 1.00 58.75 334 ASN A CA 1
ATOM 2734 C C . ASN A 1 334 ? 35.199 8.221 -30.188 1.00 58.75 334 ASN A C 1
ATOM 2736 O O . ASN A 1 334 ? 34.401 7.381 -29.773 1.00 58.75 334 ASN A O 1
ATOM 2740 N N . GLN A 1 335 ? 34.842 9.303 -30.882 1.00 58.16 335 GLN A N 1
ATOM 2741 C CA . GLN A 1 335 ? 33.574 9.427 -31.599 1.00 58.16 335 GLN A CA 1
ATOM 2742 C C . GLN A 1 335 ? 33.514 8.260 -32.616 1.00 58.16 335 GLN A C 1
ATOM 2744 O O . GLN A 1 335 ? 34.532 7.952 -33.236 1.00 58.16 335 GLN A O 1
ATOM 2749 N N . ASN A 1 336 ? 32.377 7.566 -32.746 1.00 67.88 336 ASN A N 1
ATOM 2750 C CA . ASN A 1 336 ? 32.150 6.371 -33.602 1.00 67.88 336 ASN A CA 1
ATOM 2751 C C . ASN A 1 336 ? 32.482 5.000 -32.974 1.00 67.88 336 ASN A C 1
ATOM 2753 O O . ASN A 1 336 ? 32.809 4.034 -33.676 1.00 67.88 336 ASN A O 1
ATOM 2757 N N . LEU A 1 337 ? 32.408 4.895 -31.645 1.00 81.44 337 LEU A N 1
ATOM 2758 C CA . LEU A 1 337 ? 32.429 3.609 -30.954 1.00 81.44 337 LEU A CA 1
ATOM 2759 C C . LEU A 1 337 ? 31.000 3.105 -30.726 1.00 81.44 337 LEU A C 1
ATOM 2761 O O . LEU A 1 337 ? 30.188 3.785 -30.105 1.00 81.44 337 LEU A O 1
ATOM 2765 N N . HIS A 1 338 ? 30.721 1.893 -31.190 1.00 89.00 338 HIS A N 1
ATOM 2766 C CA . HIS A 1 338 ? 29.460 1.193 -30.964 1.00 89.00 338 HIS A CA 1
ATOM 2767 C C . HIS A 1 338 ? 29.677 0.039 -29.992 1.00 89.00 338 HIS A C 1
ATOM 2769 O O . HIS A 1 338 ? 30.805 -0.434 -29.821 1.00 89.00 338 HIS A O 1
ATOM 2775 N N . ALA A 1 339 ? 28.601 -0.436 -29.369 1.00 91.75 339 ALA A N 1
ATOM 2776 C CA . ALA A 1 339 ? 28.669 -1.581 -28.479 1.00 91.75 339 ALA A CA 1
ATOM 2777 C C . ALA A 1 339 ? 27.418 -2.456 -28.565 1.00 91.75 339 ALA A C 1
ATOM 2779 O O . ALA A 1 339 ? 26.321 -1.967 -28.826 1.00 91.75 339 ALA A O 1
ATOM 2780 N N . VAL A 1 340 ? 27.598 -3.751 -28.306 1.00 93.69 340 VAL A N 1
ATOM 2781 C CA . VAL A 1 340 ? 26.505 -4.694 -28.038 1.00 93.69 340 VAL A CA 1
ATOM 2782 C C . VAL A 1 340 ? 26.718 -5.327 -26.669 1.00 93.69 340 VAL A C 1
ATOM 2784 O O . VAL A 1 340 ? 27.826 -5.768 -26.349 1.00 93.69 340 VAL A O 1
ATOM 2787 N N . ALA A 1 341 ? 25.661 -5.352 -25.860 1.00 92.81 341 ALA A N 1
ATOM 2788 C CA . ALA A 1 341 ? 25.644 -5.996 -24.553 1.00 92.81 341 ALA A CA 1
ATOM 2789 C C . ALA A 1 341 ? 24.928 -7.350 -24.637 1.00 92.81 341 ALA A C 1
ATOM 2791 O O . ALA A 1 341 ? 23.942 -7.479 -25.363 1.00 92.81 341 ALA A O 1
ATOM 2792 N N . TYR A 1 342 ? 25.398 -8.347 -23.890 1.00 93.62 342 TYR A N 1
ATOM 2793 C CA . TYR A 1 342 ? 24.702 -9.622 -23.712 1.00 93.62 342 TYR A CA 1
ATOM 2794 C C . TYR A 1 342 ? 25.097 -10.315 -22.407 1.00 93.62 342 TYR A C 1
ATOM 2796 O O . TYR A 1 342 ? 26.128 -10.000 -21.813 1.00 93.62 342 TYR A O 1
ATOM 2804 N N . MET A 1 343 ? 24.280 -11.284 -21.994 1.00 87.06 343 MET A N 1
ATOM 2805 C CA . MET A 1 343 ? 24.565 -12.177 -20.870 1.00 87.06 343 MET A CA 1
ATOM 2806 C C . MET A 1 343 ? 25.055 -13.538 -21.378 1.00 87.06 343 MET A C 1
ATOM 2808 O O . MET A 1 343 ? 24.484 -14.098 -22.315 1.00 87.06 343 MET A O 1
ATOM 2812 N N . GLU A 1 344 ? 26.090 -14.084 -20.747 1.00 88.38 344 GLU A N 1
ATOM 2813 C CA . GLU A 1 344 ? 26.558 -15.461 -20.925 1.00 88.38 344 GLU A CA 1
ATOM 2814 C C . GLU A 1 344 ? 26.577 -16.152 -19.556 1.00 88.38 344 GLU A C 1
ATOM 2816 O O . GLU A 1 344 ? 27.513 -15.995 -18.770 1.00 88.38 344 GLU A O 1
ATOM 2821 N N . GLY A 1 345 ? 25.494 -16.868 -19.235 1.00 87.00 345 GLY A N 1
ATOM 2822 C CA . GLY A 1 345 ? 25.236 -17.308 -17.862 1.00 87.00 345 GLY A CA 1
ATOM 2823 C C . GLY A 1 345 ? 25.119 -16.098 -16.928 1.00 87.00 345 GLY A C 1
ATOM 2824 O O . GLY A 1 345 ? 24.384 -15.161 -17.228 1.00 87.00 345 GLY A O 1
ATOM 2825 N N . HIS A 1 346 ? 25.895 -16.094 -15.844 1.00 83.06 346 HIS A N 1
ATOM 2826 C CA . HIS A 1 346 ? 25.965 -14.988 -14.876 1.00 83.06 346 HIS A CA 1
ATOM 2827 C C . HIS A 1 346 ? 26.984 -13.898 -15.253 1.00 83.06 346 HIS A C 1
ATOM 2829 O O . HIS A 1 346 ? 27.262 -13.007 -14.451 1.00 83.06 346 HIS A O 1
ATOM 2835 N N . ILE A 1 347 ? 27.595 -13.983 -16.443 1.00 86.00 347 ILE A N 1
ATOM 2836 C CA . ILE A 1 347 ? 28.600 -13.023 -16.907 1.00 86.00 347 ILE A CA 1
ATOM 2837 C C . ILE A 1 347 ? 27.950 -12.023 -17.863 1.00 86.00 347 ILE A C 1
ATOM 2839 O O . ILE A 1 347 ? 27.519 -12.366 -18.964 1.00 86.00 347 ILE A O 1
ATOM 2843 N N . CYS A 1 348 ? 27.960 -10.762 -17.456 1.00 87.50 348 CYS A N 1
ATOM 2844 C CA . CYS A 1 348 ? 27.621 -9.606 -18.266 1.00 87.50 348 CYS A CA 1
ATOM 2845 C C . CYS A 1 348 ? 28.776 -9.290 -19.218 1.00 87.50 348 CYS A C 1
ATOM 2847 O O . CYS A 1 348 ? 29.914 -9.145 -18.768 1.00 87.50 348 CYS A O 1
ATOM 2849 N N . LYS A 1 349 ? 28.512 -9.127 -20.518 1.00 92.44 349 LYS A N 1
ATOM 2850 C CA . LYS A 1 349 ? 29.523 -8.740 -21.514 1.00 92.44 349 LYS A CA 1
ATOM 2851 C C . LYS A 1 349 ? 29.080 -7.522 -22.311 1.00 92.44 349 LYS A C 1
ATOM 2853 O O . LYS A 1 349 ? 27.975 -7.494 -22.841 1.00 92.44 349 LYS A O 1
ATOM 2858 N N . LEU A 1 350 ? 29.979 -6.551 -22.454 1.00 93.44 350 LEU A N 1
ATOM 2859 C CA . LEU A 1 350 ? 29.861 -5.427 -23.378 1.00 93.44 350 LEU A CA 1
ATOM 2860 C C . LEU A 1 350 ? 30.999 -5.493 -24.394 1.00 93.44 350 LEU A C 1
ATOM 2862 O O . LEU A 1 350 ? 32.175 -5.443 -24.028 1.00 93.44 350 LEU A O 1
ATOM 2866 N N . VAL A 1 351 ? 30.650 -5.598 -25.672 1.00 94.19 351 VAL A N 1
ATOM 2867 C CA . VAL A 1 351 ? 31.617 -5.723 -26.765 1.00 94.19 351 VAL A CA 1
ATOM 2868 C C . VAL A 1 351 ? 31.593 -4.460 -27.602 1.00 94.19 351 VAL A C 1
ATOM 2870 O O . VAL A 1 351 ? 30.603 -4.175 -28.272 1.00 94.19 35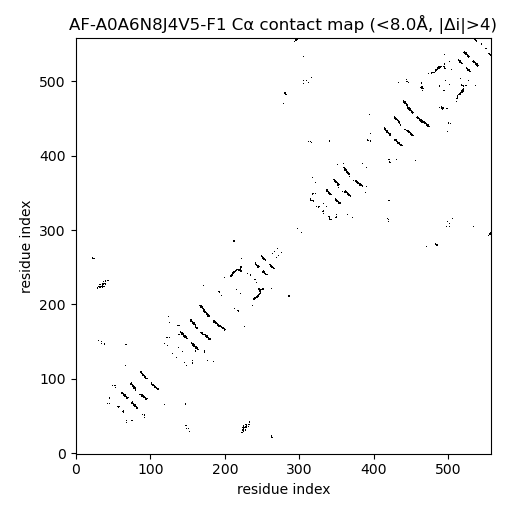1 VAL A O 1
ATOM 2873 N N . PHE A 1 352 ? 32.700 -3.727 -27.582 1.00 92.06 352 PHE A N 1
ATOM 2874 C CA . PHE A 1 352 ? 32.886 -2.509 -28.356 1.00 92.06 352 PHE A CA 1
ATOM 2875 C C . PHE A 1 352 ? 33.429 -2.814 -29.749 1.00 92.06 352 PHE A C 1
ATOM 2877 O O . PHE A 1 352 ? 34.298 -3.672 -29.910 1.00 92.06 352 PHE A O 1
ATOM 2884 N N . PHE A 1 353 ? 32.986 -2.068 -30.754 1.00 90.81 353 PHE A N 1
ATOM 2885 C CA . PHE A 1 353 ? 33.475 -2.145 -32.130 1.00 90.81 353 PHE A CA 1
ATOM 2886 C C . PHE A 1 353 ? 33.420 -0.770 -32.805 1.00 90.81 353 PHE A C 1
ATOM 2888 O O . PHE A 1 353 ? 32.747 0.145 -32.334 1.00 90.81 353 PHE A O 1
ATOM 2895 N N . LYS A 1 354 ? 34.180 -0.607 -33.891 1.00 84.50 354 LYS A N 1
ATOM 2896 C CA . LYS A 1 354 ? 34.295 0.660 -34.628 1.00 84.50 354 LYS A CA 1
ATOM 2897 C C . LYS A 1 354 ? 33.651 0.536 -36.001 1.00 84.50 354 LYS A C 1
ATOM 2899 O O . LYS A 1 354 ? 33.843 -0.482 -36.662 1.00 84.50 354 LYS A O 1
ATOM 2904 N N . GLU A 1 355 ? 32.997 1.604 -36.445 1.00 76.44 355 GLU A N 1
ATOM 2905 C CA . GLU A 1 355 ? 32.390 1.703 -37.781 1.00 76.44 355 GLU A CA 1
ATOM 2906 C C . GLU A 1 355 ? 33.428 1.478 -38.898 1.00 76.44 355 GLU A C 1
ATOM 2908 O O . GLU A 1 355 ? 33.234 0.659 -39.790 1.00 76.44 355 GLU A O 1
ATOM 2913 N N . ALA A 1 356 ? 34.616 2.082 -38.771 1.00 67.25 356 ALA A N 1
ATOM 2914 C CA . ALA A 1 356 ? 35.715 1.926 -39.731 1.00 67.25 356 ALA A CA 1
ATOM 2915 C C . ALA A 1 356 ? 36.325 0.504 -39.801 1.00 67.25 356 ALA A C 1
ATOM 2917 O O . ALA A 1 356 ? 37.130 0.236 -40.686 1.00 67.25 356 ALA A O 1
ATOM 2918 N N . ASN A 1 357 ? 35.980 -0.398 -38.870 1.00 65.06 357 ASN A N 1
ATOM 2919 C CA . ASN A 1 357 ? 36.501 -1.771 -38.779 1.00 65.06 357 ASN A CA 1
ATOM 2920 C C . ASN A 1 357 ? 35.374 -2.778 -38.505 1.00 65.06 357 ASN A C 1
ATOM 2922 O O . ASN A 1 357 ? 35.482 -3.658 -37.641 1.00 65.06 357 ASN A O 1
ATOM 2926 N N . PHE A 1 358 ? 34.273 -2.627 -39.233 1.00 68.69 358 PHE A N 1
ATOM 2927 C CA . PHE A 1 358 ? 33.137 -3.528 -39.173 1.00 68.69 358 PHE A CA 1
ATOM 2928 C C . PHE A 1 358 ? 33.567 -5.000 -39.348 1.00 68.69 358 PHE A C 1
ATOM 2930 O O . PHE A 1 358 ? 34.109 -5.396 -40.377 1.00 68.69 358 PHE A O 1
ATOM 2937 N N . GLY A 1 359 ? 33.360 -5.820 -38.305 1.00 73.31 359 GLY A N 1
ATOM 2938 C CA . GLY A 1 359 ? 33.680 -7.258 -38.301 1.00 73.31 359 GLY A CA 1
ATOM 2939 C C . GLY A 1 359 ? 34.626 -7.759 -37.198 1.00 73.31 359 GLY A C 1
ATOM 2940 O O . GLY A 1 359 ? 34.795 -8.977 -37.076 1.00 73.31 359 GLY A O 1
ATOM 2941 N N . LYS A 1 360 ? 35.205 -6.871 -36.376 1.00 88.56 360 LYS A N 1
ATOM 2942 C CA . LYS A 1 360 ? 36.019 -7.241 -35.201 1.00 88.56 360 LYS A CA 1
ATOM 2943 C C . LYS A 1 360 ? 35.566 -6.515 -33.933 1.00 88.56 360 LYS A C 1
ATOM 2945 O O . LYS A 1 360 ? 35.190 -5.345 -33.979 1.00 88.56 360 LYS A O 1
ATOM 2950 N N . ALA A 1 361 ? 35.668 -7.203 -32.799 1.00 91.38 361 ALA A N 1
ATOM 2951 C CA . ALA A 1 361 ? 35.581 -6.585 -31.485 1.00 91.38 361 ALA A CA 1
ATOM 2952 C C . ALA A 1 361 ? 36.872 -5.803 -31.225 1.00 91.38 361 ALA A C 1
ATOM 2954 O O . ALA A 1 361 ? 37.962 -6.333 -31.421 1.00 91.38 361 ALA A O 1
ATOM 2955 N N . PHE A 1 362 ? 36.749 -4.550 -30.801 1.00 89.62 362 PHE A N 1
ATOM 2956 C CA . PHE A 1 362 ? 37.857 -3.676 -30.420 1.00 89.62 362 PHE A CA 1
ATOM 2957 C C . PHE A 1 362 ? 38.218 -3.826 -28.940 1.00 89.62 362 PHE A C 1
ATOM 2959 O O . PHE A 1 362 ? 39.396 -3.832 -28.589 1.00 89.62 362 PHE A O 1
ATOM 2966 N N . ALA A 1 363 ? 37.201 -3.934 -28.088 1.00 90.19 363 ALA A N 1
ATOM 2967 C CA . ALA A 1 363 ? 37.370 -4.164 -26.665 1.00 90.19 363 ALA A CA 1
ATOM 2968 C C . ALA A 1 363 ? 36.201 -4.983 -26.118 1.00 90.19 363 ALA A C 1
ATOM 2970 O O . ALA A 1 363 ? 35.091 -4.921 -26.648 1.00 90.19 363 ALA A O 1
ATOM 2971 N N . THR A 1 364 ? 36.445 -5.745 -25.059 1.00 92.50 364 THR A N 1
ATOM 2972 C CA . THR A 1 364 ? 35.401 -6.441 -24.300 1.00 92.50 364 THR A CA 1
ATOM 2973 C C . THR A 1 364 ? 35.523 -6.063 -22.837 1.00 92.50 364 THR A C 1
ATOM 2975 O O . THR A 1 364 ? 36.607 -6.148 -22.267 1.00 92.50 364 THR A O 1
ATOM 2978 N N . VAL A 1 365 ? 34.414 -5.655 -22.236 1.00 90.50 365 VAL A N 1
ATOM 2979 C CA . VAL A 1 365 ? 34.292 -5.501 -20.787 1.00 90.50 365 VAL A CA 1
ATOM 2980 C C . VAL A 1 365 ? 33.365 -6.596 -20.295 1.00 90.50 365 VAL A C 1
ATOM 2982 O O . VAL A 1 365 ? 32.293 -6.794 -20.864 1.00 90.50 365 VAL A O 1
ATOM 2985 N N . SER A 1 366 ? 33.769 -7.309 -19.251 1.00 89.56 366 SER A N 1
ATOM 2986 C CA . SER A 1 366 ? 32.942 -8.331 -18.621 1.00 89.56 366 SER A CA 1
ATOM 2987 C C . SER A 1 366 ? 32.982 -8.240 -17.107 1.00 89.56 366 SER A C 1
ATOM 2989 O O . SER A 1 366 ? 34.029 -7.930 -16.547 1.00 89.56 366 SER A O 1
ATOM 2991 N N . PHE A 1 367 ? 31.867 -8.534 -16.458 1.00 83.94 367 PHE A N 1
ATOM 2992 C CA . PHE A 1 367 ? 31.717 -8.574 -15.002 1.00 83.94 367 PHE A CA 1
ATOM 2993 C C . PHE A 1 367 ? 30.541 -9.500 -14.667 1.00 83.94 367 PHE A C 1
ATOM 2995 O O . PHE A 1 367 ? 29.870 -9.995 -15.572 1.00 83.94 367 PHE A O 1
ATOM 3002 N N . ASP A 1 368 ? 30.313 -9.796 -13.395 1.00 80.50 368 ASP A N 1
ATOM 3003 C CA . ASP A 1 368 ? 29.196 -10.651 -12.992 1.00 80.50 368 ASP A CA 1
ATOM 3004 C C . ASP A 1 368 ? 27.878 -9.868 -12.840 1.00 80.50 368 ASP A C 1
ATOM 3006 O O . ASP A 1 368 ? 27.831 -8.641 -12.898 1.00 80.50 368 ASP A O 1
ATOM 3010 N N . GLU A 1 369 ? 26.772 -10.569 -12.631 1.00 69.00 369 GLU A N 1
ATOM 3011 C CA . GLU A 1 369 ? 25.443 -9.967 -12.439 1.00 69.00 369 GLU A CA 1
ATOM 3012 C C . GLU A 1 369 ? 25.302 -9.074 -11.188 1.00 69.00 369 GLU A C 1
ATOM 3014 O O . GLU A 1 369 ? 24.275 -8.420 -11.015 1.00 69.00 369 GLU A O 1
ATOM 3019 N N . ARG A 1 370 ? 26.324 -9.004 -10.320 1.00 71.50 370 ARG A N 1
ATOM 3020 C CA . ARG A 1 370 ? 26.325 -8.147 -9.121 1.00 71.50 370 ARG A CA 1
ATOM 3021 C C . ARG A 1 370 ? 26.772 -6.718 -9.422 1.00 71.50 370 ARG A C 1
ATOM 3023 O O . ARG A 1 370 ? 26.678 -5.865 -8.542 1.00 71.50 370 ARG A O 1
ATOM 3030 N N . TYR A 1 371 ? 27.248 -6.449 -10.642 1.00 67.88 371 TYR A N 1
ATOM 3031 C CA . TYR A 1 371 ? 27.755 -5.139 -11.067 1.00 67.88 371 TYR A CA 1
ATOM 3032 C C . TYR A 1 371 ? 28.909 -4.618 -10.190 1.00 67.88 371 TYR A C 1
ATOM 3034 O O . TYR A 1 371 ? 29.100 -3.409 -10.041 1.00 67.88 371 TYR A O 1
ATOM 3042 N N . ASP A 1 372 ? 29.699 -5.526 -9.612 1.00 66.75 372 ASP A N 1
ATOM 3043 C CA . ASP A 1 372 ? 30.827 -5.173 -8.756 1.00 66.75 372 ASP A CA 1
ATOM 3044 C C . ASP A 1 372 ? 32.101 -4.963 -9.592 1.00 66.75 372 ASP A C 1
ATOM 3046 O O . ASP A 1 372 ? 32.577 -5.839 -10.319 1.00 66.75 372 ASP A O 1
ATOM 3050 N N . SER A 1 373 ? 32.677 -3.766 -9.456 1.00 70.44 373 SER A N 1
ATOM 3051 C CA . SER A 1 373 ? 33.917 -3.363 -10.121 1.00 70.44 373 SER A CA 1
ATOM 3052 C C . SER A 1 373 ? 35.124 -4.257 -9.809 1.00 70.44 373 SER A C 1
ATOM 3054 O O . SER A 1 373 ? 36.063 -4.274 -10.601 1.00 70.44 373 SER A O 1
ATOM 3056 N N . SER A 1 374 ? 35.108 -5.014 -8.707 1.00 75.31 374 SER A N 1
ATOM 3057 C CA . SER A 1 374 ? 36.174 -5.959 -8.353 1.00 75.31 374 SER A CA 1
ATOM 3058 C C . SER A 1 374 ? 36.229 -7.182 -9.282 1.00 75.31 374 SER A C 1
ATOM 3060 O O . SER A 1 374 ? 37.295 -7.773 -9.457 1.00 75.31 374 SER A O 1
ATOM 3062 N N . TYR A 1 375 ? 35.118 -7.514 -9.950 1.00 77.50 375 TYR A N 1
ATOM 3063 C CA . TYR A 1 375 ? 35.024 -8.601 -10.936 1.00 77.50 375 TYR A CA 1
ATOM 3064 C C . TYR A 1 375 ? 35.129 -8.106 -12.380 1.00 77.50 375 TYR A C 1
ATOM 3066 O O . TYR A 1 375 ? 34.991 -8.891 -13.323 1.00 77.50 375 TYR A O 1
ATOM 3074 N N . LEU A 1 376 ? 35.381 -6.809 -12.570 1.00 82.19 376 LEU A N 1
ATOM 3075 C CA . LEU A 1 376 ? 35.496 -6.211 -13.887 1.00 82.19 376 LEU A CA 1
ATOM 3076 C C . LEU A 1 376 ? 36.789 -6.661 -14.571 1.00 82.19 376 LEU A C 1
ATOM 3078 O O . LEU A 1 376 ? 37.902 -6.368 -14.137 1.00 82.19 376 LEU A O 1
ATOM 3082 N N . LYS A 1 377 ? 36.628 -7.341 -15.702 1.00 88.12 377 LYS A N 1
ATOM 3083 C CA . LYS A 1 377 ? 37.701 -7.691 -16.630 1.00 88.12 377 LYS A CA 1
ATOM 3084 C C . LYS A 1 377 ? 37.540 -6.861 -17.887 1.00 88.12 377 LYS A C 1
ATOM 3086 O O . LYS A 1 377 ? 36.456 -6.811 -18.464 1.00 88.12 377 LYS A O 1
ATOM 3091 N N . THR A 1 378 ? 38.625 -6.224 -18.312 1.00 87.06 378 THR A N 1
ATOM 3092 C CA . THR A 1 378 ? 38.644 -5.489 -19.575 1.00 87.06 378 THR A CA 1
ATOM 3093 C C . THR A 1 378 ? 39.752 -5.995 -20.476 1.00 87.06 378 THR A C 1
ATOM 3095 O O . THR A 1 378 ? 40.915 -6.042 -20.085 1.00 87.06 378 THR A O 1
ATOM 3098 N N . GLU A 1 379 ? 39.385 -6.313 -21.708 1.00 89.75 379 GLU A N 1
ATOM 3099 C CA . GLU A 1 379 ? 40.285 -6.763 -22.756 1.00 89.75 379 GLU A CA 1
ATOM 3100 C C . GLU A 1 379 ? 40.270 -5.737 -23.890 1.00 89.75 379 GLU A C 1
ATOM 3102 O O . GLU A 1 379 ? 39.304 -5.645 -24.644 1.00 89.75 379 GLU A O 1
ATOM 3107 N N . TYR A 1 380 ? 41.347 -4.960 -24.023 1.00 84.69 380 TYR A N 1
ATOM 3108 C CA . TYR A 1 380 ? 41.535 -3.984 -25.106 1.00 84.69 380 TYR A CA 1
ATOM 3109 C C . TYR A 1 380 ? 42.341 -4.582 -26.266 1.00 84.69 380 TYR A C 1
ATOM 3111 O O . TYR A 1 380 ? 43.315 -3.990 -26.732 1.00 84.69 380 TYR A O 1
ATOM 3119 N N . GLN A 1 381 ? 41.977 -5.787 -26.702 1.00 85.38 381 GLN A N 1
ATOM 3120 C CA . GLN A 1 381 ? 42.595 -6.432 -27.856 1.00 85.38 381 GLN A CA 1
ATOM 3121 C C . GLN A 1 381 ? 41.578 -6.642 -28.967 1.00 85.38 381 GLN A C 1
ATOM 3123 O O . GLN A 1 381 ? 40.491 -7.179 -28.758 1.00 85.38 381 GLN A O 1
ATOM 3128 N N . SER A 1 382 ? 41.983 -6.243 -30.174 1.00 88.00 382 SER A N 1
ATOM 3129 C CA . SER A 1 382 ? 41.206 -6.509 -31.374 1.00 88.00 382 SER A CA 1
ATOM 3130 C C . SER A 1 382 ? 41.117 -8.014 -31.602 1.00 88.00 382 SER A C 1
ATOM 3132 O O . SER A 1 382 ? 42.141 -8.687 -31.723 1.00 88.00 382 SER A O 1
ATOM 3134 N N . ARG A 1 383 ? 39.897 -8.542 -31.686 1.00 93.56 383 ARG A N 1
ATOM 3135 C CA . ARG A 1 383 ? 39.643 -9.964 -31.941 1.00 93.56 383 ARG A CA 1
ATOM 3136 C C . ARG A 1 383 ? 38.456 -10.154 -32.870 1.00 93.56 383 ARG A C 1
ATOM 3138 O O . ARG A 1 383 ? 37.598 -9.285 -33.016 1.00 93.56 383 ARG A O 1
ATOM 3145 N N . ASN A 1 384 ? 38.383 -11.324 -33.492 1.00 93.62 384 ASN A N 1
ATOM 3146 C CA . ASN A 1 384 ? 37.181 -11.704 -34.222 1.00 93.62 384 ASN A CA 1
ATOM 3147 C C . ASN A 1 384 ? 36.005 -11.841 -33.242 1.00 93.62 384 ASN A C 1
ATOM 3149 O O . ASN A 1 384 ? 36.177 -12.305 -32.111 1.00 93.62 384 ASN A O 1
ATOM 3153 N N . PHE A 1 385 ? 34.810 -11.458 -33.691 1.00 93.81 385 PHE A N 1
ATOM 3154 C CA . PHE A 1 385 ? 33.587 -11.747 -32.949 1.00 93.81 385 PHE A CA 1
ATOM 3155 C C . PHE A 1 385 ? 33.408 -13.254 -32.777 1.00 93.81 385 PHE A C 1
ATOM 3157 O O . PHE A 1 385 ? 33.628 -14.020 -33.727 1.00 93.81 385 PHE A O 1
ATOM 3164 N N . THR A 1 386 ? 32.929 -13.665 -31.605 1.00 94.69 386 THR A N 1
ATOM 3165 C CA . THR A 1 386 ? 32.389 -15.015 -31.429 1.00 94.69 386 THR A CA 1
ATOM 3166 C C . THR A 1 386 ? 31.193 -15.224 -32.373 1.00 94.69 386 THR A C 1
ATOM 3168 O O . THR A 1 386 ? 30.603 -14.253 -32.866 1.00 94.69 386 THR A O 1
ATOM 3171 N N . PRO A 1 387 ? 30.781 -16.475 -32.654 1.00 93.31 387 PRO A N 1
ATOM 3172 C CA . PRO A 1 387 ? 29.605 -16.725 -33.486 1.00 93.31 387 PRO A CA 1
ATOM 3173 C C . PRO A 1 387 ? 28.332 -16.037 -32.973 1.00 93.31 387 PRO A C 1
ATOM 3175 O O . PRO A 1 387 ? 27.505 -15.615 -33.780 1.00 93.31 387 PRO A O 1
ATOM 3178 N N . TYR A 1 388 ? 28.179 -15.905 -31.652 1.00 93.31 388 TYR A N 1
ATOM 3179 C CA . TYR A 1 388 ? 27.038 -15.227 -31.039 1.00 93.31 388 TYR A CA 1
ATOM 3180 C C . TYR A 1 388 ? 27.140 -13.702 -31.163 1.00 93.31 388 TYR A C 1
ATOM 3182 O O . TYR A 1 388 ? 26.221 -13.069 -31.681 1.00 93.31 388 TYR A O 1
ATOM 3190 N N . GLU A 1 389 ? 28.291 -13.118 -30.819 1.00 94.88 389 GLU A N 1
ATOM 3191 C CA . GLU A 1 389 ? 28.547 -11.679 -30.979 1.00 94.88 389 GLU A CA 1
ATOM 3192 C C . GLU A 1 389 ? 28.360 -11.225 -32.424 1.00 94.88 389 GLU A C 1
ATOM 3194 O O . GLU A 1 389 ? 27.773 -10.178 -32.675 1.00 94.88 389 GLU A O 1
ATOM 3199 N N . ARG A 1 390 ? 28.789 -12.045 -33.392 1.00 92.25 390 ARG A N 1
ATOM 3200 C CA . ARG A 1 390 ? 28.611 -11.764 -34.819 1.00 92.25 390 ARG A CA 1
ATOM 3201 C C . ARG A 1 390 ? 27.134 -11.637 -35.198 1.00 92.25 390 ARG A C 1
ATOM 3203 O O . ARG A 1 390 ? 26.817 -10.819 -36.057 1.00 92.25 390 ARG A O 1
ATOM 3210 N N . LYS A 1 391 ? 26.242 -12.425 -34.584 1.00 91.19 391 LYS A N 1
ATOM 3211 C CA . LYS A 1 391 ? 24.790 -12.331 -34.814 1.00 91.19 391 LYS A CA 1
ATOM 3212 C C . LYS A 1 391 ? 24.234 -11.025 -34.246 1.00 91.19 391 LYS A C 1
ATOM 3214 O O . LYS A 1 391 ? 23.553 -10.313 -34.975 1.00 91.19 391 LYS A O 1
ATOM 3219 N N . LEU A 1 392 ? 24.566 -10.693 -32.995 1.00 93.06 392 LEU A N 1
ATOM 3220 C CA . LEU A 1 392 ? 24.124 -9.447 -32.351 1.00 93.06 392 LEU A CA 1
ATOM 3221 C C . LEU A 1 392 ? 24.628 -8.214 -33.106 1.00 93.06 392 LEU A C 1
ATOM 3223 O O . LEU A 1 392 ? 23.868 -7.292 -33.372 1.00 93.06 392 LEU A O 1
ATOM 3227 N N . TYR A 1 393 ? 25.893 -8.239 -33.517 1.00 91.69 393 TYR A N 1
ATOM 3228 C CA . TYR A 1 393 ? 26.511 -7.209 -34.340 1.00 91.69 393 TYR A CA 1
ATOM 3229 C C . TYR A 1 393 ? 25.787 -7.025 -35.686 1.00 91.69 393 TYR A C 1
ATOM 3231 O O . TYR A 1 393 ? 25.482 -5.902 -36.072 1.00 91.69 393 TYR A O 1
ATOM 3239 N N . GLN A 1 394 ? 25.466 -8.116 -36.392 1.00 89.75 394 GLN A N 1
ATOM 3240 C CA . GLN A 1 394 ? 24.730 -8.043 -37.662 1.00 89.75 394 GLN A CA 1
ATOM 3241 C C . GLN A 1 394 ? 23.334 -7.441 -37.481 1.00 89.75 394 GLN A C 1
ATOM 3243 O O . GLN A 1 394 ? 22.922 -6.609 -38.287 1.00 89.75 394 GLN A O 1
ATOM 3248 N N . MET A 1 395 ? 22.632 -7.828 -36.413 1.00 92.19 395 MET A N 1
ATOM 3249 C CA . MET A 1 395 ? 21.339 -7.243 -36.053 1.00 92.19 395 MET A CA 1
ATOM 3250 C C . MET A 1 395 ? 21.472 -5.747 -35.736 1.00 92.19 395 MET A C 1
ATOM 3252 O O . MET A 1 395 ? 20.675 -4.953 -36.221 1.00 92.19 395 MET A O 1
ATOM 3256 N N . TYR A 1 396 ? 22.505 -5.354 -34.985 1.00 91.88 396 TYR A N 1
ATOM 3257 C CA . TYR A 1 396 ? 22.783 -3.959 -34.642 1.00 91.88 396 TYR A CA 1
ATOM 3258 C C . TYR A 1 396 ? 23.022 -3.089 -35.883 1.00 91.88 396 TYR A C 1
ATOM 3260 O O . TYR A 1 396 ? 22.392 -2.048 -36.028 1.00 91.88 396 TYR A O 1
ATOM 3268 N N . VAL A 1 397 ? 23.906 -3.514 -36.794 1.00 88.69 397 VAL A N 1
ATOM 3269 C CA . VAL A 1 397 ? 24.209 -2.750 -38.019 1.00 88.69 397 VAL A CA 1
ATOM 3270 C C . VAL A 1 397 ? 22.971 -2.628 -38.903 1.00 88.69 397 VAL A C 1
ATOM 3272 O O . VAL A 1 397 ? 22.640 -1.532 -39.339 1.00 88.69 397 VAL A O 1
ATOM 3275 N N . SER A 1 398 ? 22.232 -3.725 -39.081 1.00 88.69 398 SER A N 1
ATOM 3276 C CA . SER A 1 398 ? 20.994 -3.701 -39.869 1.00 88.69 398 SER A CA 1
ATOM 3277 C C . SER A 1 398 ? 19.953 -2.760 -39.252 1.00 88.69 398 SER A C 1
ATOM 3279 O O . SER A 1 398 ? 19.270 -2.036 -39.967 1.00 88.69 398 SER A O 1
ATOM 3281 N N . ALA A 1 399 ? 19.849 -2.726 -37.920 1.00 89.88 399 ALA A N 1
ATOM 3282 C CA . ALA A 1 399 ? 18.967 -1.798 -37.223 1.00 89.88 399 ALA A CA 1
ATOM 3283 C C . ALA A 1 399 ? 19.380 -0.335 -37.424 1.00 89.88 399 ALA A C 1
ATOM 3285 O O . ALA A 1 399 ? 18.511 0.503 -37.626 1.00 89.88 399 ALA A O 1
ATOM 3286 N N . ILE A 1 400 ? 20.680 -0.018 -37.411 1.00 87.38 400 ILE A N 1
ATOM 3287 C CA . ILE A 1 400 ? 21.176 1.337 -37.701 1.00 87.38 400 ILE A CA 1
ATOM 3288 C C . ILE A 1 400 ? 20.719 1.807 -39.085 1.00 87.38 400 ILE A C 1
ATOM 3290 O O . ILE A 1 400 ? 20.278 2.948 -39.214 1.00 87.38 400 ILE A O 1
ATOM 3294 N N . ASP A 1 401 ? 20.804 0.945 -40.098 1.00 85.81 401 ASP A N 1
ATOM 3295 C CA . ASP A 1 401 ? 20.378 1.287 -41.457 1.00 85.81 401 ASP A CA 1
ATOM 3296 C C . ASP A 1 401 ? 18.861 1.516 -41.518 1.00 85.81 401 ASP A C 1
ATOM 3298 O O . ASP A 1 401 ? 18.412 2.554 -42.001 1.00 85.81 401 ASP A O 1
ATOM 3302 N N . VAL A 1 402 ? 18.075 0.641 -40.883 1.00 85.94 402 VAL A N 1
ATOM 3303 C CA . VAL A 1 402 ? 16.619 0.821 -40.749 1.00 85.94 402 VAL A CA 1
ATOM 3304 C C . VAL A 1 402 ? 16.265 2.138 -40.040 1.00 85.94 402 VAL A C 1
ATOM 3306 O O . VAL A 1 402 ? 15.380 2.861 -40.489 1.00 85.94 402 VAL A O 1
ATOM 3309 N N . ILE A 1 403 ? 16.963 2.494 -38.956 1.00 84.88 403 ILE A N 1
ATOM 3310 C CA . ILE A 1 403 ? 16.726 3.735 -38.194 1.00 84.88 403 ILE A CA 1
ATOM 3311 C C . ILE A 1 403 ? 17.038 4.983 -39.035 1.00 84.88 403 ILE A C 1
ATOM 3313 O O . ILE A 1 403 ? 16.358 6.003 -38.889 1.00 84.88 403 ILE A O 1
ATOM 3317 N N . LYS A 1 404 ? 18.065 4.934 -39.898 1.00 82.88 404 LYS A N 1
ATOM 3318 C CA . LYS A 1 404 ? 18.400 6.037 -40.817 1.00 82.88 404 LYS A CA 1
ATOM 3319 C C . LYS A 1 404 ? 17.272 6.274 -41.824 1.00 82.88 404 LYS A C 1
ATOM 3321 O O . LYS A 1 404 ? 16.917 7.430 -42.054 1.00 82.88 404 LYS A O 1
ATOM 3326 N N . ASP A 1 405 ? 16.692 5.196 -42.348 1.00 76.19 405 ASP A N 1
ATOM 3327 C CA . ASP A 1 405 ? 15.657 5.240 -43.386 1.00 76.19 405 ASP A CA 1
ATOM 3328 C C . ASP A 1 405 ? 14.251 5.531 -42.838 1.00 76.19 405 ASP A C 1
ATOM 3330 O O . ASP A 1 405 ? 13.440 6.149 -43.526 1.00 76.19 405 ASP A O 1
ATOM 3334 N N . TYR A 1 406 ? 13.961 5.169 -41.581 1.00 69.94 406 TYR A N 1
ATOM 3335 C CA . TYR A 1 406 ? 12.641 5.337 -40.944 1.00 69.94 406 TYR A CA 1
ATOM 3336 C C . TYR A 1 406 ? 12.221 6.806 -40.698 1.00 69.94 406 TYR A C 1
ATOM 3338 O O . TYR A 1 406 ? 11.204 7.080 -40.069 1.00 69.94 406 TYR A O 1
ATOM 3346 N N . ASN A 1 407 ? 12.985 7.775 -41.214 1.00 56.25 407 ASN A N 1
ATOM 3347 C CA . ASN A 1 407 ? 12.649 9.196 -41.296 1.00 56.25 407 ASN A CA 1
ATOM 3348 C C . ASN A 1 407 ? 12.115 9.812 -39.983 1.00 56.25 407 ASN A C 1
ATOM 3350 O O . ASN A 1 407 ? 11.188 10.621 -39.983 1.00 56.25 407 ASN A O 1
ATOM 3354 N N . LEU A 1 408 ? 12.761 9.500 -38.852 1.00 56.31 408 LEU A N 1
ATOM 3355 C CA . LEU A 1 408 ? 12.543 10.137 -37.538 1.00 56.31 408 LEU A CA 1
ATOM 3356 C C . LEU A 1 408 ? 13.057 11.601 -37.503 1.00 56.31 408 LEU A C 1
ATOM 3358 O O . LEU A 1 408 ? 13.546 12.087 -36.487 1.00 56.31 408 LEU A O 1
ATOM 3362 N N . GLN A 1 409 ? 13.010 12.312 -38.635 1.00 42.78 409 GLN A N 1
ATOM 3363 C CA . GLN A 1 409 ? 13.728 13.563 -38.910 1.00 42.78 409 GLN A CA 1
ATOM 3364 C C . GLN A 1 409 ? 13.280 14.790 -38.106 1.00 42.78 409 GLN A C 1
ATOM 3366 O O . GLN A 1 409 ? 13.928 15.830 -38.195 1.00 42.78 409 GLN A O 1
ATOM 3371 N N . LYS A 1 410 ? 12.274 14.693 -37.234 1.00 49.19 410 LYS A N 1
ATOM 3372 C CA . LYS A 1 410 ? 12.129 15.670 -36.144 1.00 49.19 410 LYS A CA 1
ATOM 3373 C C . LYS A 1 410 ? 12.982 15.229 -34.958 1.00 49.19 410 LYS A C 1
ATOM 3375 O O . LYS A 1 410 ? 12.464 14.916 -33.893 1.00 49.19 410 LYS A O 1
ATOM 3380 N N . ARG A 1 411 ? 14.303 15.161 -35.162 1.00 56.34 411 ARG A N 1
ATOM 3381 C CA . ARG A 1 411 ? 15.241 14.873 -34.076 1.00 56.34 411 ARG A CA 1
ATOM 3382 C C . ARG A 1 411 ? 15.262 16.066 -33.139 1.00 56.34 411 ARG A C 1
ATOM 3384 O O . ARG A 1 411 ? 15.854 17.096 -33.451 1.00 56.34 411 ARG A O 1
ATOM 3391 N N . ASP A 1 412 ? 14.636 15.902 -31.986 1.00 63.47 412 ASP A N 1
ATOM 3392 C CA . ASP A 1 412 ? 15.016 16.686 -30.830 1.00 63.47 412 ASP A CA 1
ATOM 3393 C C . ASP A 1 412 ? 16.480 16.340 -30.510 1.00 63.47 412 ASP A C 1
ATOM 3395 O O . ASP A 1 412 ? 16.816 15.202 -30.184 1.00 63.47 412 ASP A O 1
ATOM 3399 N N . THR A 1 413 ? 17.388 17.305 -30.658 1.00 72.75 413 THR A N 1
ATOM 3400 C CA . THR A 1 413 ? 18.815 17.116 -30.349 1.00 72.75 413 THR A CA 1
ATOM 3401 C C . THR A 1 413 ? 19.061 16.837 -28.864 1.00 72.75 413 THR A C 1
ATOM 3403 O O . THR A 1 413 ? 20.190 16.549 -28.469 1.00 72.75 413 THR A O 1
ATOM 3406 N N . SER A 1 414 ? 18.026 16.931 -28.026 1.00 76.06 414 SER A N 1
ATOM 3407 C CA . SER A 1 414 ? 18.072 16.575 -26.615 1.00 76.06 414 SER A CA 1
ATOM 3408 C C . SER A 1 414 ? 17.893 15.080 -26.333 1.00 76.06 414 SER A C 1
ATOM 3410 O O . SER A 1 414 ? 17.969 14.712 -25.165 1.00 76.06 414 SER A O 1
ATOM 3412 N N . VAL A 1 415 ? 17.730 14.210 -27.342 1.00 82.69 415 VAL A N 1
ATOM 3413 C CA . VAL A 1 415 ? 17.626 12.748 -27.150 1.00 82.69 415 VAL A CA 1
ATOM 3414 C C . VAL A 1 415 ? 18.630 11.939 -27.986 1.00 82.69 415 VAL A C 1
ATOM 3416 O O . VAL A 1 415 ? 19.188 12.430 -28.970 1.00 82.69 415 VAL A O 1
ATOM 3419 N N . HIS A 1 416 ? 18.863 10.682 -27.603 1.00 85.38 416 HIS A N 1
ATOM 3420 C CA . HIS A 1 416 ? 19.623 9.679 -28.357 1.00 85.38 416 HIS A CA 1
ATOM 3421 C C . HIS A 1 416 ? 18.954 8.296 -28.276 1.00 85.38 416 HIS A C 1
ATOM 3423 O O . HIS A 1 416 ? 18.089 8.067 -27.434 1.00 85.38 416 HIS A O 1
ATOM 3429 N N . PHE A 1 417 ? 19.357 7.363 -29.148 1.00 87.25 417 PHE A N 1
ATOM 3430 C CA . PHE A 1 417 ? 18.862 5.983 -29.120 1.00 87.25 417 PHE A CA 1
ATOM 3431 C C . PHE A 1 417 ? 19.843 5.034 -28.436 1.00 87.25 417 PHE A C 1
ATOM 3433 O O . PHE A 1 417 ? 21.041 5.041 -28.730 1.00 87.25 417 PHE A O 1
ATOM 3440 N N . ILE A 1 418 ? 19.307 4.144 -27.605 1.00 88.62 418 ILE A N 1
ATOM 3441 C CA . ILE A 1 418 ? 19.974 2.917 -27.175 1.00 88.62 418 ILE A CA 1
ATOM 3442 C C . ILE A 1 418 ? 19.439 1.770 -28.034 1.00 88.62 418 ILE A C 1
ATOM 3444 O O . ILE A 1 418 ? 18.236 1.534 -28.094 1.00 88.62 418 ILE A O 1
ATOM 3448 N N . ILE A 1 419 ? 20.345 1.046 -28.692 1.00 91.69 419 ILE A N 1
ATOM 3449 C CA . ILE A 1 419 ? 20.017 -0.055 -29.606 1.00 91.69 419 ILE A CA 1
ATOM 3450 C C . ILE A 1 419 ? 20.471 -1.365 -28.969 1.00 91.69 419 ILE A C 1
ATOM 3452 O O . ILE A 1 419 ? 21.664 -1.564 -28.732 1.00 91.69 419 ILE A O 1
ATOM 3456 N N . GLN A 1 420 ? 19.525 -2.260 -28.691 1.00 94.56 420 GLN A N 1
ATOM 3457 C CA . GLN A 1 420 ? 19.752 -3.477 -27.912 1.00 94.56 420 GLN A CA 1
ATOM 3458 C C . GLN A 1 420 ? 19.259 -4.709 -28.683 1.00 94.56 420 GLN A C 1
ATOM 3460 O O . GLN A 1 420 ? 18.064 -5.016 -28.678 1.00 94.56 420 GLN A O 1
ATOM 3465 N N . PRO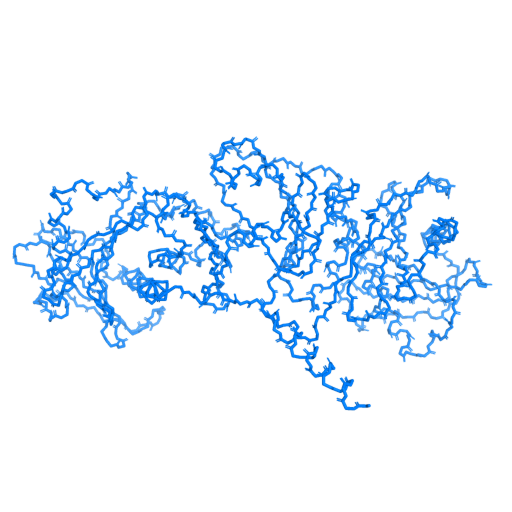 A 1 421 ? 20.163 -5.432 -29.368 1.00 94.19 421 PRO A N 1
ATOM 3466 C CA . PRO A 1 421 ? 19.835 -6.708 -29.990 1.00 94.19 421 PRO A CA 1
ATOM 3467 C C . PRO A 1 421 ? 19.566 -7.787 -28.935 1.00 94.19 421 PRO A C 1
ATOM 3469 O O . PRO A 1 421 ? 20.393 -8.030 -28.057 1.00 94.19 421 PRO A O 1
ATOM 3472 N N . VAL A 1 422 ? 18.434 -8.475 -29.059 1.00 91.88 422 VAL A N 1
ATOM 3473 C CA . VAL A 1 422 ? 17.994 -9.562 -28.180 1.00 91.88 422 VAL A CA 1
ATOM 3474 C C . VAL A 1 422 ? 17.688 -10.797 -29.024 1.00 91.88 422 VAL A C 1
ATOM 3476 O O . VAL A 1 422 ? 16.935 -10.741 -30.000 1.00 91.88 422 VAL A O 1
ATOM 3479 N N . ILE A 1 423 ? 18.279 -11.930 -28.642 1.00 89.69 423 ILE A N 1
ATOM 3480 C CA . ILE A 1 423 ? 17.995 -13.246 -29.220 1.00 89.69 423 ILE A CA 1
ATOM 3481 C C . ILE A 1 423 ? 17.433 -14.117 -28.098 1.00 89.69 423 ILE A C 1
ATOM 3483 O O . ILE A 1 423 ? 18.158 -14.454 -27.167 1.00 89.69 423 ILE A O 1
ATOM 3487 N N . SER A 1 424 ? 16.155 -14.479 -28.198 1.00 82.62 424 SER A N 1
ATOM 3488 C CA . SER A 1 424 ? 15.459 -15.316 -27.216 1.00 82.62 424 SER A CA 1
ATOM 3489 C C . SER A 1 424 ? 14.771 -16.474 -27.935 1.00 82.62 424 SER A C 1
ATOM 3491 O O . SER A 1 424 ? 13.844 -16.275 -28.723 1.00 82.62 424 SER A O 1
ATOM 3493 N N . GLY A 1 425 ? 15.276 -17.695 -27.741 1.00 82.94 425 GLY A N 1
ATOM 3494 C CA . GLY A 1 425 ? 14.821 -18.869 -28.489 1.00 82.94 425 GLY A CA 1
ATOM 3495 C C . GLY A 1 425 ? 14.950 -18.672 -30.006 1.00 82.94 425 GLY A C 1
ATOM 3496 O O . GLY A 1 425 ? 16.046 -18.464 -30.531 1.00 82.94 425 GLY A O 1
ATOM 3497 N N . SER A 1 426 ? 13.827 -18.743 -30.727 1.00 82.19 426 SER A N 1
ATOM 3498 C CA . SER A 1 426 ? 13.768 -18.461 -32.169 1.00 82.19 426 SER A CA 1
ATOM 3499 C C . SER A 1 426 ? 13.561 -16.984 -32.515 1.00 82.19 426 SER A C 1
ATOM 3501 O O . SER A 1 426 ? 13.678 -16.631 -33.689 1.00 82.19 426 SER A O 1
ATOM 3503 N N . SER A 1 427 ? 13.241 -16.144 -31.529 1.00 84.81 427 SER A N 1
ATOM 3504 C CA . SER A 1 427 ? 12.955 -14.721 -31.701 1.00 84.81 427 SER A CA 1
ATOM 3505 C C . SER A 1 427 ? 14.243 -13.905 -31.789 1.00 84.81 427 SER A C 1
ATOM 3507 O O . SER A 1 427 ? 15.195 -14.129 -31.035 1.00 84.81 427 SER A O 1
ATOM 3509 N N . LYS A 1 428 ? 14.270 -12.949 -32.719 1.00 91.06 428 LYS A N 1
ATOM 3510 C CA . LYS A 1 428 ? 15.366 -11.997 -32.910 1.00 91.06 428 LYS A CA 1
ATOM 3511 C C . LYS A 1 428 ? 14.776 -10.601 -33.023 1.00 91.06 428 LYS A C 1
ATOM 3513 O O . LYS A 1 428 ? 14.164 -10.268 -34.037 1.00 91.06 428 LYS A O 1
ATOM 3518 N N . LYS A 1 429 ? 14.981 -9.793 -31.991 1.00 93.06 429 LYS A N 1
ATOM 3519 C CA . LYS A 1 429 ? 14.484 -8.420 -31.923 1.00 93.06 429 LYS A CA 1
ATOM 3520 C C . 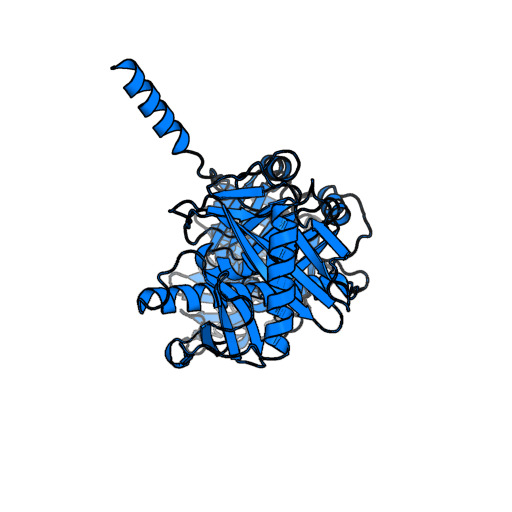LYS A 1 429 ? 15.645 -7.464 -31.710 1.00 93.06 429 LYS A C 1
ATOM 3522 O O . LYS A 1 429 ? 16.625 -7.813 -31.057 1.00 93.06 429 LYS A O 1
ATOM 3527 N N . VAL A 1 430 ? 15.543 -6.256 -32.238 1.00 94.00 430 VAL A N 1
ATOM 3528 C CA . VAL A 1 430 ? 16.392 -5.139 -31.822 1.00 94.00 430 VAL A CA 1
ATOM 3529 C C . VAL A 1 430 ? 15.491 -4.081 -31.230 1.00 94.00 430 VAL A C 1
ATOM 3531 O O . VAL A 1 430 ? 14.719 -3.468 -31.959 1.00 94.00 430 VAL A O 1
ATOM 3534 N N . TYR A 1 431 ? 15.583 -3.897 -29.918 1.00 93.88 431 TYR A N 1
ATOM 3535 C CA . TYR A 1 431 ? 14.880 -2.830 -29.222 1.00 93.88 431 TYR A CA 1
ATOM 3536 C C . TYR A 1 431 ? 15.636 -1.519 -29.422 1.00 93.88 431 TYR A C 1
ATOM 3538 O O . TYR A 1 431 ? 16.862 -1.474 -29.287 1.00 93.88 431 TYR A O 1
ATOM 3546 N N . VAL A 1 432 ? 14.901 -0.474 -29.780 1.00 91.44 432 VAL A N 1
ATOM 3547 C CA . VAL A 1 432 ? 15.399 0.882 -29.980 1.00 91.44 432 VAL A CA 1
ATOM 3548 C C . VAL A 1 432 ? 14.671 1.769 -28.985 1.00 91.44 432 VAL A C 1
ATOM 3550 O O . VAL A 1 432 ? 13.482 2.044 -29.129 1.00 91.44 432 VAL A O 1
ATOM 3553 N N . THR A 1 433 ? 15.402 2.176 -27.955 1.00 89.12 433 THR A N 1
ATOM 3554 C CA . THR A 1 433 ? 14.873 2.944 -26.830 1.00 89.12 433 THR A CA 1
ATOM 3555 C C . THR A 1 433 ? 15.366 4.380 -26.926 1.00 89.12 433 THR A C 1
ATOM 3557 O O . THR A 1 433 ? 16.566 4.610 -27.085 1.00 89.12 433 THR A O 1
ATOM 3560 N N . THR A 1 434 ? 14.464 5.347 -26.814 1.00 86.38 434 THR A N 1
ATOM 3561 C CA . THR A 1 434 ? 14.793 6.771 -26.752 1.00 86.38 434 THR A CA 1
ATOM 3562 C C . THR A 1 434 ? 15.217 7.148 -25.335 1.00 86.38 434 THR A C 1
ATOM 3564 O O . THR A 1 434 ? 14.569 6.766 -24.360 1.00 86.38 434 THR A O 1
ATOM 3567 N N . GLU A 1 435 ? 16.299 7.913 -25.224 1.00 83.12 435 GLU A N 1
ATOM 3568 C CA . GLU A 1 435 ? 16.865 8.406 -23.970 1.00 83.12 435 GLU A CA 1
ATOM 3569 C C . GLU A 1 435 ? 17.185 9.892 -24.055 1.00 83.12 435 GLU A C 1
ATOM 3571 O O . GLU A 1 435 ? 17.583 10.400 -25.102 1.00 83.12 435 GLU A O 1
ATOM 3576 N N . SER A 1 436 ? 17.061 10.590 -22.931 1.00 82.38 436 SER A N 1
ATOM 3577 C CA . SER A 1 436 ? 17.434 11.998 -22.827 1.00 82.38 436 SER A CA 1
ATOM 3578 C C . SER A 1 436 ? 18.957 12.170 -22.758 1.00 82.38 436 SER A C 1
ATOM 3580 O O . SER A 1 436 ? 19.656 11.441 -22.053 1.00 82.38 436 SER A O 1
ATOM 3582 N N . ASN A 1 437 ? 19.478 13.183 -23.450 1.00 81.31 437 ASN A N 1
ATOM 3583 C CA . ASN A 1 437 ? 20.848 13.684 -23.294 1.00 81.31 437 ASN A CA 1
ATOM 3584 C C . ASN A 1 437 ? 21.011 14.490 -21.992 1.00 81.31 437 ASN A C 1
ATOM 3586 O O . ASN A 1 437 ? 22.132 14.687 -21.525 1.00 81.31 437 ASN A O 1
ATOM 3590 N N . ASP A 1 438 ? 19.904 14.953 -21.406 1.00 78.88 438 ASP A N 1
ATOM 3591 C CA . ASP A 1 438 ? 19.856 15.586 -20.089 1.00 78.88 438 ASP A CA 1
ATOM 3592 C C . ASP A 1 438 ? 19.644 14.512 -19.002 1.00 78.88 438 ASP A C 1
ATOM 3594 O O . ASP A 1 438 ? 18.574 13.893 -18.972 1.00 78.88 438 ASP A O 1
ATOM 3598 N N . PRO A 1 439 ? 20.619 14.287 -18.098 1.00 67.25 439 PRO A N 1
ATOM 3599 C CA . PRO A 1 439 ? 20.540 13.253 -17.067 1.00 67.25 439 PRO A CA 1
ATOM 3600 C C . PRO A 1 439 ? 19.451 13.502 -16.011 1.00 67.25 439 PRO A C 1
ATOM 3602 O O . PRO A 1 439 ? 19.138 12.576 -15.263 1.00 67.25 439 PRO A O 1
ATOM 3605 N N . GLY A 1 440 ? 18.888 14.716 -15.936 1.00 67.88 440 GLY A N 1
ATOM 3606 C CA . GLY A 1 440 ? 17.760 15.068 -15.065 1.00 67.88 440 GLY A CA 1
ATOM 3607 C C . GLY A 1 440 ? 16.386 14.899 -15.722 1.00 67.88 440 GLY A C 1
ATOM 3608 O O . GLY A 1 440 ? 15.367 15.243 -15.121 1.00 67.88 440 GLY A O 1
ATOM 3609 N N . LYS A 1 441 ? 16.321 14.395 -16.958 1.00 71.25 441 LYS A N 1
ATOM 3610 C CA . LYS A 1 441 ? 15.060 14.136 -17.661 1.00 71.25 441 LYS A CA 1
ATOM 3611 C C . LYS A 1 441 ? 14.947 12.662 -18.004 1.00 71.25 441 LYS A C 1
ATOM 3613 O O . LYS A 1 441 ? 15.846 12.076 -18.600 1.00 71.25 441 LYS A O 1
ATOM 3618 N N . LEU A 1 442 ? 13.817 12.076 -17.641 1.00 73.12 442 LEU A N 1
ATOM 3619 C CA . LEU A 1 442 ? 13.422 10.744 -18.069 1.00 73.12 442 LEU A CA 1
ATOM 3620 C C . LEU A 1 442 ? 12.461 10.892 -19.247 1.00 73.12 442 LEU A C 1
ATOM 3622 O O . LEU A 1 442 ? 11.609 11.775 -19.234 1.00 73.12 442 LEU A O 1
ATOM 3626 N N . ILE A 1 443 ? 12.596 10.047 -20.262 1.00 75.69 443 ILE A N 1
ATOM 3627 C CA . ILE A 1 443 ? 11.705 10.052 -21.421 1.00 75.69 443 ILE A CA 1
ATOM 3628 C C . ILE A 1 443 ? 11.059 8.680 -21.575 1.00 75.69 443 ILE A C 1
ATOM 3630 O O . ILE A 1 443 ? 11.748 7.662 -21.626 1.00 75.69 443 ILE A O 1
ATOM 3634 N N . PHE A 1 444 ? 9.735 8.651 -21.646 1.00 77.00 444 PHE A N 1
ATOM 3635 C CA . PHE A 1 444 ? 8.969 7.478 -22.048 1.00 77.00 444 PHE A CA 1
ATOM 3636 C C . PHE A 1 444 ? 8.520 7.655 -23.493 1.00 77.00 444 PHE A C 1
ATOM 3638 O O . PHE A 1 444 ? 8.223 8.764 -23.924 1.00 77.00 444 PHE A O 1
ATOM 3645 N N . GLY A 1 445 ? 8.525 6.570 -24.252 1.00 78.62 445 GLY A N 1
ATOM 3646 C CA . GLY A 1 445 ? 8.037 6.563 -25.618 1.00 78.62 445 GLY A CA 1
ATOM 3647 C C . GLY A 1 445 ? 8.969 7.050 -26.724 1.00 78.62 445 GLY A C 1
ATOM 3648 O O . GLY A 1 445 ? 10.167 7.260 -26.528 1.00 78.62 445 GLY A O 1
ATOM 3649 N N . ASN A 1 446 ? 8.401 7.099 -27.936 1.00 80.69 446 ASN A N 1
ATOM 3650 C CA . ASN A 1 446 ? 9.115 7.000 -29.217 1.00 80.69 446 ASN A CA 1
ATOM 3651 C C . ASN A 1 446 ? 10.061 5.778 -29.288 1.00 80.69 446 ASN A C 1
ATOM 3653 O O . ASN A 1 446 ? 11.077 5.790 -29.985 1.00 80.69 446 ASN A O 1
ATOM 3657 N N . ASP A 1 447 ? 9.740 4.724 -28.536 1.00 87.31 447 ASP A N 1
ATOM 3658 C CA . ASP A 1 447 ? 10.463 3.462 -28.556 1.00 87.31 447 ASP A CA 1
ATOM 3659 C C . ASP A 1 447 ? 9.837 2.526 -29.601 1.00 87.31 447 ASP A C 1
ATOM 3661 O O . ASP A 1 447 ? 8.647 2.601 -29.923 1.00 87.31 447 ASP A O 1
ATOM 3665 N N . PHE A 1 448 ? 10.639 1.619 -30.144 1.00 88.69 448 PHE A N 1
ATOM 3666 C CA . PHE A 1 448 ? 10.173 0.591 -31.070 1.00 88.69 448 PHE A CA 1
ATOM 3667 C C . PHE A 1 448 ? 11.091 -0.623 -31.021 1.00 88.69 448 PHE A C 1
ATOM 3669 O O . PHE A 1 448 ? 12.199 -0.568 -30.487 1.00 88.69 448 PHE A O 1
ATOM 3676 N N . TYR A 1 449 ? 10.663 -1.731 -31.617 1.00 91.19 449 TYR A N 1
ATOM 3677 C CA . TYR A 1 449 ? 11.584 -2.815 -31.933 1.00 91.19 449 TYR A CA 1
ATOM 3678 C C . TYR A 1 449 ? 11.509 -3.226 -33.396 1.00 91.19 449 TYR A C 1
ATOM 3680 O O . TYR A 1 449 ? 10.488 -3.094 -34.069 1.00 91.19 449 TYR A O 1
ATOM 3688 N N . ILE A 1 450 ? 12.630 -3.737 -33.888 1.00 91.62 450 ILE A N 1
ATOM 3689 C CA . ILE A 1 450 ? 12.771 -4.285 -35.233 1.00 91.62 450 ILE A CA 1
ATOM 3690 C C . ILE A 1 450 ? 12.813 -5.803 -35.101 1.00 91.62 450 ILE A C 1
ATOM 3692 O O . ILE A 1 450 ? 13.668 -6.343 -34.395 1.00 91.62 450 ILE A O 1
ATOM 3696 N N . GLU A 1 451 ? 11.895 -6.496 -35.766 1.00 90.88 451 GLU A N 1
ATOM 3697 C CA . GLU A 1 451 ? 11.869 -7.958 -35.801 1.00 90.88 451 GLU A CA 1
ATOM 3698 C C . GLU A 1 451 ? 12.677 -8.479 -36.996 1.00 90.88 451 GLU A C 1
ATOM 3700 O O . GLU A 1 451 ? 12.541 -7.971 -38.109 1.00 90.88 451 GLU A O 1
ATOM 3705 N N . PHE A 1 452 ? 13.516 -9.496 -36.785 1.00 85.50 452 PHE A N 1
ATOM 3706 C CA . PHE A 1 452 ? 14.392 -10.064 -37.815 1.00 85.50 452 PHE A CA 1
ATOM 3707 C C . PHE A 1 452 ? 14.009 -11.493 -38.189 1.00 85.50 452 PHE A C 1
ATOM 3709 O O . PHE A 1 452 ? 13.791 -12.348 -37.327 1.00 85.50 452 PHE A O 1
ATOM 3716 N N . ALA A 1 453 ? 14.053 -11.792 -39.489 1.00 80.38 453 ALA A N 1
ATOM 3717 C CA . ALA A 1 453 ? 13.888 -13.146 -39.993 1.00 80.38 453 ALA A CA 1
ATOM 3718 C C . ALA A 1 453 ? 15.066 -14.051 -39.588 1.00 80.38 453 ALA A C 1
ATOM 3720 O O . ALA A 1 453 ? 16.173 -13.611 -39.237 1.00 80.38 453 ALA A O 1
ATOM 3721 N N . LYS A 1 454 ? 14.880 -15.374 -39.704 1.00 69.56 454 LYS A N 1
ATOM 3722 C CA . LYS A 1 454 ? 15.961 -16.347 -39.452 1.00 69.56 454 LYS A CA 1
ATOM 3723 C C . LYS A 1 454 ? 17.210 -16.073 -40.312 1.00 69.56 454 LYS A C 1
ATOM 3725 O O . LYS A 1 454 ? 18.314 -16.309 -39.815 1.00 69.56 454 LYS A O 1
ATOM 3730 N N . ASN A 1 455 ? 17.042 -15.520 -41.516 1.00 63.44 455 ASN A N 1
ATOM 3731 C CA . ASN A 1 455 ? 18.051 -15.287 -42.558 1.00 63.44 455 ASN A CA 1
ATOM 3732 C C . ASN A 1 455 ? 18.569 -13.832 -42.694 1.00 63.44 455 ASN A C 1
ATOM 3734 O O . ASN A 1 455 ? 19.294 -13.575 -43.646 1.00 63.44 455 ASN A O 1
ATOM 3738 N N . LYS A 1 456 ? 18.345 -12.960 -41.693 1.00 59.84 456 LYS A N 1
ATOM 3739 C CA . LYS A 1 456 ? 18.933 -11.601 -41.520 1.00 59.84 456 LYS A CA 1
ATOM 3740 C C . LYS A 1 456 ? 18.225 -10.424 -42.193 1.00 59.84 456 LYS A C 1
ATOM 3742 O O . LYS A 1 456 ? 18.583 -9.297 -41.869 1.00 59.84 456 LYS A O 1
ATOM 3747 N N . ASP A 1 457 ? 17.208 -10.650 -43.010 1.00 71.62 457 ASP A N 1
ATOM 3748 C CA . ASP A 1 457 ? 16.372 -9.547 -43.488 1.00 71.62 457 ASP A CA 1
ATOM 3749 C C . ASP A 1 457 ? 15.450 -9.079 -42.348 1.00 71.62 457 ASP A C 1
ATOM 3751 O O . ASP A 1 457 ? 14.896 -9.905 -41.606 1.00 71.62 457 ASP A O 1
ATOM 3755 N N . TYR A 1 458 ? 15.335 -7.761 -42.145 1.00 73.88 458 TYR A N 1
ATOM 3756 C CA . TYR A 1 458 ? 14.357 -7.229 -41.196 1.00 73.88 458 TYR A CA 1
ATOM 3757 C C . TYR A 1 458 ? 12.949 -7.520 -41.733 1.00 73.88 458 TYR A C 1
ATOM 3759 O O . TYR A 1 458 ? 12.699 -7.431 -42.933 1.00 73.88 458 TYR A O 1
ATOM 3767 N N . LEU A 1 459 ? 12.037 -7.918 -40.850 1.00 76.56 459 LEU A N 1
ATOM 3768 C CA . LEU A 1 459 ? 10.664 -8.276 -41.207 1.00 76.56 459 LEU A CA 1
ATOM 3769 C C . LEU A 1 459 ? 9.740 -7.069 -41.110 1.00 76.56 459 LEU A C 1
ATOM 3771 O O . LEU A 1 459 ? 8.988 -6.777 -42.034 1.00 76.56 459 LEU A O 1
ATOM 3775 N N . LYS A 1 460 ? 9.772 -6.393 -39.961 1.00 85.69 460 LYS A N 1
ATOM 3776 C CA . LYS A 1 460 ? 8.897 -5.263 -39.652 1.00 85.69 460 LYS A CA 1
ATOM 3777 C C . LYS A 1 460 ? 9.455 -4.437 -38.501 1.00 85.69 460 LYS A C 1
ATOM 3779 O O . LYS A 1 460 ? 10.195 -4.944 -37.655 1.00 85.69 460 LYS A O 1
ATOM 3784 N N . ILE A 1 461 ? 9.053 -3.173 -38.482 1.00 86.62 461 ILE A N 1
ATOM 3785 C CA . ILE A 1 461 ? 9.244 -2.247 -37.367 1.00 86.62 461 ILE A CA 1
ATOM 3786 C C . ILE A 1 461 ? 7.932 -2.223 -36.592 1.00 86.62 461 ILE A C 1
ATOM 3788 O O . ILE A 1 461 ? 6.869 -2.059 -37.191 1.00 86.62 461 ILE A O 1
ATOM 3792 N N . ILE A 1 462 ? 8.009 -2.413 -35.280 1.00 86.38 462 ILE A N 1
ATOM 3793 C CA . ILE A 1 462 ? 6.859 -2.376 -34.382 1.00 86.38 462 ILE A CA 1
ATOM 3794 C C . ILE A 1 462 ? 7.059 -1.204 -33.425 1.00 86.38 462 ILE A C 1
ATOM 3796 O O . ILE A 1 462 ? 7.906 -1.301 -32.531 1.00 86.38 462 ILE A O 1
ATOM 3800 N N . PRO A 1 463 ? 6.326 -0.093 -33.624 1.00 82.62 463 PRO A N 1
ATOM 3801 C CA . PRO A 1 463 ? 6.249 0.980 -32.643 1.00 82.62 463 PRO A CA 1
ATOM 3802 C C . PRO A 1 463 ? 5.736 0.424 -31.318 1.00 82.62 463 PRO A C 1
ATOM 3804 O O . PRO A 1 463 ? 4.729 -0.277 -31.306 1.00 82.62 463 PRO A O 1
ATOM 3807 N N . LEU A 1 464 ? 6.441 0.732 -30.233 1.00 80.31 464 LEU A N 1
ATOM 3808 C CA . LEU A 1 464 ? 5.988 0.450 -28.870 1.00 80.31 464 LEU A CA 1
ATOM 3809 C C . LEU A 1 464 ? 5.205 1.649 -28.325 1.00 80.31 464 LEU A C 1
ATOM 3811 O O . LEU A 1 464 ? 4.194 1.481 -27.656 1.00 80.31 464 LEU A O 1
ATOM 3815 N N . HIS A 1 465 ? 5.617 2.857 -28.718 1.00 73.75 465 HIS A N 1
ATOM 3816 C CA . HIS A 1 465 ? 4.980 4.113 -28.333 1.00 73.75 465 HIS A CA 1
ATOM 3817 C C . HIS A 1 465 ? 4.829 5.029 -29.545 1.00 73.75 465 HIS A C 1
ATOM 3819 O O . HIS A 1 465 ? 5.741 5.146 -30.367 1.00 73.75 465 HIS A O 1
ATOM 3825 N N . ASN A 1 466 ? 3.695 5.724 -29.644 1.00 64.56 466 ASN A N 1
ATOM 3826 C CA . ASN A 1 466 ? 3.420 6.638 -30.764 1.00 64.56 466 ASN A CA 1
ATOM 3827 C C . ASN A 1 466 ? 3.935 8.064 -30.510 1.00 64.56 466 ASN A C 1
ATOM 3829 O O . ASN A 1 466 ? 4.058 8.860 -31.442 1.00 64.56 466 ASN A O 1
ATOM 3833 N N . THR A 1 467 ? 4.214 8.399 -29.251 1.00 60.47 467 THR A N 1
ATOM 3834 C CA . THR A 1 467 ? 4.623 9.731 -28.792 1.00 60.47 467 THR A CA 1
ATOM 3835 C C . THR A 1 467 ? 5.729 9.607 -27.752 1.00 60.47 467 THR A C 1
ATOM 3837 O O . THR A 1 467 ? 5.856 8.567 -27.115 1.00 60.47 467 THR A O 1
ATOM 3840 N N . ALA A 1 468 ? 6.537 10.656 -27.584 1.00 59.56 468 ALA A N 1
ATOM 3841 C CA . ALA A 1 468 ? 7.489 10.742 -26.481 1.00 59.56 468 ALA A CA 1
ATOM 3842 C C . ALA A 1 468 ? 6.947 11.666 -25.381 1.00 59.56 468 ALA A C 1
ATOM 3844 O O . ALA A 1 468 ? 6.556 12.800 -25.662 1.00 59.56 468 ALA A O 1
ATOM 3845 N N . GLU A 1 469 ? 6.963 11.199 -24.138 1.00 60.75 469 GLU A N 1
ATOM 3846 C CA . GLU A 1 469 ? 6.613 11.951 -22.938 1.00 60.75 469 GLU A CA 1
ATOM 3847 C C . GLU A 1 469 ? 7.873 12.210 -22.103 1.00 60.75 469 GLU A C 1
ATOM 3849 O O . GLU A 1 469 ? 8.575 11.284 -21.690 1.00 60.75 469 GLU A O 1
ATOM 3854 N N . PHE A 1 470 ? 8.170 13.485 -21.837 1.00 56.06 470 PHE A N 1
ATOM 3855 C CA . PHE A 1 470 ? 9.271 13.877 -20.959 1.00 56.06 470 PHE A CA 1
ATOM 3856 C C . PHE A 1 470 ? 8.773 14.025 -19.523 1.00 56.06 470 PHE A C 1
ATOM 3858 O O . PHE A 1 470 ? 7.941 14.880 -19.218 1.00 56.06 470 PHE A O 1
ATOM 3865 N N . LEU A 1 471 ? 9.360 13.251 -18.621 1.00 56.97 471 LEU A N 1
ATOM 3866 C CA . LEU A 1 471 ? 9.262 13.455 -17.187 1.00 56.97 471 LEU A CA 1
ATOM 3867 C C . LEU A 1 471 ? 10.500 14.231 -16.730 1.00 56.97 471 LEU A C 1
ATOM 3869 O O . LEU A 1 471 ? 11.612 13.703 -16.663 1.00 56.97 471 LEU A O 1
ATOM 3873 N N . THR A 1 472 ? 10.317 15.511 -16.413 1.00 51.28 472 THR A N 1
ATOM 3874 C CA . THR A 1 472 ? 11.342 16.310 -15.740 1.00 51.28 472 THR A CA 1
ATOM 3875 C C . THR A 1 472 ? 11.472 15.847 -14.297 1.00 51.28 472 THR A C 1
ATOM 3877 O O . THR A 1 472 ? 10.530 15.926 -13.506 1.00 51.28 472 THR A O 1
ATOM 3880 N N . GLN A 1 473 ? 12.660 15.372 -13.934 1.00 47.94 473 GLN A N 1
ATOM 3881 C CA . GLN A 1 473 ? 12.989 15.111 -12.547 1.00 47.94 473 GLN A CA 1
ATOM 3882 C C . GLN A 1 473 ? 13.206 16.475 -11.882 1.00 47.94 473 GLN A C 1
ATOM 3884 O O . GLN A 1 473 ? 14.111 17.219 -12.259 1.00 47.94 473 GLN A O 1
ATOM 3889 N N . SER A 1 474 ? 12.356 16.863 -10.928 1.00 41.94 474 SER A N 1
ATOM 3890 C CA . SER A 1 474 ? 12.697 18.013 -10.093 1.00 41.94 474 SER A CA 1
ATOM 3891 C C . SER A 1 474 ? 13.917 17.625 -9.253 1.00 41.94 474 SER A C 1
ATOM 3893 O O . SER A 1 474 ? 13.972 16.533 -8.691 1.00 41.94 474 SER A O 1
ATOM 3895 N N . ASN A 1 475 ? 14.899 18.518 -9.116 1.00 36.25 475 ASN A N 1
ATOM 3896 C CA . ASN A 1 475 ? 16.061 18.290 -8.239 1.00 36.25 475 ASN A CA 1
ATOM 3897 C C . ASN A 1 475 ? 15.674 18.122 -6.749 1.00 36.25 475 ASN A C 1
ATOM 3899 O O . ASN A 1 475 ? 16.533 17.842 -5.923 1.00 36.25 475 ASN A O 1
ATOM 3903 N N . ASN A 1 476 ? 14.382 18.270 -6.430 1.00 38.94 476 ASN A N 1
ATOM 3904 C CA . ASN A 1 476 ? 13.753 18.076 -5.130 1.00 38.94 476 ASN A CA 1
ATOM 3905 C C . ASN A 1 476 ? 12.605 17.054 -5.233 1.00 38.94 476 ASN A C 1
ATOM 3907 O O . ASN A 1 476 ? 11.477 17.336 -4.824 1.00 38.94 476 ASN A O 1
ATOM 3911 N N . ILE A 1 477 ? 12.844 15.869 -5.800 1.00 42.41 477 ILE A N 1
ATOM 3912 C CA . ILE A 1 477 ? 11.975 14.730 -5.483 1.00 42.41 477 ILE A CA 1
ATOM 3913 C C . ILE A 1 477 ? 12.292 14.377 -4.031 1.00 42.41 477 ILE A C 1
ATOM 3915 O O . ILE A 1 477 ? 13.318 13.758 -3.754 1.00 42.41 477 ILE A O 1
ATOM 3919 N N . SER A 1 478 ? 11.454 14.837 -3.097 1.00 39.31 478 SER A N 1
ATOM 3920 C CA . SER A 1 478 ? 11.558 14.376 -1.716 1.00 39.31 478 SER A CA 1
ATOM 3921 C C . SER A 1 478 ? 11.402 12.854 -1.701 1.00 39.31 478 SER A C 1
ATOM 3923 O O . SER A 1 478 ? 10.736 12.274 -2.569 1.00 39.31 478 SER A O 1
ATOM 3925 N N . ALA A 1 479 ? 11.992 12.202 -0.701 1.00 43.50 479 ALA A N 1
ATOM 3926 C CA . ALA A 1 479 ? 11.863 10.762 -0.470 1.00 43.50 479 ALA A CA 1
ATOM 3927 C C . ALA A 1 479 ? 10.396 10.284 -0.304 1.00 43.50 479 ALA A C 1
ATOM 3929 O O . ALA A 1 479 ? 10.154 9.091 -0.147 1.00 43.50 479 ALA A O 1
ATOM 3930 N N . ASP A 1 480 ? 9.422 11.199 -0.373 1.00 40.38 480 ASP A N 1
ATOM 3931 C CA . ASP A 1 480 ? 7.996 10.990 -0.142 1.00 40.38 480 ASP A CA 1
ATOM 3932 C C . ASP A 1 480 ? 7.183 10.706 -1.408 1.00 40.38 480 ASP A C 1
ATOM 3934 O O . ASP A 1 480 ? 5.976 10.483 -1.305 1.00 40.38 480 ASP A O 1
ATOM 3938 N N . THR A 1 481 ? 7.802 10.722 -2.594 1.00 46.44 481 THR A N 1
ATOM 3939 C CA . THR A 1 481 ? 7.094 10.434 -3.848 1.00 46.44 481 THR A CA 1
ATOM 3940 C C . THR A 1 481 ? 6.776 8.941 -3.977 1.00 46.44 481 THR A C 1
ATOM 3942 O O . THR A 1 481 ? 7.645 8.139 -4.309 1.00 46.44 481 THR A O 1
ATOM 3945 N N . LEU A 1 482 ? 5.502 8.575 -3.836 1.00 50.12 482 LEU A N 1
ATOM 3946 C CA . LEU A 1 482 ? 5.075 7.175 -3.762 1.00 50.12 482 LEU A CA 1
ATOM 3947 C C . LEU A 1 482 ? 5.017 6.458 -5.132 1.00 50.12 482 LEU A C 1
ATOM 3949 O O . LEU A 1 482 ? 5.289 5.258 -5.201 1.00 50.12 482 LEU A O 1
ATOM 3953 N N . LEU A 1 483 ? 4.677 7.166 -6.216 1.00 48.91 483 LEU A N 1
ATOM 3954 C CA . LEU A 1 483 ? 4.204 6.561 -7.476 1.00 48.91 483 LEU A CA 1
ATOM 3955 C C . LEU A 1 483 ? 4.583 7.339 -8.778 1.00 48.91 483 LEU A C 1
ATOM 3957 O O . LEU A 1 483 ? 4.520 8.560 -8.841 1.00 48.91 483 LEU A O 1
ATOM 3961 N N . GLY A 1 484 ? 4.969 6.673 -9.865 1.00 54.41 484 GLY A N 1
ATOM 3962 C CA . GLY A 1 484 ? 5.116 7.308 -11.196 1.00 54.41 484 GLY A CA 1
ATOM 3963 C C . GLY A 1 484 ? 3.965 6.924 -12.132 1.00 54.41 484 GLY A C 1
ATOM 3964 O O . GLY A 1 484 ? 3.380 5.867 -11.931 1.00 54.41 484 GLY A O 1
ATOM 3965 N N . ILE A 1 485 ? 3.581 7.767 -13.098 1.00 58.09 485 ILE A N 1
ATOM 3966 C CA . ILE A 1 485 ? 2.472 7.462 -14.026 1.00 58.09 485 ILE A CA 1
ATOM 3967 C C . ILE A 1 485 ? 2.801 7.948 -15.436 1.00 58.09 485 ILE A C 1
ATOM 3969 O O . ILE A 1 485 ? 3.298 9.067 -15.579 1.00 58.09 485 ILE A O 1
ATOM 3973 N N . HIS A 1 486 ? 2.470 7.142 -16.451 1.00 66.75 486 HIS A N 1
ATOM 3974 C CA . HIS A 1 486 ? 2.387 7.576 -17.853 1.00 66.75 486 HIS A CA 1
ATOM 3975 C C . HIS A 1 486 ? 1.239 6.878 -18.609 1.00 66.75 486 HIS A C 1
ATOM 3977 O O . HIS A 1 486 ? 0.633 5.926 -18.108 1.00 66.75 486 HIS A O 1
ATOM 3983 N N . SER A 1 487 ? 0.871 7.394 -19.786 1.00 68.06 487 SER A N 1
ATOM 3984 C CA . SER A 1 487 ? -0.347 6.993 -20.510 1.00 68.06 487 SER A CA 1
ATOM 3985 C C . SER A 1 487 ? -0.052 6.376 -21.877 1.00 68.06 487 SER A C 1
ATOM 3987 O O . SER A 1 487 ? 0.652 6.961 -22.686 1.00 68.06 487 SER A O 1
ATOM 3989 N N . HIS A 1 488 ? -0.681 5.238 -22.164 1.00 72.94 488 HIS A N 1
ATOM 3990 C CA . HIS A 1 488 ? -0.726 4.563 -23.467 1.00 72.94 488 HIS A CA 1
ATOM 3991 C C . HIS A 1 488 ? -2.066 4.790 -24.196 1.00 72.94 488 HIS A C 1
ATOM 3993 O O . HIS A 1 488 ? -2.401 4.124 -25.175 1.00 72.94 488 HIS A O 1
ATOM 3999 N N . PHE A 1 489 ? -2.894 5.737 -23.741 1.00 63.81 489 PHE A N 1
ATOM 4000 C CA . PHE A 1 489 ? -4.260 5.901 -24.256 1.00 63.81 489 PHE A CA 1
ATOM 4001 C C . PHE A 1 489 ? -4.328 6.237 -25.761 1.00 63.81 489 PHE A C 1
ATO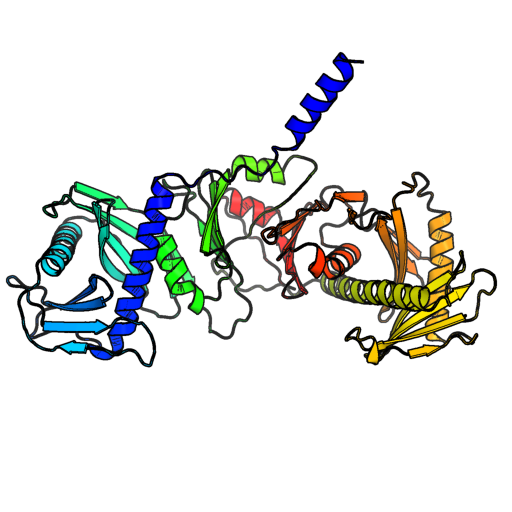M 4003 O O . PHE A 1 489 ? -5.308 5.906 -26.427 1.00 63.81 489 PHE A O 1
ATOM 4010 N N . ASN A 1 490 ? -3.277 6.853 -26.312 1.00 59.12 490 ASN A N 1
ATOM 4011 C CA . ASN A 1 490 ? -3.144 7.162 -27.743 1.00 59.12 490 ASN A CA 1
ATOM 4012 C C . ASN A 1 490 ? -2.193 6.205 -28.481 1.00 59.12 490 ASN A C 1
ATOM 4014 O O . ASN A 1 490 ? -1.815 6.445 -29.631 1.00 59.12 490 ASN A O 1
ATOM 4018 N N . GLU A 1 491 ? -1.805 5.113 -27.833 1.00 66.12 491 GLU A N 1
ATOM 4019 C CA . GLU A 1 491 ? -0.804 4.184 -28.337 1.00 66.12 491 GLU A CA 1
ATOM 4020 C C . GLU A 1 491 ? -1.443 2.922 -28.918 1.00 66.12 491 GLU A C 1
ATOM 4022 O O . GLU A 1 491 ? -2.665 2.711 -28.844 1.00 66.12 491 GLU A O 1
ATOM 4027 N N . ALA A 1 492 ? -0.624 2.140 -29.621 1.00 64.31 492 ALA A N 1
ATOM 4028 C CA . ALA A 1 492 ? -1.048 0.871 -30.199 1.00 64.31 492 ALA A CA 1
ATOM 4029 C C . ALA A 1 492 ? -1.214 -0.203 -29.113 1.00 64.31 492 ALA A C 1
ATOM 4031 O O . ALA A 1 492 ? -2.168 -0.979 -29.180 1.00 64.31 492 ALA A O 1
ATOM 4032 N N . ASP A 1 493 ? -0.338 -0.181 -28.107 1.00 71.19 493 ASP A N 1
ATOM 4033 C CA . ASP A 1 493 ? -0.290 -1.168 -27.039 1.00 71.19 493 ASP A CA 1
ATOM 4034 C C . ASP A 1 493 ? -1.035 -0.700 -25.793 1.00 71.19 493 ASP A C 1
ATOM 4036 O O . ASP A 1 493 ? -0.967 0.452 -25.377 1.00 71.19 493 ASP A O 1
ATOM 4040 N N . ASP A 1 494 ? -1.747 -1.631 -25.171 1.00 72.88 494 ASP A N 1
ATOM 4041 C CA . ASP A 1 494 ? -2.579 -1.363 -23.999 1.00 72.88 494 ASP A CA 1
ATOM 4042 C C . ASP A 1 494 ? -1.865 -1.624 -22.664 1.00 72.88 494 ASP A C 1
ATOM 4044 O O . ASP A 1 494 ? -2.430 -1.442 -21.585 1.00 72.88 494 ASP A O 1
ATOM 4048 N N . PHE A 1 495 ? -0.620 -2.089 -22.755 1.00 81.38 495 PHE A N 1
ATOM 4049 C CA . PHE A 1 495 ? 0.151 -2.674 -21.672 1.00 81.38 495 PHE A CA 1
ATOM 4050 C C . PHE A 1 495 ? 1.498 -1.978 -21.514 1.00 81.38 495 PHE A C 1
ATOM 4052 O O . PHE A 1 495 ? 2.016 -1.421 -22.477 1.00 81.38 495 PHE A O 1
ATOM 4059 N N . LEU A 1 496 ? 2.102 -2.090 -20.325 1.00 82.19 496 LEU A N 1
ATOM 4060 C CA . LEU A 1 496 ? 3.534 -1.833 -20.133 1.00 82.19 496 LEU A CA 1
ATOM 4061 C C . LEU A 1 496 ? 4.343 -2.574 -21.204 1.00 82.19 496 LEU A C 1
ATOM 4063 O O . LEU A 1 496 ? 4.230 -3.795 -21.307 1.00 82.19 496 LEU A O 1
ATOM 4067 N N . THR A 1 497 ? 5.163 -1.853 -21.965 1.00 88.50 497 THR A N 1
ATOM 4068 C CA . THR A 1 497 ? 6.057 -2.445 -22.965 1.00 88.50 497 THR A CA 1
ATOM 4069 C C . THR A 1 497 ? 7.377 -2.888 -22.330 1.00 88.50 497 THR A C 1
ATOM 4071 O O . THR A 1 497 ? 7.718 -2.532 -21.197 1.00 88.50 497 THR A O 1
ATOM 4074 N N . ALA A 1 498 ? 8.179 -3.654 -23.073 1.00 87.38 498 ALA A N 1
ATOM 4075 C CA . ALA A 1 498 ? 9.495 -4.076 -22.597 1.00 87.38 498 ALA A CA 1
ATOM 4076 C C . ALA A 1 498 ? 10.428 -2.871 -22.353 1.00 87.38 498 ALA A C 1
ATOM 4078 O O . ALA A 1 498 ? 11.247 -2.896 -21.432 1.00 87.38 498 ALA A O 1
ATOM 4079 N N . THR A 1 499 ? 10.302 -1.793 -23.135 1.00 89.44 499 THR A N 1
ATOM 4080 C CA . THR A 1 499 ? 11.124 -0.589 -22.949 1.00 89.44 499 THR A CA 1
ATOM 4081 C C . THR A 1 499 ? 10.670 0.232 -21.747 1.00 89.44 499 THR A C 1
ATOM 4083 O O . THR A 1 499 ? 11.531 0.753 -21.036 1.00 89.44 499 THR A O 1
ATOM 4086 N N . ASP A 1 500 ? 9.370 0.250 -21.429 1.00 86.88 500 ASP A N 1
ATOM 4087 C CA . ASP A 1 500 ? 8.874 0.840 -20.181 1.00 86.88 500 ASP A CA 1
ATOM 4088 C C . ASP A 1 500 ? 9.444 0.116 -18.964 1.00 86.88 500 ASP A C 1
ATOM 4090 O O . ASP A 1 500 ? 10.048 0.742 -18.097 1.00 86.88 500 ASP A O 1
ATOM 4094 N N . ILE A 1 501 ? 9.322 -1.215 -18.921 1.00 85.19 501 ILE A N 1
ATOM 4095 C CA . ILE A 1 501 ? 9.842 -2.036 -17.818 1.00 85.19 501 ILE A CA 1
ATOM 4096 C C . ILE A 1 501 ? 11.358 -1.849 -17.680 1.00 85.19 501 ILE A C 1
ATOM 4098 O O . ILE A 1 501 ? 11.858 -1.673 -16.568 1.00 85.19 501 ILE A O 1
ATOM 4102 N N . SER A 1 502 ? 12.085 -1.808 -18.802 1.00 86.38 502 SER A N 1
ATOM 4103 C CA . SER A 1 502 ? 13.526 -1.535 -18.825 1.00 86.38 502 SER A CA 1
ATOM 4104 C C . SER A 1 502 ? 13.876 -0.185 -18.195 1.00 86.38 502 SER A C 1
ATOM 4106 O O . SER A 1 502 ? 14.741 -0.105 -17.315 1.00 86.38 502 SER A O 1
ATOM 4108 N N . LYS A 1 503 ? 13.177 0.883 -18.605 1.00 85.88 503 LYS A N 1
ATOM 4109 C CA . LYS A 1 503 ? 13.347 2.231 -18.049 1.00 85.88 503 LYS A CA 1
ATOM 4110 C C . LYS A 1 503 ? 13.025 2.231 -16.558 1.00 85.88 503 LYS A C 1
ATOM 4112 O O . LYS A 1 503 ? 13.866 2.617 -15.752 1.00 85.88 503 LYS A O 1
ATOM 4117 N N . LEU A 1 504 ? 11.864 1.726 -16.160 1.00 81.19 504 LEU A N 1
ATOM 4118 C CA . LEU A 1 504 ? 11.460 1.678 -14.757 1.00 81.19 504 LEU A CA 1
ATOM 4119 C C . LEU A 1 504 ? 12.513 0.953 -13.908 1.00 81.19 504 LEU A C 1
ATOM 4121 O O . LEU A 1 504 ? 13.064 1.542 -12.976 1.00 81.19 504 LEU A O 1
ATOM 4125 N N . ALA A 1 505 ? 12.898 -0.265 -14.279 1.00 77.25 505 ALA A N 1
ATOM 4126 C CA . ALA A 1 505 ? 13.896 -1.038 -13.546 1.00 77.25 505 ALA A CA 1
ATOM 4127 C C . ALA A 1 505 ? 15.231 -0.285 -13.358 1.00 77.25 505 ALA A C 1
ATOM 4129 O O . ALA A 1 505 ? 15.794 -0.303 -12.262 1.00 77.25 505 ALA A O 1
ATOM 4130 N N . ARG A 1 506 ? 15.708 0.445 -14.377 1.00 76.88 506 ARG A N 1
ATOM 4131 C CA . ARG A 1 506 ? 16.947 1.247 -14.298 1.00 76.88 506 ARG A CA 1
ATOM 4132 C C . ARG A 1 506 ? 16.821 2.479 -13.408 1.00 76.88 506 ARG A C 1
ATOM 4134 O O . ARG A 1 506 ? 17.766 2.833 -12.702 1.00 76.88 506 ARG A O 1
ATOM 4141 N N . TYR A 1 507 ? 15.685 3.168 -13.473 1.00 72.69 507 TYR A N 1
ATOM 4142 C CA . TYR A 1 507 ? 15.481 4.435 -12.770 1.00 72.69 507 TYR A CA 1
ATOM 4143 C C . TYR A 1 507 ? 14.930 4.256 -11.350 1.00 72.69 507 TYR A C 1
ATOM 4145 O O . TYR A 1 507 ? 14.897 5.234 -10.603 1.00 72.69 507 TYR A O 1
ATOM 4153 N N . ARG A 1 508 ? 14.608 3.022 -10.929 1.00 67.56 508 ARG A N 1
ATOM 4154 C CA . ARG A 1 508 ? 14.145 2.655 -9.576 1.00 67.56 508 ARG A CA 1
ATOM 4155 C C . ARG A 1 508 ? 14.866 3.404 -8.452 1.00 67.56 508 ARG A C 1
ATOM 4157 O O . ARG A 1 508 ? 14.226 4.055 -7.634 1.00 67.56 508 ARG A O 1
ATOM 4164 N N . LEU A 1 509 ? 16.199 3.330 -8.416 1.00 56.78 509 LEU A N 1
ATOM 4165 C CA . LEU A 1 509 ? 17.004 3.915 -7.331 1.00 56.78 509 LEU A CA 1
ATOM 4166 C C . LEU A 1 509 ? 17.068 5.447 -7.377 1.00 56.78 509 LEU A C 1
ATOM 4168 O O . LEU A 1 509 ? 17.396 6.075 -6.377 1.00 56.78 509 LEU A O 1
ATOM 4172 N N . ARG A 1 510 ? 16.784 6.051 -8.536 1.00 60.50 510 ARG A N 1
ATOM 4173 C CA . ARG A 1 510 ? 16.849 7.505 -8.741 1.00 60.50 510 ARG A CA 1
ATOM 4174 C C . ARG A 1 510 ? 15.495 8.183 -8.581 1.00 60.50 510 ARG A C 1
ATOM 4176 O O . ARG A 1 510 ? 15.449 9.344 -8.200 1.00 60.50 510 ARG A O 1
ATOM 4183 N N . ALA A 1 511 ? 14.411 7.488 -8.906 1.00 60.97 511 ALA A N 1
ATOM 4184 C CA . ALA A 1 511 ? 13.081 8.077 -8.963 1.00 60.97 511 ALA A CA 1
ATOM 4185 C C . ALA A 1 511 ? 12.372 8.129 -7.598 1.00 60.97 511 ALA A C 1
ATOM 4187 O O . ALA A 1 511 ? 11.432 8.904 -7.436 1.00 60.97 511 ALA A O 1
ATOM 4188 N N . GLY A 1 512 ? 12.808 7.316 -6.626 1.00 57.19 512 GLY A N 1
ATOM 4189 C CA . GLY A 1 512 ? 12.199 7.227 -5.292 1.00 57.19 512 GLY A CA 1
ATOM 4190 C C . GLY A 1 512 ? 10.825 6.546 -5.268 1.00 57.19 512 GLY A C 1
ATOM 4191 O O . GLY A 1 512 ? 10.220 6.435 -4.209 1.00 57.19 512 GLY A O 1
ATOM 4192 N N . TRP A 1 513 ? 10.335 6.076 -6.418 1.00 62.97 513 TRP A N 1
ATOM 4193 C CA . TRP A 1 513 ? 9.013 5.476 -6.559 1.00 62.97 513 TRP A CA 1
ATOM 4194 C C . TRP A 1 513 ? 8.941 4.085 -5.932 1.00 62.97 513 TRP A C 1
ATOM 4196 O O . TRP A 1 513 ? 9.803 3.236 -6.163 1.00 62.97 513 TRP A O 1
ATOM 4206 N N . SER A 1 514 ? 7.861 3.831 -5.195 1.00 61.19 514 SER A N 1
ATOM 4207 C CA . SER A 1 514 ? 7.514 2.482 -4.732 1.00 61.19 514 SER A CA 1
ATOM 4208 C C . SER A 1 514 ? 6.724 1.702 -5.788 1.00 61.19 514 SER A C 1
ATOM 4210 O O . SER A 1 514 ? 6.891 0.489 -5.914 1.00 61.19 514 SER A O 1
ATOM 4212 N N . HIS A 1 515 ? 5.944 2.411 -6.613 1.00 64.75 515 HIS A N 1
ATOM 4213 C CA . HIS A 1 515 ? 5.127 1.839 -7.684 1.00 64.75 515 HIS A CA 1
ATOM 4214 C C . HIS A 1 515 ? 5.158 2.707 -8.957 1.00 64.75 515 HIS A C 1
ATOM 4216 O O . HIS A 1 515 ? 5.516 3.886 -8.905 1.00 64.75 515 HIS A O 1
ATOM 4222 N N . PHE A 1 516 ? 4.753 2.155 -10.101 1.00 69.81 516 PHE A N 1
ATOM 4223 C CA . PHE A 1 516 ? 4.524 2.905 -11.338 1.00 69.81 516 PHE A CA 1
ATOM 4224 C C . PHE A 1 516 ? 3.255 2.422 -12.051 1.00 69.81 516 PHE A C 1
ATOM 4226 O O . PHE A 1 516 ? 3.056 1.217 -12.145 1.00 69.81 516 PHE A O 1
ATOM 4233 N N . VAL A 1 517 ? 2.412 3.321 -12.563 1.00 72.31 517 VAL A N 1
ATOM 4234 C CA . VAL A 1 517 ? 1.185 2.961 -13.295 1.00 72.31 517 VAL A CA 1
ATOM 4235 C C . VAL A 1 517 ? 1.288 3.344 -14.764 1.00 72.31 517 VAL A C 1
ATOM 4237 O O . VAL A 1 517 ? 1.633 4.477 -15.089 1.00 72.31 517 VAL A O 1
ATOM 4240 N N . VAL A 1 518 ? 0.909 2.426 -15.647 1.00 73.75 518 VAL A N 1
ATOM 4241 C CA . VAL A 1 518 ? 0.680 2.705 -17.066 1.00 73.75 518 VAL A CA 1
ATOM 4242 C C . VAL A 1 518 ? -0.785 2.534 -17.401 1.00 73.75 518 VAL A C 1
ATOM 4244 O O . VAL A 1 518 ? -1.389 1.504 -17.098 1.00 73.75 518 VAL A O 1
ATOM 4247 N N . ARG A 1 519 ? -1.356 3.555 -18.040 1.00 68.94 519 ARG A N 1
ATOM 4248 C CA . ARG A 1 519 ? -2.764 3.567 -18.438 1.00 68.94 519 ARG A CA 1
ATOM 4249 C C . ARG A 1 519 ? -2.940 3.234 -19.914 1.00 68.94 519 ARG A C 1
ATOM 4251 O O . ARG A 1 519 ? -2.700 4.086 -20.760 1.00 68.94 519 ARG A O 1
ATOM 4258 N N . GLY A 1 520 ? -3.463 2.054 -20.210 1.00 70.62 520 GLY A N 1
ATOM 4259 C CA . GLY A 1 520 ? -4.017 1.707 -21.514 1.00 70.62 520 GLY A CA 1
ATOM 4260 C C . GLY A 1 520 ? -5.461 2.197 -21.717 1.00 70.62 520 GLY A C 1
ATOM 4261 O O . GLY A 1 520 ? -6.114 2.747 -20.826 1.00 70.62 520 GLY A O 1
ATOM 4262 N N . LYS A 1 521 ? -5.975 1.979 -22.927 1.00 73.50 521 LYS A N 1
ATOM 4263 C CA . LYS A 1 521 ? -7.386 2.080 -23.323 1.00 73.50 521 LYS A CA 1
ATOM 4264 C C . LYS A 1 521 ? -8.269 1.058 -22.607 1.00 73.50 521 LYS A C 1
ATOM 4266 O O . LYS A 1 521 ? -9.389 1.398 -22.224 1.00 73.50 521 LYS A O 1
ATOM 4271 N N . THR A 1 522 ? -7.807 -0.185 -22.470 1.00 72.12 522 THR A N 1
ATOM 4272 C CA . THR A 1 522 ? -8.572 -1.285 -21.865 1.00 72.12 522 THR A CA 1
ATOM 4273 C C . THR A 1 522 ? -7.936 -1.871 -20.614 1.00 72.12 522 THR A C 1
ATOM 4275 O O . THR A 1 522 ? -8.626 -2.624 -19.936 1.00 72.12 522 THR A O 1
ATOM 4278 N N . HIS A 1 523 ? -6.714 -1.472 -20.242 1.00 73.69 523 HIS A N 1
ATOM 4279 C CA . HIS A 1 523 ? -6.051 -1.948 -19.032 1.00 73.69 523 HIS A CA 1
ATOM 4280 C C . HIS A 1 523 ? -5.316 -0.859 -18.243 1.00 73.69 523 HIS A C 1
ATOM 4282 O O . HIS A 1 523 ? -4.878 0.153 -18.783 1.00 73.69 523 HIS A O 1
ATOM 4288 N N . LEU A 1 524 ? -5.155 -1.090 -16.943 1.00 71.31 524 LEU A N 1
ATOM 4289 C CA . LEU A 1 524 ? -4.200 -0.398 -16.081 1.00 71.31 524 LEU A CA 1
ATOM 4290 C C . LEU A 1 524 ? -3.099 -1.384 -15.684 1.00 71.31 524 LEU A C 1
ATOM 4292 O O . LEU A 1 524 ? -3.392 -2.516 -15.298 1.00 71.31 524 LEU A O 1
ATOM 4296 N N . CYS A 1 525 ? -1.844 -0.954 -15.770 1.00 73.88 525 CYS A N 1
ATOM 4297 C CA . CYS A 1 525 ? -0.680 -1.785 -15.476 1.00 73.88 525 CYS A CA 1
ATOM 4298 C C . CYS A 1 525 ? 0.091 -1.190 -14.303 1.00 73.88 525 CYS A C 1
ATOM 4300 O O . CYS A 1 525 ? 0.495 -0.035 -14.371 1.00 73.88 525 CYS A O 1
ATOM 4302 N N . PHE A 1 526 ? 0.344 -1.971 -13.259 1.00 70.81 526 PHE A N 1
ATOM 4303 C CA . PHE A 1 526 ? 1.019 -1.526 -12.042 1.00 70.81 526 PHE A CA 1
ATOM 4304 C C . PHE A 1 526 ? 2.352 -2.226 -11.903 1.00 70.81 526 PHE A C 1
ATOM 4306 O O . PHE A 1 526 ? 2.386 -3.417 -11.635 1.00 70.81 526 PHE A O 1
ATOM 4313 N N . TRP A 1 527 ? 3.446 -1.494 -12.040 1.00 69.44 527 TRP A N 1
ATOM 4314 C CA . TRP A 1 527 ? 4.783 -1.969 -11.731 1.00 69.44 527 TRP A CA 1
ATOM 4315 C C . TRP A 1 527 ? 5.101 -1.744 -10.251 1.00 69.44 527 TRP A C 1
ATOM 4317 O O . TRP A 1 527 ? 5.064 -0.612 -9.766 1.00 69.44 527 TRP A O 1
ATOM 4327 N N . ASN A 1 528 ? 5.456 -2.803 -9.531 1.00 66.38 528 ASN A N 1
ATOM 4328 C CA . ASN A 1 528 ? 5.979 -2.726 -8.172 1.00 66.38 528 ASN A CA 1
ATOM 4329 C C . ASN A 1 528 ? 7.512 -2.748 -8.218 1.00 66.38 528 ASN A C 1
ATOM 4331 O O . ASN A 1 528 ? 8.123 -3.730 -8.645 1.00 66.38 528 ASN A O 1
ATOM 4335 N N . PHE A 1 529 ? 8.148 -1.676 -7.743 1.00 64.19 529 PHE A N 1
ATOM 4336 C CA . PHE A 1 529 ? 9.604 -1.570 -7.780 1.00 64.19 529 PHE A CA 1
ATOM 4337 C C . PHE A 1 529 ? 10.305 -2.495 -6.794 1.00 64.19 529 PHE A C 1
ATOM 4339 O O . PHE A 1 529 ? 11.401 -2.956 -7.094 1.00 64.19 529 PHE A O 1
ATOM 4346 N N . GLU A 1 530 ? 9.711 -2.747 -5.628 1.00 61.44 530 GLU A N 1
ATOM 4347 C CA . GLU A 1 530 ? 10.287 -3.612 -4.599 1.00 61.44 530 GLU A CA 1
ATOM 4348 C C . GLU A 1 530 ? 10.402 -5.052 -5.093 1.00 61.44 530 GLU A C 1
ATOM 4350 O O . GLU A 1 530 ? 11.467 -5.659 -4.971 1.00 61.44 530 GLU A O 1
ATOM 4355 N N . LYS A 1 531 ? 9.331 -5.538 -5.722 1.00 60.03 531 LYS A N 1
ATOM 4356 C CA . LYS A 1 531 ? 9.178 -6.927 -6.161 1.00 60.03 531 LYS A CA 1
ATOM 4357 C C . LYS A 1 531 ? 9.588 -7.175 -7.606 1.00 60.03 531 LYS A C 1
ATOM 4359 O O . LYS A 1 531 ? 9.742 -8.326 -7.990 1.00 60.03 531 LYS A O 1
ATOM 4364 N N . ALA A 1 532 ? 9.774 -6.113 -8.394 1.00 61.94 532 ALA A N 1
ATOM 4365 C CA . ALA A 1 532 ? 9.991 -6.193 -9.839 1.00 61.94 532 ALA A CA 1
ATOM 4366 C C . ALA A 1 532 ? 8.885 -6.995 -10.557 1.00 61.94 532 ALA A C 1
ATOM 4368 O O . ALA A 1 532 ? 9.157 -7.822 -11.424 1.00 61.94 532 ALA A O 1
ATOM 4369 N N . GLN A 1 533 ? 7.637 -6.737 -10.161 1.00 63.88 533 GLN A N 1
ATOM 4370 C CA . GLN A 1 533 ? 6.433 -7.413 -10.648 1.00 63.88 533 GLN A CA 1
ATOM 4371 C C . GLN A 1 533 ? 5.479 -6.418 -11.300 1.00 63.88 533 GLN A C 1
ATOM 4373 O O . GLN A 1 533 ? 5.507 -5.226 -10.982 1.00 63.88 533 GLN A O 1
ATOM 4378 N N . VAL A 1 534 ? 4.609 -6.919 -12.178 1.00 64.94 534 VAL A N 1
ATOM 4379 C CA . VAL A 1 534 ? 3.558 -6.124 -12.817 1.00 64.94 534 VAL A CA 1
ATOM 4380 C C . VAL A 1 534 ? 2.178 -6.720 -12.553 1.00 64.94 534 VAL A C 1
ATOM 4382 O O . VAL A 1 534 ? 1.998 -7.929 -12.563 1.00 64.94 534 VAL A O 1
ATOM 4385 N N . ILE A 1 535 ? 1.178 -5.875 -12.326 1.00 66.50 535 ILE A N 1
ATOM 4386 C CA . ILE A 1 535 ? -0.217 -6.293 -12.150 1.00 66.50 535 ILE A CA 1
ATOM 4387 C C . ILE A 1 535 ? -1.059 -5.640 -13.242 1.00 66.50 535 ILE A C 1
ATOM 4389 O O . ILE A 1 535 ? -0.934 -4.438 -13.470 1.00 66.50 535 ILE A O 1
ATOM 4393 N N . TYR A 1 536 ? -1.925 -6.411 -13.901 1.00 66.81 536 TYR A N 1
ATOM 4394 C CA . TYR A 1 536 ? -2.783 -5.926 -14.984 1.00 66.81 536 TYR A CA 1
ATOM 4395 C C . TYR A 1 536 ? -4.253 -5.968 -14.585 1.00 66.81 536 TYR A C 1
ATOM 4397 O O . TYR A 1 536 ? -4.752 -6.964 -14.058 1.00 66.81 536 TYR A O 1
ATOM 4405 N N . TRP A 1 537 ? -4.950 -4.873 -14.860 1.00 64.69 537 TRP A N 1
ATOM 4406 C CA . TRP A 1 537 ? -6.347 -4.675 -14.499 1.00 64.69 537 TRP A CA 1
ATOM 4407 C C . TRP A 1 537 ? -7.148 -4.276 -15.720 1.00 64.69 537 TRP A C 1
ATOM 4409 O O . TRP A 1 537 ? -6.714 -3.400 -16.453 1.00 64.69 537 TRP A O 1
ATOM 4419 N N . ASP A 1 538 ? -8.328 -4.858 -15.915 1.00 67.75 538 ASP A N 1
ATOM 4420 C CA . ASP A 1 538 ? -9.263 -4.405 -16.945 1.00 67.75 538 ASP A CA 1
ATOM 4421 C C . ASP A 1 538 ? -9.824 -3.013 -16.575 1.00 67.75 538 ASP A C 1
ATOM 4423 O O . ASP A 1 538 ? -10.325 -2.781 -15.473 1.00 67.75 538 ASP A O 1
ATOM 4427 N N . ALA A 1 539 ? -9.735 -2.055 -17.493 1.00 62.50 539 ALA A N 1
ATOM 4428 C CA . ALA A 1 539 ? -10.137 -0.668 -17.275 1.00 62.50 539 ALA A CA 1
ATOM 4429 C C . ALA A 1 539 ? -11.663 -0.502 -17.170 1.00 62.50 539 ALA A C 1
ATOM 4431 O O . ALA A 1 539 ? -12.138 0.457 -16.558 1.00 62.50 539 ALA A O 1
ATOM 4432 N N . LYS A 1 540 ? -12.458 -1.421 -17.741 1.00 57.44 540 LYS A N 1
ATOM 4433 C CA . LYS A 1 540 ? -13.917 -1.427 -17.556 1.00 57.44 540 LYS A CA 1
ATOM 4434 C C . LYS A 1 540 ? -14.282 -1.980 -16.186 1.00 57.44 540 LYS A C 1
ATOM 4436 O O . LYS A 1 540 ? -15.146 -1.383 -15.558 1.00 57.44 540 LYS A O 1
ATOM 4441 N N . LEU A 1 541 ? -13.592 -3.023 -15.714 1.00 51.78 541 LEU A N 1
ATOM 4442 C CA . LEU A 1 541 ? -13.681 -3.513 -14.336 1.00 51.78 541 LEU A CA 1
ATOM 4443 C C . LEU A 1 541 ? -13.329 -2.401 -13.351 1.00 51.78 541 LEU A C 1
ATOM 4445 O O . LEU A 1 541 ? -14.072 -2.141 -12.410 1.00 51.78 541 LEU A O 1
ATOM 4449 N N . PHE A 1 542 ? -12.238 -1.686 -13.611 1.00 53.12 542 PHE A N 1
ATOM 4450 C CA . PHE A 1 542 ? -11.859 -0.515 -12.831 1.00 53.12 542 PHE A CA 1
ATOM 4451 C C . PHE A 1 542 ? -12.987 0.531 -12.795 1.00 53.12 542 PHE A C 1
ATOM 4453 O O . PHE A 1 542 ? -13.399 0.982 -11.731 1.00 53.12 542 PHE A O 1
ATOM 4460 N N . LYS A 1 543 ? -13.552 0.875 -13.958 1.00 49.12 543 LYS A N 1
ATOM 4461 C CA . LYS A 1 543 ? -14.622 1.877 -14.077 1.00 49.12 543 LYS A CA 1
ATOM 4462 C C . LYS A 1 543 ? -15.950 1.437 -13.449 1.00 49.12 543 LYS A C 1
ATOM 4464 O O . LYS A 1 543 ? -16.695 2.270 -12.938 1.00 49.12 543 LYS A O 1
ATOM 4469 N N . SER A 1 544 ? -16.291 0.155 -13.502 1.00 43.78 544 SER A N 1
ATOM 4470 C CA . SER A 1 544 ? -17.516 -0.373 -12.899 1.00 43.78 544 SER A CA 1
ATOM 4471 C C . SER A 1 544 ? -17.442 -0.422 -11.381 1.00 43.78 544 SER A C 1
ATOM 4473 O O . SER A 1 544 ? -18.407 -0.033 -10.729 1.00 43.78 544 SER A O 1
ATOM 4475 N N . LEU A 1 545 ? -16.276 -0.802 -10.839 1.00 43.19 545 LEU A N 1
ATOM 4476 C CA . LEU A 1 545 ? -15.991 -0.714 -9.406 1.00 43.19 545 LEU A CA 1
ATOM 4477 C C . LEU A 1 545 ? -16.153 0.735 -8.922 1.00 43.19 545 LEU A C 1
ATOM 4479 O O . LEU A 1 545 ? -16.715 0.969 -7.862 1.00 43.19 545 LEU A O 1
ATOM 4483 N N . TYR A 1 546 ? -15.774 1.704 -9.759 1.00 40.31 546 TYR A N 1
ATOM 4484 C CA . TYR A 1 546 ? -15.859 3.134 -9.459 1.00 40.31 546 TYR A CA 1
ATOM 4485 C C . TYR A 1 546 ? -17.260 3.756 -9.584 1.00 40.31 546 TYR A C 1
ATOM 4487 O O . TYR A 1 546 ? -17.538 4.809 -9.022 1.00 40.31 546 TYR A O 1
ATOM 4495 N N . THR A 1 547 ? -18.151 3.151 -10.372 1.00 39.16 547 THR A N 1
ATOM 4496 C CA . THR A 1 547 ? -19.483 3.719 -10.666 1.00 39.16 547 THR A CA 1
ATOM 4497 C C . THR A 1 547 ? -20.611 3.014 -9.916 1.00 39.16 547 THR A C 1
ATOM 4499 O O . THR A 1 547 ? -21.780 3.285 -10.190 1.00 39.16 547 THR A O 1
ATOM 4502 N N . GLY A 1 548 ? -20.279 2.086 -9.008 1.00 32.38 548 GLY A N 1
ATOM 4503 C CA . GLY A 1 548 ? -21.253 1.288 -8.258 1.00 32.38 548 GLY A CA 1
ATOM 4504 C C . GLY A 1 548 ? -22.117 0.377 -9.138 1.00 32.38 548 GLY A C 1
ATOM 4505 O O . GLY A 1 548 ? -23.148 -0.123 -8.693 1.00 32.38 548 GLY A O 1
ATOM 4506 N N . LYS A 1 549 ? -21.738 0.171 -10.408 1.00 34.03 549 LYS A N 1
ATOM 4507 C CA . LYS A 1 549 ? -22.471 -0.696 -11.334 1.00 34.03 549 LYS A CA 1
ATOM 4508 C C . LYS A 1 549 ? -21.878 -2.102 -11.277 1.00 34.03 549 LYS A C 1
ATOM 4510 O O . LYS A 1 549 ? -20.673 -2.237 -11.488 1.00 34.03 549 LYS A O 1
ATOM 4515 N N . PRO A 1 550 ? -22.689 -3.151 -11.058 1.00 31.38 550 PRO A N 1
ATOM 4516 C CA . PRO A 1 550 ? -22.185 -4.515 -11.054 1.00 31.38 550 PRO A CA 1
ATOM 4517 C C . PRO A 1 550 ? -21.560 -4.846 -12.414 1.00 31.38 550 PRO A C 1
ATOM 4519 O O . PRO A 1 550 ? -22.164 -4.633 -13.468 1.00 31.38 550 PRO A O 1
ATOM 4522 N N . TYR A 1 551 ? -20.333 -5.357 -12.382 1.00 34.25 551 TYR A N 1
ATOM 4523 C CA . TYR A 1 551 ? -19.596 -5.814 -13.554 1.00 34.25 551 TYR A CA 1
ATOM 4524 C C . TYR A 1 551 ? -18.804 -7.061 -13.195 1.00 34.25 551 TYR A C 1
ATOM 4526 O O . TYR A 1 551 ? -18.156 -7.130 -12.153 1.00 34.25 551 TYR A O 1
ATOM 4534 N N . HIS A 1 552 ? -18.840 -8.041 -14.086 1.00 41.50 552 HIS A N 1
ATOM 4535 C CA . HIS A 1 552 ? -18.173 -9.326 -13.916 1.00 41.50 552 HIS A CA 1
ATOM 4536 C C . HIS A 1 552 ? -16.874 -9.353 -14.735 1.00 41.50 552 HIS A C 1
ATOM 4538 O O . HIS A 1 552 ? -16.776 -10.037 -15.753 1.00 41.50 552 HIS A O 1
ATOM 4544 N N . GLY A 1 553 ? -15.895 -8.545 -14.321 1.00 38.94 553 GLY A N 1
ATOM 4545 C CA . GLY A 1 553 ? -14.547 -8.508 -14.904 1.00 38.94 553 GLY A CA 1
ATOM 4546 C C . GLY A 1 553 ? -13.536 -9.341 -14.114 1.00 38.94 553 GLY A C 1
ATOM 4547 O O . GLY A 1 553 ? -13.843 -9.824 -13.030 1.00 38.94 553 GLY A O 1
ATOM 4548 N N . LYS A 1 554 ? -12.322 -9.516 -14.652 1.00 38.69 554 LYS A N 1
ATOM 4549 C CA . LYS A 1 554 ? -11.274 -10.395 -14.092 1.00 38.69 554 LYS A CA 1
ATOM 4550 C C . LYS A 1 554 ? -9.974 -9.623 -13.799 1.00 38.69 554 LYS A C 1
ATOM 4552 O O . LYS A 1 554 ? -9.700 -8.633 -14.473 1.00 38.69 554 LYS A O 1
ATOM 4557 N N . ILE A 1 555 ? -9.177 -10.087 -12.829 1.00 33.50 555 ILE A N 1
ATOM 4558 C CA . ILE A 1 555 ? -7.890 -9.490 -12.390 1.00 33.50 555 ILE A CA 1
ATOM 4559 C C . ILE A 1 555 ? -6.733 -10.469 -12.686 1.00 33.50 555 ILE A C 1
ATOM 4561 O O . ILE A 1 555 ? -6.906 -11.675 -12.503 1.00 33.50 555 ILE A O 1
ATOM 4565 N N . MET A 1 556 ? -5.565 -9.975 -13.137 1.00 33.38 556 MET A N 1
ATOM 4566 C CA . MET A 1 556 ? -4.388 -10.792 -13.504 1.00 33.38 556 MET A CA 1
ATOM 4567 C C . MET A 1 556 ? -3.102 -10.343 -12.775 1.00 33.38 556 MET A C 1
ATOM 4569 O O . MET A 1 556 ? -2.829 -9.147 -12.674 1.00 33.38 556 MET A O 1
ATOM 4573 N N . PHE A 1 557 ? -2.286 -11.302 -12.314 1.00 27.53 557 PHE A N 1
ATOM 4574 C CA . PHE A 1 557 ? -1.025 -11.083 -11.577 1.00 27.53 557 PHE A CA 1
ATOM 4575 C C . PHE A 1 557 ? 0.184 -11.627 -12.362 1.00 27.53 557 PHE A C 1
ATOM 4577 O O . PHE A 1 557 ? 0.031 -12.647 -13.039 1.00 27.53 557 PHE A O 1
ATOM 4584 N N . LEU A 1 558 ? 1.355 -10.973 -12.254 1.00 32.53 558 LEU A N 1
ATOM 4585 C CA . LEU A 1 558 ? 2.635 -11.359 -12.880 1.00 32.53 558 LEU A CA 1
ATOM 4586 C C . LEU A 1 558 ? 3.762 -11.534 -11.863 1.00 32.53 558 LEU A C 1
ATOM 4588 O O . LEU A 1 558 ? 3.942 -10.626 -11.019 1.00 32.53 558 LEU A O 1
#

pLDDT: mean 74.32, std 19.98, range [24.08, 97.69]